Protein AF-A0A6B2L0I6-F1 (afdb_monomer)

Structure (mmCIF, N/CA/C/O backbone):
data_AF-A0A6B2L0I6-F1
#
_entry.id   AF-A0A6B2L0I6-F1
#
loop_
_atom_site.group_PDB
_atom_site.id
_atom_site.type_symbol
_atom_site.label_atom_id
_atom_site.label_alt_id
_atom_site.label_comp_id
_atom_site.label_asym_id
_atom_site.label_entity_id
_atom_site.label_seq_id
_atom_site.pdbx_PDB_ins_code
_atom_site.Cartn_x
_atom_site.Cartn_y
_atom_site.Cartn_z
_atom_site.occupancy
_atom_site.B_iso_or_equiv
_atom_site.auth_seq_id
_atom_site.auth_comp_id
_atom_site.auth_asym_id
_atom_site.auth_atom_id
_atom_site.pdbx_PDB_model_num
ATOM 1 N N . MET A 1 1 ? 8.890 -26.602 -49.959 1.00 29.38 1 MET A N 1
ATOM 2 C CA . MET A 1 1 ? 7.681 -26.612 -49.107 1.00 29.38 1 MET A CA 1
ATOM 3 C C . MET A 1 1 ? 8.115 -26.815 -47.659 1.00 29.38 1 MET A C 1
ATOM 5 O O . MET A 1 1 ? 8.330 -27.949 -47.253 1.00 29.38 1 MET A O 1
ATOM 9 N N . ARG A 1 2 ? 8.356 -25.733 -46.907 1.00 24.41 2 ARG A N 1
ATOM 10 C CA . ARG A 1 2 ? 8.577 -25.799 -45.451 1.00 24.41 2 ARG A CA 1
ATOM 11 C C . ARG A 1 2 ? 7.228 -25.514 -44.794 1.00 24.41 2 ARG A C 1
ATOM 13 O O . ARG A 1 2 ? 6.625 -24.495 -45.105 1.00 24.41 2 ARG A O 1
ATOM 20 N N . LYS A 1 3 ? 6.727 -26.462 -44.002 1.00 24.91 3 LYS A N 1
ATOM 21 C CA . LYS A 1 3 ? 5.454 -26.345 -43.281 1.00 24.91 3 LYS A CA 1
ATOM 22 C C . LYS A 1 3 ? 5.637 -25.376 -42.111 1.00 24.91 3 LYS A C 1
ATOM 24 O O . LYS A 1 3 ? 6.560 -25.557 -41.323 1.00 24.91 3 LYS A O 1
ATOM 29 N N . GLU A 1 4 ? 4.770 -24.375 -42.017 1.00 22.12 4 GLU A N 1
ATOM 30 C CA . GLU A 1 4 ? 4.599 -23.566 -40.809 1.00 22.12 4 GLU A CA 1
ATOM 31 C C . GLU A 1 4 ? 4.026 -24.438 -39.672 1.00 22.12 4 GLU A C 1
ATOM 33 O O . GLU A 1 4 ? 3.184 -25.302 -39.952 1.00 22.12 4 GLU A O 1
ATOM 38 N N . PRO A 1 5 ? 4.445 -24.259 -38.405 1.00 28.92 5 PRO A N 1
ATOM 39 C CA . PRO A 1 5 ? 3.833 -24.961 -37.287 1.00 28.92 5 PRO A CA 1
ATOM 40 C C . PRO A 1 5 ? 2.502 -24.297 -36.908 1.00 28.92 5 PRO A C 1
ATOM 42 O O . PRO A 1 5 ? 2.452 -23.106 -36.607 1.00 28.92 5 PRO A O 1
ATOM 45 N N . ARG A 1 6 ? 1.421 -25.087 -36.911 1.00 23.28 6 ARG A N 1
ATOM 46 C CA . ARG A 1 6 ? 0.133 -24.721 -36.304 1.00 23.28 6 ARG A CA 1
ATOM 47 C C . ARG A 1 6 ? 0.239 -24.827 -34.787 1.00 23.28 6 ARG A C 1
ATOM 49 O O . ARG A 1 6 ? 0.626 -25.876 -34.280 1.00 23.28 6 ARG A O 1
ATOM 56 N N . TRP A 1 7 ? -0.177 -23.775 -34.097 1.00 27.84 7 TRP A N 1
ATOM 57 C CA . TRP A 1 7 ? -0.385 -23.753 -32.652 1.00 27.84 7 TRP A CA 1
ATOM 58 C C . TRP A 1 7 ? -1.811 -24.225 -32.351 1.00 27.84 7 TRP A C 1
ATOM 60 O O . TRP A 1 7 ? -2.750 -23.794 -33.018 1.00 27.84 7 TRP A O 1
ATOM 70 N N . THR A 1 8 ? -1.980 -25.130 -31.389 1.00 24.94 8 THR A N 1
ATOM 71 C CA . THR A 1 8 ? -3.299 -25.529 -30.879 1.00 24.94 8 THR A CA 1
ATOM 72 C C . THR A 1 8 ? -3.610 -24.719 -29.627 1.00 24.94 8 THR A C 1
ATOM 74 O O . THR A 1 8 ? -2.907 -24.852 -28.628 1.00 24.94 8 THR A O 1
ATOM 77 N N . GLU A 1 9 ? -4.648 -23.886 -29.682 1.00 26.66 9 GLU A N 1
ATOM 78 C CA . GLU A 1 9 ? -5.232 -23.237 -28.507 1.00 26.66 9 GLU A CA 1
ATOM 79 C C . GLU A 1 9 ? -5.985 -24.282 -27.676 1.00 26.66 9 GLU A C 1
ATOM 81 O O . GLU A 1 9 ? -6.874 -24.968 -28.184 1.00 26.66 9 GLU A O 1
ATOM 86 N N . SER A 1 10 ? -5.639 -24.418 -26.397 1.00 27.00 10 SER A N 1
ATOM 87 C CA . SER A 1 10 ? -6.501 -25.081 -25.423 1.00 27.00 10 SER A CA 1
ATOM 88 C C . SER A 1 10 ? -7.427 -24.035 -24.810 1.00 27.00 10 SER A C 1
ATOM 90 O O . SER A 1 10 ? -6.990 -23.199 -24.022 1.00 27.00 10 SER A O 1
ATOM 92 N N . THR A 1 11 ? -8.706 -24.083 -25.171 1.00 23.44 11 THR A N 1
ATOM 93 C CA . THR A 1 11 ? -9.791 -23.377 -24.480 1.00 23.44 11 THR A CA 1
ATOM 94 C C . THR A 1 11 ? -9.846 -23.804 -23.014 1.00 23.44 11 THR A C 1
ATOM 96 O O . THR A 1 11 ? -10.174 -24.955 -22.726 1.00 23.44 11 THR A O 1
ATOM 99 N N . VAL A 1 12 ? -9.577 -22.873 -22.098 1.00 25.34 12 VAL A N 1
ATOM 100 C CA . VAL A 1 12 ? -9.950 -22.985 -20.683 1.00 25.34 12 VAL A CA 1
ATOM 101 C C . VAL A 1 12 ? -11.090 -22.003 -20.440 1.00 25.34 12 VAL A C 1
ATOM 103 O O . VAL A 1 12 ? -10.948 -20.797 -20.617 1.00 25.34 12 VAL A O 1
ATOM 106 N N . VAL A 1 13 ? -12.253 -22.557 -20.107 1.00 21.75 13 VAL A N 1
ATOM 107 C CA . VAL A 1 13 ? -13.468 -21.829 -19.749 1.00 21.75 13 VAL A CA 1
ATOM 108 C C . VAL A 1 13 ? -13.532 -21.756 -18.225 1.00 21.75 13 VAL A C 1
ATOM 110 O O . VAL A 1 13 ? -13.620 -22.794 -17.579 1.00 21.75 13 VAL A O 1
ATOM 113 N N . GLY A 1 14 ? -13.568 -20.537 -17.681 1.00 22.00 14 GLY A N 1
ATOM 114 C CA . GLY A 1 14 ? -14.132 -20.243 -16.362 1.00 22.00 14 GLY A CA 1
ATOM 115 C C . GLY A 1 14 ? -13.154 -20.114 -15.185 1.00 22.00 14 GLY A C 1
ATOM 116 O O . GLY A 1 14 ? -12.482 -21.066 -14.809 1.00 22.00 14 GLY A O 1
ATOM 117 N N . SER A 1 15 ? -13.265 -18.958 -14.518 1.00 23.22 15 SER A N 1
ATOM 118 C CA . SER A 1 15 ? -12.902 -18.620 -13.127 1.00 23.22 15 SER A CA 1
ATOM 119 C C . SER A 1 15 ? -11.532 -17.973 -12.834 1.00 23.22 15 SER A C 1
ATOM 121 O O . SER A 1 15 ? -10.472 -18.507 -13.130 1.00 23.22 15 SER A O 1
ATOM 123 N N . SER A 1 16 ? -11.630 -16.828 -12.142 1.00 24.77 16 SER A N 1
ATOM 124 C CA . SER A 1 16 ? -10.604 -15.952 -11.548 1.00 24.77 16 SER A CA 1
ATOM 125 C C . SER A 1 16 ? -9.827 -15.009 -12.486 1.00 24.77 16 SER A C 1
ATOM 127 O O . SER A 1 16 ? -9.169 -15.404 -13.436 1.00 24.77 16 SER A O 1
ATOM 129 N N . VAL A 1 17 ? -9.904 -13.716 -12.160 1.00 27.27 17 VAL A N 1
ATOM 130 C CA . VAL A 1 17 ? -9.261 -12.564 -12.826 1.00 27.27 17 VAL A CA 1
ATOM 131 C C . VAL A 1 17 ? -7.764 -12.450 -12.456 1.00 27.27 17 VAL A C 1
ATOM 133 O O . VAL A 1 17 ? -7.126 -11.446 -12.735 1.00 27.27 17 VAL A O 1
ATOM 136 N N . PHE A 1 18 ? -7.168 -13.484 -11.849 1.00 31.95 18 PHE A N 1
ATOM 137 C CA . PHE A 1 18 ? -5.825 -13.409 -11.252 1.00 31.95 18 PHE A CA 1
ATOM 138 C C . PHE A 1 18 ? -4.850 -14.508 -11.688 1.00 31.95 18 PHE A C 1
ATOM 140 O O . PHE A 1 18 ? -3.745 -14.565 -11.156 1.00 31.95 18 PHE A O 1
ATOM 147 N N . ASP A 1 19 ? -5.200 -15.351 -12.663 1.00 30.95 19 ASP A N 1
ATOM 148 C CA . ASP A 1 19 ? -4.349 -16.481 -13.054 1.00 30.95 19 ASP A CA 1
ATOM 149 C C . ASP A 1 19 ? -3.888 -16.382 -14.515 1.00 30.95 19 ASP A C 1
ATOM 151 O O . ASP A 1 19 ? -4.334 -17.110 -15.400 1.00 30.95 19 ASP A O 1
ATOM 155 N N . VAL A 1 20 ? -2.990 -15.427 -14.782 1.00 31.56 20 VAL A N 1
ATOM 156 C CA . VAL A 1 20 ? -2.183 -15.402 -16.015 1.00 31.56 20 VAL A CA 1
ATOM 157 C C . VAL A 1 20 ? -0.742 -15.021 -15.671 1.00 31.56 20 VAL A C 1
ATOM 159 O O . VAL A 1 20 ? -0.231 -13.972 -16.048 1.00 31.56 20 VAL A O 1
ATOM 162 N N . GLY A 1 21 ? -0.074 -15.878 -14.905 1.00 36.22 21 GLY A N 1
ATOM 163 C CA . GLY A 1 21 ? 1.364 -15.800 -14.675 1.00 36.22 21 GLY A CA 1
ATOM 164 C C . GLY A 1 21 ? 1.988 -17.135 -15.033 1.00 36.22 21 GLY A C 1
ATOM 165 O O . GLY A 1 21 ? 1.494 -18.183 -14.632 1.00 36.22 21 GLY A O 1
ATOM 166 N N . CYS A 1 22 ? 3.061 -17.132 -15.813 1.00 41.19 22 CYS A N 1
ATOM 167 C CA . CYS A 1 22 ? 3.750 -18.376 -16.120 1.00 41.19 22 CYS A CA 1
ATOM 168 C C . CYS A 1 22 ? 4.257 -18.987 -14.826 1.00 41.19 22 CYS A C 1
ATOM 170 O O . CYS A 1 22 ? 4.851 -18.283 -14.014 1.00 41.19 22 CYS A O 1
ATOM 172 N N . ASP A 1 23 ? 4.115 -20.304 -14.683 1.00 40.28 23 ASP A N 1
ATOM 173 C CA . ASP A 1 23 ? 4.770 -21.115 -13.645 1.00 40.28 23 ASP A CA 1
ATOM 174 C C . ASP A 1 23 ? 6.323 -21.097 -13.777 1.00 40.28 23 ASP A C 1
ATOM 176 O O . ASP A 1 23 ? 7.002 -22.020 -13.351 1.00 40.28 23 ASP A O 1
ATOM 180 N N . HIS A 1 24 ? 6.901 -20.048 -14.379 1.00 36.28 24 HIS A N 1
ATOM 181 C CA . HIS A 1 24 ? 8.336 -19.752 -14.454 1.00 36.28 24 HIS A CA 1
ATOM 182 C C . HIS A 1 24 ? 8.902 -19.046 -13.254 1.00 36.28 24 HIS A C 1
ATOM 184 O O . HIS A 1 24 ? 10.097 -19.136 -13.004 1.00 36.28 24 HIS A O 1
ATOM 190 N N . ASP A 1 25 ? 8.037 -18.481 -12.422 1.00 41.69 25 ASP A N 1
ATOM 191 C CA . ASP A 1 25 ? 8.415 -18.095 -11.072 1.00 41.69 25 ASP A CA 1
ATOM 192 C C . ASP A 1 25 ? 8.593 -19.350 -10.183 1.00 41.69 25 ASP A C 1
ATOM 194 O O . ASP A 1 25 ? 8.143 -19.397 -9.043 1.00 41.69 25 ASP A O 1
ATOM 198 N N . HIS A 1 26 ? 9.276 -20.402 -10.656 1.00 35.66 26 HIS A N 1
ATOM 199 C CA . HIS A 1 26 ? 9.647 -21.559 -9.836 1.00 35.66 26 HIS A CA 1
ATOM 200 C C . HIS A 1 26 ? 10.487 -21.139 -8.615 1.00 35.66 26 HIS A C 1
ATOM 202 O O . HIS A 1 26 ? 10.456 -21.829 -7.597 1.00 35.66 26 HIS A O 1
ATOM 208 N N . PHE A 1 27 ? 11.174 -19.991 -8.659 1.00 32.53 27 PHE A N 1
ATOM 209 C CA . PHE A 1 27 ? 11.899 -19.450 -7.506 1.00 32.53 27 PHE A CA 1
ATOM 210 C C . PHE A 1 27 ? 10.969 -18.843 -6.445 1.00 32.53 27 PHE A C 1
ATOM 212 O O . PHE A 1 27 ? 11.045 -19.249 -5.283 1.00 32.53 27 PHE A O 1
ATOM 219 N N . ALA A 1 28 ? 10.063 -17.936 -6.827 1.00 34.06 28 ALA A N 1
ATOM 220 C CA . ALA A 1 28 ? 9.141 -17.292 -5.891 1.00 34.06 28 ALA A CA 1
ATOM 221 C C . ALA A 1 28 ? 7.944 -18.194 -5.571 1.00 34.06 28 ALA A C 1
ATOM 223 O O . ALA A 1 28 ? 7.668 -18.466 -4.411 1.00 34.06 28 ALA A O 1
ATOM 224 N N . GLN A 1 29 ? 7.272 -18.763 -6.570 1.00 35.72 29 GLN A N 1
ATOM 225 C CA . GLN A 1 29 ? 6.158 -19.681 -6.363 1.00 35.72 29 GLN A CA 1
ATOM 226 C C . GLN A 1 29 ? 6.596 -21.072 -5.911 1.00 35.72 29 GLN A C 1
ATOM 228 O O . GLN A 1 29 ? 5.817 -21.712 -5.235 1.00 35.72 29 GLN A O 1
ATOM 233 N N . GLY A 1 30 ? 7.796 -21.580 -6.198 1.00 30.28 30 GLY A N 1
ATOM 234 C CA . GLY A 1 30 ? 8.209 -22.899 -5.687 1.00 30.28 30 GLY A CA 1
ATOM 235 C C . GLY A 1 30 ? 8.411 -22.903 -4.171 1.00 30.28 30 GLY A C 1
ATOM 236 O O . GLY A 1 30 ? 7.955 -23.826 -3.499 1.00 30.28 30 GLY A O 1
ATOM 237 N N . ARG A 1 31 ? 9.009 -21.833 -3.619 1.00 33.34 31 ARG A N 1
ATOM 238 C CA . ARG A 1 31 ? 9.172 -21.644 -2.168 1.00 33.34 31 ARG A CA 1
ATOM 239 C C . ARG A 1 31 ? 7.983 -20.956 -1.503 1.00 33.34 31 ARG A C 1
ATOM 241 O O . ARG A 1 31 ? 7.667 -21.342 -0.395 1.00 33.34 31 ARG A O 1
ATOM 248 N N . LEU A 1 32 ? 7.258 -20.041 -2.153 1.00 33.28 32 LEU A N 1
ATOM 249 C CA . LEU A 1 32 ? 5.999 -19.497 -1.614 1.00 33.28 32 LEU A CA 1
ATOM 250 C C . LEU A 1 32 ? 4.841 -20.500 -1.746 1.00 33.28 32 LEU A C 1
ATOM 252 O O . LEU A 1 32 ? 4.018 -20.556 -0.846 1.00 33.28 32 LEU A O 1
ATOM 256 N N . LYS A 1 33 ? 4.771 -21.345 -2.792 1.00 31.94 33 LYS A N 1
ATOM 257 C CA . LYS A 1 33 ? 3.884 -22.530 -2.810 1.00 31.94 33 LYS A CA 1
ATOM 258 C C . LYS A 1 33 ? 4.389 -23.591 -1.841 1.00 31.94 33 LYS A C 1
ATOM 260 O O . LYS A 1 33 ? 3.549 -24.323 -1.347 1.00 31.94 33 LYS A O 1
ATOM 265 N N . ALA A 1 34 ? 5.687 -23.672 -1.525 1.00 30.69 34 ALA A N 1
ATOM 266 C CA . ALA A 1 34 ? 6.146 -24.443 -0.368 1.00 30.69 34 ALA A CA 1
ATOM 267 C C . ALA A 1 34 ? 5.698 -23.781 0.943 1.00 30.69 34 ALA A C 1
ATOM 269 O O . ALA A 1 34 ? 5.158 -24.477 1.756 1.00 30.69 34 ALA A O 1
ATOM 270 N N . ILE A 1 35 ? 5.711 -22.466 1.141 1.00 36.03 35 ILE A N 1
ATOM 271 C CA . ILE A 1 35 ? 5.078 -21.827 2.317 1.00 36.03 35 ILE A CA 1
ATOM 272 C C . ILE A 1 35 ? 3.549 -22.066 2.328 1.00 36.03 35 ILE A C 1
ATOM 274 O O . ILE A 1 35 ? 2.971 -22.279 3.388 1.00 36.03 35 ILE A O 1
ATOM 278 N N . LYS A 1 36 ? 2.886 -22.102 1.156 1.00 34.66 36 LYS A N 1
ATOM 279 C CA . LYS A 1 36 ? 1.443 -22.400 1.003 1.00 34.66 36 LYS A CA 1
ATOM 280 C C . LYS A 1 36 ? 1.087 -23.902 1.110 1.00 34.66 36 LYS A C 1
ATOM 282 O O . LYS A 1 36 ? -0.051 -24.208 1.450 1.00 34.66 36 LYS A O 1
ATOM 287 N N . ARG A 1 37 ? 1.993 -24.843 0.786 1.00 32.34 37 ARG A N 1
ATOM 288 C CA . ARG A 1 37 ? 1.792 -26.322 0.821 1.00 32.34 37 ARG A CA 1
ATOM 289 C C . ARG A 1 37 ? 2.476 -26.999 2.001 1.00 32.34 37 ARG A C 1
ATOM 291 O O . ARG A 1 37 ? 1.998 -28.020 2.478 1.00 32.34 37 ARG A O 1
ATOM 298 N N . ASP A 1 38 ? 3.595 -26.457 2.436 1.00 36.03 38 ASP A N 1
ATOM 299 C CA . ASP A 1 38 ? 4.331 -26.826 3.632 1.00 36.03 38 ASP A CA 1
ATOM 300 C C . ASP A 1 38 ? 3.688 -26.106 4.811 1.00 36.03 38 ASP A C 1
ATOM 302 O O . ASP A 1 38 ? 4.268 -25.260 5.494 1.00 36.03 38 ASP A O 1
ATOM 306 N N . SER A 1 39 ? 2.440 -26.501 5.071 1.00 36.75 39 SER A N 1
ATOM 307 C CA . SER A 1 39 ? 1.818 -26.237 6.351 1.00 36.75 39 SER A CA 1
ATOM 308 C C . SER A 1 39 ? 2.666 -26.791 7.491 1.00 36.75 39 SER A C 1
ATOM 310 O O . SER A 1 39 ? 2.384 -26.401 8.599 1.00 36.75 39 SER A O 1
ATOM 312 N N . SER A 1 40 ? 3.705 -27.619 7.275 1.00 34.28 40 SER A N 1
ATOM 313 C CA . SER A 1 40 ? 4.592 -28.127 8.333 1.00 34.28 40 SER A CA 1
ATOM 314 C C . SER A 1 40 ? 5.581 -27.098 8.899 1.00 34.28 40 SER A C 1
ATOM 316 O O . SER A 1 40 ? 6.003 -27.250 10.042 1.00 34.28 40 SER A O 1
ATOM 318 N N . TYR A 1 41 ? 5.864 -25.992 8.195 1.00 35.47 41 TYR A N 1
ATOM 319 C CA . TYR A 1 41 ? 6.606 -24.855 8.773 1.00 35.47 41 TYR A CA 1
ATOM 320 C C . TYR A 1 41 ? 5.725 -23.989 9.699 1.00 35.47 41 TYR A C 1
ATOM 322 O O . TYR A 1 41 ? 6.229 -23.367 10.631 1.00 35.47 41 TYR A O 1
ATOM 330 N N . PHE A 1 42 ? 4.402 -24.001 9.475 1.00 38.34 42 PHE A N 1
ATOM 331 C CA . PHE A 1 42 ? 3.363 -23.402 10.335 1.00 38.34 42 PHE A CA 1
ATOM 332 C C . PHE A 1 42 ? 2.614 -24.441 11.200 1.00 38.34 42 PHE A C 1
ATOM 334 O O . PHE A 1 42 ? 1.730 -24.093 11.975 1.00 38.34 42 PHE A O 1
ATOM 341 N N . GLN A 1 43 ? 2.981 -25.717 11.069 1.00 32.50 43 GLN A N 1
ATOM 342 C CA . GLN A 1 43 ? 2.566 -26.887 11.843 1.00 32.50 43 GLN A CA 1
ATOM 343 C C . GLN A 1 43 ? 3.851 -27.549 12.344 1.00 32.50 43 GLN A C 1
ATOM 345 O O . GLN A 1 43 ? 4.100 -28.737 12.129 1.00 32.50 43 GLN A O 1
ATOM 350 N N . GLY A 1 44 ? 4.668 -26.785 13.073 1.00 28.52 44 GLY A N 1
ATOM 351 C CA . GLY A 1 44 ? 5.345 -27.420 14.194 1.00 28.52 44 GLY A CA 1
ATOM 352 C C . GLY A 1 44 ? 4.254 -28.111 15.009 1.00 28.52 44 GLY A C 1
ATOM 353 O O . GLY A 1 44 ? 3.198 -27.515 15.217 1.00 28.52 44 GLY A O 1
ATOM 354 N N . THR A 1 45 ? 4.452 -29.380 15.371 1.00 33.22 45 THR A N 1
ATOM 355 C CA . THR A 1 45 ? 3.541 -30.119 16.253 1.00 33.22 45 THR A CA 1
ATOM 356 C C . THR A 1 45 ? 3.105 -29.194 17.374 1.00 33.22 45 THR A C 1
ATOM 358 O O . THR A 1 45 ? 3.947 -28.827 18.194 1.00 33.22 45 THR A O 1
ATOM 361 N N . ASP A 1 46 ? 1.838 -28.783 17.350 1.00 35.81 46 ASP A N 1
ATOM 362 C CA . ASP A 1 46 ? 1.264 -27.926 18.372 1.00 35.81 46 ASP A CA 1
ATOM 363 C C . ASP A 1 46 ? 1.509 -28.629 19.717 1.00 35.81 46 ASP A C 1
ATOM 365 O O . ASP A 1 46 ? 0.979 -29.726 19.934 1.00 35.81 46 ASP A O 1
ATOM 369 N N . PRO A 1 47 ? 2.379 -28.103 20.604 1.00 32.50 47 PRO A N 1
ATOM 370 C CA . PRO A 1 47 ? 2.591 -28.704 21.916 1.00 32.50 47 PRO A CA 1
ATOM 371 C C . PRO A 1 47 ? 1.341 -28.559 22.792 1.00 32.50 47 PRO A C 1
ATOM 373 O O . PRO A 1 47 ? 1.306 -29.075 23.912 1.00 32.50 47 PRO A O 1
ATOM 376 N N . PHE A 1 48 ? 0.327 -27.849 22.295 1.00 37.34 48 PHE A N 1
ATOM 377 C CA . PHE A 1 48 ? -0.899 -27.525 22.981 1.00 37.34 48 PHE A CA 1
ATOM 378 C C . PHE A 1 48 ? -2.073 -28.076 22.156 1.00 37.34 48 PHE A C 1
ATOM 380 O O . PHE A 1 48 ? -2.124 -27.924 20.947 1.00 37.34 48 PHE A O 1
ATOM 387 N N . PRO A 1 49 ? -3.019 -28.813 22.747 1.00 29.06 49 PRO A N 1
ATOM 388 C CA . PRO A 1 49 ? -4.152 -29.320 21.987 1.00 29.06 49 PRO A CA 1
ATOM 389 C C . PRO A 1 49 ? -4.974 -28.146 21.441 1.00 29.06 49 PRO A C 1
ATOM 391 O O . PRO A 1 49 ? -5.459 -27.323 22.219 1.00 29.06 49 PRO A O 1
ATOM 394 N N . ALA A 1 50 ? -5.160 -28.102 20.119 1.00 36.88 50 ALA A N 1
ATOM 395 C CA . ALA A 1 50 ? -6.129 -27.231 19.471 1.00 36.88 50 ALA A CA 1
ATOM 396 C C . ALA A 1 50 ? -7.493 -27.413 20.152 1.00 36.88 50 ALA A C 1
ATOM 398 O O . ALA A 1 50 ? -8.137 -28.456 20.026 1.00 36.88 50 ALA A O 1
ATOM 399 N N . SER A 1 51 ? -7.941 -26.405 20.899 1.00 39.59 51 SER A N 1
ATOM 400 C CA . SER A 1 51 ? -9.358 -26.296 21.232 1.00 39.59 51 SER A CA 1
ATOM 401 C C . SER A 1 51 ? -10.135 -26.185 19.917 1.00 39.59 51 SER A C 1
ATOM 403 O O . SER A 1 51 ? -9.705 -25.446 19.032 1.00 39.59 51 SER A O 1
ATOM 405 N N . GLU A 1 52 ? -11.239 -26.922 19.789 1.00 44.22 52 GLU A N 1
ATOM 406 C CA . GLU A 1 52 ? -12.118 -27.024 18.610 1.00 44.22 52 GLU A CA 1
ATOM 407 C C . GLU A 1 52 ? -12.828 -25.697 18.241 1.00 44.22 52 GLU A C 1
ATOM 409 O O . GLU A 1 52 ? -14.048 -25.643 18.104 1.00 44.22 52 GLU A O 1
ATOM 414 N N . GLU A 1 53 ? -12.105 -24.589 18.096 1.00 57.81 53 GLU A N 1
ATOM 415 C CA . GLU A 1 53 ? -12.667 -23.311 17.658 1.00 57.81 53 GLU A CA 1
ATOM 416 C C . GLU A 1 53 ? -12.390 -23.101 16.167 1.00 57.81 53 GLU A C 1
ATOM 418 O O . GLU A 1 53 ? -11.264 -22.844 15.741 1.00 57.81 53 GLU A O 1
ATOM 423 N N . THR A 1 54 ? -13.439 -23.225 15.355 1.00 79.81 54 THR A N 1
ATOM 424 C CA . THR A 1 54 ? -13.370 -23.074 13.899 1.00 79.81 54 THR A CA 1
ATOM 425 C C . THR A 1 54 ? -13.293 -21.598 13.504 1.00 79.81 54 THR A C 1
ATOM 427 O O . THR A 1 54 ? -14.197 -20.824 13.817 1.00 79.81 54 THR A O 1
ATOM 430 N N . TYR A 1 55 ? -12.239 -21.210 12.784 1.00 89.94 55 TYR A N 1
ATOM 431 C CA . TYR A 1 55 ? -12.174 -19.921 12.090 1.00 89.94 55 TYR A CA 1
ATOM 432 C C . TYR A 1 55 ? -13.086 -19.937 10.861 1.00 89.94 55 TYR A C 1
ATOM 434 O O . TYR A 1 55 ? -13.135 -20.925 10.128 1.00 89.94 55 TYR A O 1
ATOM 442 N N . GLU A 1 56 ? -13.774 -18.829 10.607 1.00 93.31 56 GLU A N 1
ATOM 443 C CA . GLU A 1 56 ? -14.682 -18.674 9.468 1.00 93.31 56 GLU A CA 1
ATOM 444 C C . GLU A 1 56 ? -14.440 -17.338 8.763 1.00 93.31 56 GLU A C 1
ATOM 446 O O . GLU A 1 56 ? -13.881 -16.421 9.359 1.00 93.31 56 GLU A O 1
ATOM 451 N N . SER A 1 57 ? -14.894 -17.211 7.511 1.00 95.31 57 SER A N 1
ATOM 452 C CA . SER A 1 57 ? -14.893 -15.941 6.767 1.00 95.31 57 SER A CA 1
ATOM 453 C C . SER A 1 57 ? -15.439 -14.806 7.630 1.00 95.31 57 SER A C 1
ATOM 455 O O . SER A 1 57 ? -16.538 -14.937 8.193 1.00 95.31 57 SER A O 1
ATOM 457 N N . ILE A 1 58 ? -14.684 -13.704 7.705 1.00 96.50 58 ILE A N 1
ATOM 458 C CA . ILE A 1 58 ? -15.137 -12.473 8.354 1.00 96.50 58 ILE A CA 1
ATOM 459 C C . ILE A 1 58 ? -16.408 -11.978 7.667 1.00 96.50 58 ILE A C 1
ATOM 461 O O . ILE A 1 58 ? -16.523 -12.047 6.445 1.00 96.50 58 ILE A O 1
ATOM 465 N N . ARG A 1 59 ? -17.376 -11.513 8.459 1.00 97.38 59 ARG A N 1
ATOM 466 C CA . ARG A 1 59 ? -18.598 -10.868 7.968 1.00 97.38 59 ARG A CA 1
ATOM 467 C C . ARG A 1 59 ? -18.499 -9.377 8.238 1.00 97.38 59 ARG A C 1
ATOM 469 O O . ARG A 1 59 ? -18.471 -8.961 9.401 1.00 97.38 59 ARG A O 1
ATOM 476 N N . ILE A 1 60 ? -18.409 -8.590 7.174 1.00 97.81 60 ILE A N 1
ATOM 477 C CA . ILE A 1 60 ? -18.236 -7.139 7.257 1.00 97.81 60 ILE A CA 1
ATOM 478 C C . ILE A 1 60 ? -19.582 -6.473 6.989 1.00 97.81 60 ILE A C 1
ATOM 480 O O . ILE A 1 60 ? -20.132 -6.571 5.893 1.00 97.81 60 ILE A O 1
ATOM 484 N N . ARG A 1 61 ? -20.105 -5.765 7.991 1.00 96.50 61 ARG A N 1
ATOM 485 C CA . ARG A 1 61 ? -21.274 -4.904 7.828 1.00 96.50 61 ARG A CA 1
ATOM 486 C C . ARG A 1 61 ? -20.825 -3.520 7.382 1.00 96.50 61 ARG A C 1
ATOM 488 O O . ARG A 1 61 ? -20.162 -2.809 8.131 1.00 96.50 61 ARG A O 1
ATOM 495 N N . VAL A 1 62 ? -21.237 -3.138 6.181 1.00 96.31 62 VAL A N 1
ATOM 496 C CA . VAL A 1 62 ? -21.050 -1.790 5.640 1.00 96.31 62 VAL A CA 1
ATOM 497 C C . VAL A 1 62 ? -22.201 -0.893 6.092 1.00 96.31 62 VAL A C 1
ATOM 499 O O . VAL A 1 62 ? -23.367 -1.281 5.994 1.00 96.31 62 VAL A O 1
ATOM 502 N N . LEU A 1 63 ? -21.859 0.292 6.591 1.00 93.81 63 LEU A N 1
ATOM 503 C CA . LEU A 1 63 ? -22.774 1.394 6.879 1.00 93.81 63 LEU A CA 1
ATOM 504 C C . LEU A 1 63 ? -22.370 2.583 6.006 1.00 93.81 63 LEU A C 1
ATOM 506 O O . LEU A 1 63 ? -21.474 3.350 6.357 1.00 93.81 63 LEU A O 1
ATOM 510 N N . ASP A 1 64 ? -22.972 2.665 4.822 1.00 91.94 64 ASP A N 1
ATOM 511 C CA . ASP A 1 64 ? -22.682 3.650 3.775 1.00 91.94 64 ASP A CA 1
ATOM 512 C C . ASP A 1 64 ? -23.761 4.742 3.674 1.00 91.94 64 ASP A C 1
ATOM 514 O O . ASP A 1 64 ? -23.846 5.464 2.676 1.00 91.94 64 ASP A O 1
ATOM 518 N N . GLU A 1 65 ? -24.592 4.897 4.710 1.00 88.00 65 GLU A N 1
ATOM 519 C CA . GLU A 1 65 ? -25.624 5.937 4.768 1.00 88.00 65 GLU A CA 1
ATOM 520 C C . GLU A 1 65 ? -25.018 7.357 4.758 1.00 88.00 65 GLU A C 1
ATOM 522 O O . GLU A 1 65 ? -25.686 8.326 4.387 1.00 88.00 65 GLU A O 1
ATOM 527 N N . TYR A 1 66 ? -23.729 7.465 5.099 1.00 85.62 66 TYR A N 1
ATOM 528 C CA . TYR A 1 66 ? -22.928 8.691 5.039 1.00 85.62 66 TYR A CA 1
ATOM 529 C C . TYR A 1 66 ? -22.383 8.986 3.628 1.00 85.62 66 TYR A C 1
ATOM 531 O O . TYR A 1 66 ? -21.742 10.010 3.418 1.00 85.62 66 TYR A O 1
ATOM 539 N N . ILE A 1 67 ? -22.663 8.128 2.641 1.00 90.81 67 ILE A N 1
ATOM 540 C CA . ILE A 1 67 ? -22.586 8.461 1.215 1.00 90.81 67 ILE A CA 1
ATOM 541 C C . ILE A 1 67 ? -24.013 8.759 0.753 1.00 90.81 67 ILE A C 1
ATOM 543 O O . ILE A 1 67 ? -24.747 7.874 0.292 1.00 90.81 67 ILE A O 1
ATOM 547 N N . SER A 1 68 ? -24.430 10.009 0.945 1.00 85.88 68 SER A N 1
ATOM 548 C CA . SER A 1 68 ? -25.758 10.476 0.554 1.00 85.88 68 SER A CA 1
ATOM 549 C C . SER A 1 68 ? -25.796 11.980 0.303 1.00 85.88 68 SER A C 1
ATOM 551 O O . SER A 1 68 ? -24.982 12.732 0.839 1.00 85.88 68 SER A O 1
ATOM 553 N N . ASP A 1 69 ? -26.822 12.423 -0.427 1.00 84.75 69 ASP A N 1
ATOM 554 C CA . ASP A 1 69 ? -27.119 13.841 -0.696 1.00 84.75 69 ASP A CA 1
ATOM 555 C C . ASP A 1 69 ? -27.384 14.682 0.572 1.00 84.75 69 ASP A C 1
ATOM 557 O O . ASP A 1 69 ? -27.484 15.905 0.502 1.00 84.75 69 ASP A O 1
ATOM 561 N N . ASN A 1 70 ? -27.536 14.041 1.736 1.00 83.62 70 ASN A N 1
ATOM 562 C CA . ASN A 1 70 ? -27.870 14.699 2.999 1.00 83.62 70 ASN A CA 1
ATOM 563 C C . ASN A 1 70 ? -26.712 14.720 4.007 1.00 83.62 70 ASN A C 1
ATOM 565 O O . ASN A 1 70 ? -26.903 15.264 5.095 1.00 83.62 70 ASN A O 1
ATOM 569 N N . ASP A 1 71 ? -25.543 14.142 3.695 1.00 86.69 71 ASP A N 1
ATOM 570 C CA . ASP A 1 71 ? -24.388 14.217 4.601 1.00 86.69 71 ASP A CA 1
ATOM 571 C C . ASP A 1 71 ? -23.908 15.680 4.699 1.00 86.69 71 ASP A C 1
ATOM 573 O O . ASP A 1 71 ? -23.491 16.248 3.681 1.00 86.69 71 ASP A O 1
ATOM 577 N N . PRO A 1 72 ? -23.957 16.323 5.886 1.00 84.31 72 PRO A N 1
ATOM 578 C CA . PRO A 1 72 ? -23.577 17.730 6.041 1.00 84.31 72 PRO A CA 1
ATOM 579 C C . PRO A 1 72 ? -22.074 17.987 5.852 1.00 84.31 72 PRO A C 1
ATOM 581 O O . PRO A 1 72 ? -21.656 19.144 5.771 1.00 84.31 72 PRO A O 1
ATOM 584 N N . HIS A 1 73 ? -21.270 16.926 5.780 1.00 85.81 73 HIS A N 1
ATOM 585 C CA . HIS A 1 73 ? -19.822 16.983 5.590 1.00 85.81 73 HIS A CA 1
ATOM 586 C C . HIS A 1 73 ? -19.384 16.681 4.146 1.00 85.81 73 HIS A C 1
ATOM 588 O O . HIS A 1 73 ? -18.199 16.803 3.832 1.00 85.81 73 HIS A O 1
ATOM 594 N N . SER A 1 74 ? -20.321 16.330 3.258 1.00 90.06 74 SER A N 1
ATOM 595 C CA . SER A 1 74 ? -20.065 16.120 1.830 1.00 90.06 74 SER A CA 1
ATOM 596 C C . SER A 1 74 ? -20.404 17.361 1.005 1.00 90.06 74 SER A C 1
ATOM 598 O O . SER A 1 74 ? -21.295 18.150 1.329 1.00 90.06 74 SER A O 1
ATOM 600 N N . CYS A 1 75 ? -19.675 17.532 -0.096 1.00 91.94 75 CYS A N 1
ATOM 601 C CA . CYS A 1 75 ? -19.890 18.614 -1.045 1.00 91.94 75 CYS A CA 1
ATOM 602 C C . CYS A 1 75 ? -20.972 18.244 -2.064 1.00 91.94 75 CYS A C 1
ATOM 604 O O . CYS A 1 75 ? -20.792 17.310 -2.838 1.00 91.94 75 CYS A O 1
ATOM 606 N N . HIS A 1 76 ? -22.046 19.026 -2.130 1.00 91.81 76 HIS A N 1
ATOM 607 C CA . HIS A 1 76 ? -23.186 18.814 -3.036 1.00 91.81 76 HIS A CA 1
ATOM 608 C C . HIS A 1 76 ? -23.296 19.901 -4.107 1.00 91.81 76 HIS A C 1
ATOM 610 O O . HIS A 1 76 ? -23.856 19.679 -5.178 1.00 91.81 76 HIS A O 1
ATOM 616 N N . TYR A 1 77 ? -22.740 21.086 -3.849 1.00 91.12 77 TYR A N 1
ATOM 617 C CA . TYR A 1 77 ? -22.691 22.182 -4.817 1.00 91.12 77 TYR A CA 1
ATOM 618 C C . TYR A 1 77 ? -21.422 23.029 -4.675 1.00 91.12 77 TYR A C 1
ATOM 620 O O . TYR A 1 77 ? -20.774 23.077 -3.629 1.00 91.12 77 TYR A O 1
ATOM 628 N N . LEU A 1 78 ? -21.055 23.714 -5.762 1.00 92.31 78 LEU A N 1
ATOM 629 C CA . LEU A 1 78 ? -19.852 24.545 -5.822 1.00 92.31 78 LEU A CA 1
ATOM 630 C C . LEU A 1 78 ? -19.874 25.650 -4.764 1.00 9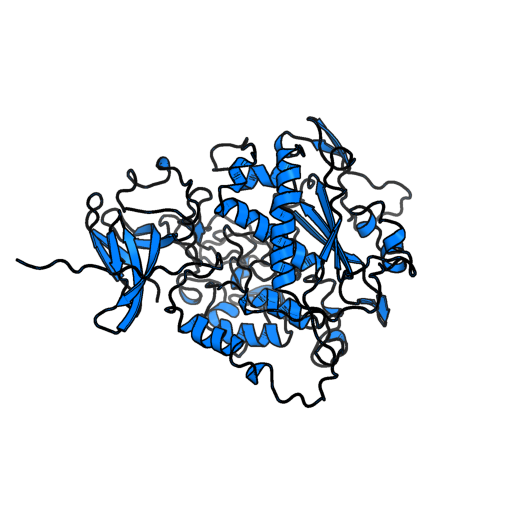2.31 78 LEU A C 1
ATOM 632 O O . LEU A 1 78 ? -20.888 26.322 -4.568 1.00 92.31 78 LEU A O 1
ATOM 636 N N . ASN A 1 79 ? -18.717 25.884 -4.146 1.00 91.31 79 ASN A N 1
ATOM 637 C CA . ASN A 1 79 ? -18.493 26.870 -3.088 1.00 91.31 79 ASN A CA 1
ATOM 638 C C . ASN A 1 79 ? -19.294 26.638 -1.795 1.00 91.31 79 ASN A C 1
ATOM 640 O O . ASN A 1 79 ? -19.292 27.511 -0.920 1.00 91.31 79 ASN A O 1
ATOM 644 N N . GLN A 1 80 ? -19.961 25.486 -1.645 1.00 91.44 80 GLN A N 1
ATOM 645 C CA . GLN A 1 80 ? -20.508 25.064 -0.358 1.00 91.44 80 GLN A CA 1
ATOM 646 C C . GLN A 1 80 ? -19.391 25.056 0.692 1.00 91.44 80 GLN A C 1
ATOM 648 O O . GLN A 1 80 ? -18.265 24.655 0.399 1.00 91.44 80 GLN A O 1
ATOM 653 N N . GLN A 1 81 ? -19.704 25.522 1.900 1.00 88.88 81 GLN A N 1
ATOM 654 C CA . GLN A 1 81 ? -18.826 25.358 3.054 1.00 88.88 81 GLN A CA 1
ATOM 655 C C . GLN A 1 81 ? -19.222 24.078 3.779 1.00 88.88 81 GLN A C 1
ATOM 657 O O . GLN A 1 81 ? -20.383 23.940 4.174 1.00 88.88 81 GLN A O 1
ATOM 662 N N . VAL A 1 82 ? -18.274 23.163 3.946 1.00 86.94 82 VAL A N 1
ATOM 663 C CA . VAL A 1 82 ? -18.454 21.937 4.734 1.00 86.94 82 VAL A CA 1
ATOM 664 C C . VAL A 1 82 ? -17.410 21.882 5.839 1.00 86.94 82 VAL A C 1
ATOM 666 O O . VAL A 1 82 ? -16.264 22.283 5.642 1.00 86.94 82 VAL A O 1
ATOM 669 N N . GLY A 1 83 ? -17.800 21.410 7.020 1.00 78.75 83 GLY A N 1
ATOM 670 C CA . GLY A 1 83 ? -16.866 21.252 8.129 1.00 78.75 83 GLY A CA 1
ATOM 671 C C . GLY A 1 83 ? -15.982 20.027 7.917 1.00 78.75 83 GLY A C 1
ATOM 672 O O . GLY A 1 83 ? -16.498 18.910 7.870 1.00 78.75 83 GLY A O 1
ATOM 673 N N . LEU A 1 84 ? -14.666 20.230 7.835 1.00 73.06 84 LEU A N 1
ATOM 674 C CA . LEU A 1 84 ? -13.686 19.148 7.834 1.00 73.06 84 LEU A CA 1
ATOM 675 C C . LEU A 1 84 ? -13.469 18.639 9.252 1.00 73.06 84 LEU A C 1
ATOM 677 O O . LEU A 1 84 ? -13.136 19.400 10.168 1.00 73.06 84 LEU A O 1
ATOM 681 N N . GLU A 1 85 ? -13.587 17.335 9.428 1.00 59.53 85 GLU A N 1
ATOM 682 C CA . GLU A 1 85 ? -13.348 16.691 10.709 1.00 59.53 85 GLU A CA 1
ATOM 683 C C . GLU A 1 85 ? -11.867 16.326 10.855 1.00 59.53 85 GLU A C 1
ATOM 685 O O . GLU A 1 85 ? -11.471 15.185 10.652 1.00 59.53 85 GLU A O 1
ATOM 690 N N . TYR A 1 86 ? -11.013 17.284 11.234 1.00 53.62 86 TYR A N 1
ATOM 691 C CA . TYR A 1 86 ? -9.671 16.951 11.732 1.00 53.62 86 TYR A CA 1
ATOM 692 C C . TYR A 1 86 ? -9.669 16.883 13.259 1.00 53.62 86 TYR A C 1
ATOM 694 O O . TYR A 1 86 ? -9.592 17.890 13.964 1.00 53.62 86 TYR A O 1
ATOM 702 N N . GLY A 1 87 ? -9.720 15.660 13.780 1.00 43.69 87 GLY A N 1
ATOM 703 C CA . GLY A 1 87 ? -9.416 15.355 15.171 1.00 43.69 87 GLY A CA 1
ATOM 704 C C . GLY A 1 87 ? -7.913 15.205 15.404 1.00 43.69 87 GLY A C 1
ATOM 705 O O . GLY A 1 87 ? -7.452 14.083 15.558 1.00 43.69 87 GLY A O 1
ATOM 706 N N . TRP A 1 88 ? -7.155 16.308 15.465 1.00 30.45 88 TRP A N 1
ATOM 707 C CA . TRP A 1 88 ? -5.909 16.378 16.252 1.00 30.45 88 TRP A CA 1
ATOM 708 C C . TRP A 1 88 ? -5.460 17.835 16.468 1.00 30.45 88 TRP A C 1
ATOM 710 O O . TRP A 1 88 ? -4.927 18.480 15.569 1.00 30.45 88 TRP A O 1
ATOM 720 N N . THR A 1 89 ? -5.631 18.361 17.681 1.00 26.98 89 THR A N 1
ATOM 721 C CA . THR A 1 89 ? -4.769 19.430 18.204 1.00 26.98 89 THR A CA 1
ATOM 722 C C . THR A 1 89 ? -3.981 18.845 19.378 1.00 26.98 89 THR A C 1
ATOM 724 O O . THR A 1 89 ? -4.597 18.356 20.328 1.00 26.98 89 THR A O 1
ATOM 727 N N . PRO A 1 90 ? -2.633 18.857 19.363 1.00 26.05 90 PRO A N 1
ATOM 728 C CA . PRO A 1 90 ? -1.873 18.545 20.561 1.00 26.05 90 PRO A CA 1
ATOM 729 C C . PRO A 1 90 ? -2.178 19.637 21.587 1.00 26.05 90 PRO A C 1
ATOM 731 O O . PRO A 1 90 ? -1.999 20.832 21.347 1.00 26.05 90 PRO A O 1
ATOM 734 N N . SER A 1 91 ? -2.725 19.217 22.721 1.00 29.62 91 SER A N 1
ATOM 735 C CA . SER A 1 91 ? -3.179 20.090 23.791 1.00 29.62 91 SER A CA 1
ATOM 736 C C . SER A 1 91 ? -2.007 20.834 24.433 1.00 29.62 91 SER A C 1
ATOM 738 O O . SER A 1 91 ? -1.362 20.322 25.345 1.00 29.62 91 SER A O 1
ATOM 740 N N . THR A 1 92 ? -1.780 22.078 24.026 1.00 27.38 92 THR A N 1
ATOM 741 C CA . THR A 1 92 ? -1.095 23.071 24.865 1.00 27.38 92 THR A CA 1
ATOM 742 C C . THR A 1 92 ? -1.817 24.413 24.812 1.00 27.38 92 THR A C 1
ATOM 744 O O . THR A 1 92 ? -1.226 25.433 24.477 1.00 27.38 92 THR A O 1
ATOM 747 N N . SER A 1 93 ? -3.103 24.442 25.154 1.00 27.52 93 SER A N 1
ATOM 748 C CA . SER A 1 93 ? -3.686 25.630 25.781 1.00 27.52 93 SER A CA 1
ATOM 749 C C . SER A 1 93 ? -4.997 25.282 26.476 1.00 27.52 93 SER A C 1
ATOM 751 O O . SER A 1 93 ? -5.938 24.736 25.907 1.00 27.52 93 SER A O 1
ATOM 753 N N . THR A 1 94 ? -5.049 25.605 27.761 1.00 31.53 94 THR A N 1
ATOM 754 C CA . THR A 1 94 ? -6.276 25.694 28.541 1.00 31.53 94 THR A CA 1
ATOM 755 C C . THR A 1 94 ? -7.152 26.808 27.963 1.00 31.53 94 THR A C 1
ATOM 757 O O . THR A 1 94 ? -6.983 27.974 28.316 1.00 31.53 94 THR A O 1
ATOM 760 N N . SER A 1 95 ? -8.089 26.469 27.082 1.00 26.20 95 SER A N 1
ATOM 761 C CA . SER A 1 95 ? -9.235 27.327 26.779 1.00 26.20 95 SER A CA 1
ATOM 762 C C . SER A 1 95 ? -10.447 26.474 26.433 1.00 26.20 95 SER A C 1
ATOM 764 O O . SER A 1 95 ? -10.429 25.672 25.503 1.00 26.20 95 SER A O 1
ATOM 766 N N . THR A 1 96 ? -11.503 26.661 27.210 1.00 29.45 96 THR A N 1
ATOM 767 C CA . THR A 1 96 ? -12.847 26.147 26.967 1.00 29.45 96 THR A CA 1
ATOM 768 C C . THR A 1 96 ? -13.382 26.598 25.601 1.00 29.45 96 THR A C 1
ATOM 770 O O . THR A 1 96 ? -13.194 27.750 25.219 1.00 29.45 96 THR A O 1
ATOM 773 N N . SER A 1 97 ? -14.095 25.688 24.927 1.00 35.41 97 SER A N 1
ATOM 774 C CA . SER A 1 97 ? -14.991 25.895 23.773 1.00 35.41 97 SER A CA 1
ATOM 775 C C . SER A 1 97 ? -14.394 26.485 22.483 1.00 35.41 97 SER A C 1
ATOM 777 O O . SER A 1 97 ? -14.397 27.694 22.271 1.00 35.41 97 SER A O 1
ATOM 779 N N . SER A 1 98 ? -13.977 25.612 21.567 1.00 31.72 98 SER A N 1
ATOM 780 C CA . SER A 1 98 ? -14.438 25.562 20.164 1.00 31.72 98 SER A CA 1
ATOM 781 C C . SER A 1 98 ? -13.589 24.533 19.416 1.00 31.72 98 SER A C 1
ATOM 783 O O . SER A 1 98 ? -12.386 24.703 19.240 1.00 31.72 98 SER A O 1
ATOM 785 N N . THR A 1 99 ? -14.207 23.440 18.977 1.00 38.16 99 THR A N 1
ATOM 786 C CA . THR A 1 99 ? -13.697 22.677 17.838 1.00 38.16 99 THR A CA 1
ATOM 787 C C . THR A 1 99 ? -13.659 23.652 16.666 1.00 38.16 99 THR A C 1
ATOM 789 O O . THR A 1 99 ? -14.709 24.030 16.152 1.00 38.16 99 THR A O 1
ATOM 792 N N . LYS A 1 100 ? -12.480 24.153 16.284 1.00 39.81 100 LYS A N 1
ATOM 793 C CA . LYS A 1 100 ? -12.349 24.849 15.001 1.00 39.81 100 LYS A CA 1
ATOM 794 C C . LYS A 1 100 ? -12.573 23.796 13.920 1.00 39.81 100 LYS A C 1
ATOM 796 O O . LYS A 1 100 ? -11.642 23.067 13.590 1.00 39.81 100 LYS A O 1
ATOM 801 N N . SER A 1 101 ? -13.804 23.689 13.418 1.00 52.12 101 SER A N 1
ATOM 802 C CA . SER A 1 101 ? -14.023 23.117 12.095 1.00 52.12 101 SER A CA 1
ATOM 803 C C . SER A 1 101 ? -13.191 23.952 11.130 1.00 52.12 101 SER A C 1
ATOM 805 O O . SER A 1 101 ? -13.230 25.185 11.163 1.00 52.12 101 SER A O 1
ATOM 807 N N . PHE A 1 102 ? -12.362 23.299 10.326 1.00 60.22 102 PHE A N 1
ATOM 808 C CA . PHE A 1 102 ? -11.879 23.964 9.130 1.00 60.22 102 PHE A CA 1
ATOM 809 C C . PHE A 1 102 ? -13.042 23.942 8.150 1.00 60.22 102 PHE A C 1
ATOM 811 O O . PHE A 1 102 ? -13.495 22.866 7.767 1.00 60.22 102 PHE A O 1
ATOM 818 N N . ASP A 1 103 ? -13.549 25.115 7.794 1.00 74.38 103 ASP A N 1
ATOM 819 C CA . ASP A 1 103 ? -14.556 25.216 6.748 1.00 74.38 103 ASP A CA 1
ATOM 820 C C . ASP A 1 103 ? -13.840 25.018 5.403 1.00 74.38 103 ASP A C 1
ATOM 822 O O . ASP A 1 103 ? -12.922 25.764 5.046 1.00 74.38 103 ASP A O 1
ATOM 826 N N . TRP A 1 104 ? -14.197 23.950 4.691 1.00 85.62 104 TRP A N 1
ATOM 827 C CA . TRP A 1 104 ? -13.706 23.654 3.351 1.00 85.62 104 TRP A CA 1
ATOM 828 C C . TRP A 1 104 ? -14.653 24.224 2.314 1.00 85.62 104 TRP A C 1
ATOM 830 O O . TRP A 1 104 ? -15.862 24.011 2.378 1.00 85.62 104 TRP A O 1
ATOM 840 N N . THR A 1 105 ? -14.083 24.922 1.335 1.00 90.25 105 THR A N 1
ATOM 841 C CA . THR A 1 105 ? -14.835 25.444 0.196 1.00 90.25 105 THR A CA 1
ATOM 842 C C . THR A 1 105 ? -14.828 24.413 -0.922 1.00 90.25 105 THR A C 1
ATOM 844 O O . THR A 1 105 ? -13.797 24.197 -1.552 1.00 90.25 105 THR A O 1
ATOM 847 N N . CYS A 1 106 ? -15.983 23.811 -1.186 1.00 90.56 106 CYS A N 1
ATOM 848 C CA . CYS A 1 106 ? -16.144 22.766 -2.191 1.00 90.56 106 CYS A CA 1
ATOM 849 C C . CYS A 1 106 ? -15.793 23.247 -3.606 1.00 90.56 106 CYS A C 1
ATOM 851 O O . CYS A 1 106 ? -16.452 24.139 -4.157 1.00 90.56 106 CYS A O 1
ATOM 853 N N . GLY A 1 107 ? -14.785 22.620 -4.210 1.00 88.94 107 GLY A N 1
ATOM 854 C CA . GLY A 1 107 ? -14.452 22.748 -5.623 1.00 88.94 107 GLY A CA 1
ATOM 855 C C . GLY A 1 107 ? -15.205 21.740 -6.507 1.00 88.94 107 GLY A C 1
ATOM 856 O O . GLY A 1 107 ? -15.917 20.870 -6.006 1.00 88.94 107 GLY A O 1
ATOM 857 N N . PRO A 1 108 ? -15.036 21.812 -7.841 1.00 87.94 108 PRO A N 1
ATOM 858 C CA . PRO A 1 108 ? -15.712 20.911 -8.781 1.00 87.94 108 PRO A CA 1
ATOM 859 C C . PRO A 1 108 ? -15.400 19.427 -8.562 1.00 87.94 108 PRO A C 1
ATOM 861 O O . PRO A 1 108 ? -16.287 18.583 -8.655 1.00 87.94 108 PRO A O 1
ATOM 864 N N . ASN A 1 109 ? -14.149 19.101 -8.228 1.00 86.88 109 ASN A N 1
ATOM 865 C CA . ASN A 1 109 ? -13.736 17.714 -8.012 1.00 86.88 109 ASN A CA 1
ATOM 866 C C . ASN A 1 109 ? -14.240 17.155 -6.672 1.00 86.88 109 ASN A C 1
ATOM 868 O O . ASN A 1 109 ? -14.354 15.939 -6.536 1.00 86.88 109 ASN A O 1
ATOM 872 N N . ASP A 1 110 ? -14.602 18.016 -5.720 1.00 88.75 110 ASP A N 1
ATOM 873 C CA . ASP A 1 110 ? -15.088 17.603 -4.400 1.00 88.75 110 ASP A CA 1
ATOM 874 C C . ASP A 1 110 ? -16.557 17.164 -4.425 1.00 88.75 110 ASP A C 1
ATOM 876 O O . ASP A 1 110 ? -16.997 16.469 -3.514 1.00 88.75 110 ASP A O 1
ATOM 880 N N . LEU A 1 111 ? -17.318 17.566 -5.451 1.00 91.50 111 LEU A N 1
ATOM 881 C CA . LEU A 1 111 ? -18.755 17.303 -5.531 1.00 91.50 111 LEU A CA 1
ATOM 882 C C . LEU A 1 111 ? -19.040 15.799 -5.527 1.00 91.50 111 LEU A C 1
ATOM 884 O O . LEU A 1 111 ? -18.500 15.080 -6.365 1.00 91.50 111 LEU A O 1
ATOM 888 N N . LEU A 1 112 ? -19.898 15.341 -4.619 1.00 92.69 112 LEU A N 1
ATOM 889 C CA . LEU A 1 112 ? -20.371 13.965 -4.507 1.00 92.69 112 LEU A CA 1
ATOM 890 C C . LEU A 1 112 ? -21.638 13.777 -5.356 1.00 92.69 112 LEU A C 1
ATOM 892 O O . LEU A 1 112 ? -22.749 13.646 -4.849 1.00 92.69 112 LEU A O 1
ATOM 896 N N . ASP A 1 113 ? -21.470 13.802 -6.675 1.00 90.38 113 ASP A N 1
ATOM 897 C CA . ASP A 1 113 ? -22.564 13.558 -7.617 1.00 90.38 113 ASP A CA 1
ATOM 898 C C . ASP A 1 113 ? -23.036 12.087 -7.626 1.00 90.38 113 ASP A C 1
ATOM 900 O O . ASP A 1 113 ? -22.434 11.200 -7.014 1.00 90.38 113 ASP A O 1
ATOM 904 N N . ALA A 1 114 ? -24.133 11.823 -8.341 1.00 90.62 114 ALA A N 1
ATOM 905 C CA . ALA A 1 114 ? -24.735 10.494 -8.430 1.00 90.62 114 ALA A CA 1
ATOM 906 C C . ALA A 1 114 ? -23.785 9.432 -9.014 1.00 90.62 114 ALA A C 1
ATOM 908 O O . ALA A 1 114 ? -23.843 8.273 -8.597 1.00 90.62 114 ALA A O 1
ATOM 909 N N . ASP A 1 115 ? -22.896 9.812 -9.935 1.00 88.06 115 ASP A N 1
ATOM 910 C CA . ASP A 1 115 ? -21.923 8.903 -10.543 1.00 88.06 115 ASP A CA 1
ATOM 911 C C . ASP A 1 115 ? -20.887 8.464 -9.503 1.00 88.06 115 ASP A C 1
ATOM 913 O O . ASP A 1 115 ? -20.601 7.273 -9.374 1.00 88.06 115 ASP A O 1
ATOM 917 N N . LYS A 1 116 ? -20.369 9.399 -8.700 1.00 90.12 116 LYS A N 1
ATOM 918 C CA . LYS A 1 116 ? -19.434 9.086 -7.609 1.00 90.12 116 LYS A CA 1
ATOM 919 C C . LYS A 1 116 ? -20.096 8.290 -6.489 1.00 90.12 116 LYS A C 1
ATOM 921 O O . LYS A 1 116 ? -19.489 7.352 -5.977 1.00 90.12 116 LYS A O 1
ATOM 926 N N . GLN A 1 117 ? -21.337 8.615 -6.121 1.00 92.50 117 GLN A N 1
ATOM 927 C CA . GLN A 1 117 ? -22.083 7.829 -5.130 1.00 92.50 117 GLN A CA 1
ATOM 928 C C . GLN A 1 117 ? -22.272 6.386 -5.603 1.00 92.50 117 GLN A C 1
ATOM 930 O O . GLN A 1 117 ? -21.954 5.453 -4.867 1.00 92.50 117 GLN A O 1
ATOM 935 N N . THR A 1 118 ? -22.708 6.209 -6.852 1.00 91.50 118 THR A N 1
ATOM 936 C CA . THR A 1 118 ? -22.854 4.891 -7.486 1.00 91.50 118 THR A CA 1
ATOM 937 C C . THR A 1 118 ? -21.514 4.159 -7.518 1.00 91.50 118 THR A C 1
ATOM 939 O O . THR A 1 118 ? -21.428 2.998 -7.128 1.00 91.50 118 THR A O 1
ATOM 942 N N . PHE A 1 119 ? -20.436 4.840 -7.916 1.00 89.50 119 PHE A N 1
ATOM 943 C CA . PHE A 1 119 ? -19.092 4.269 -7.924 1.00 89.50 119 PHE A CA 1
ATOM 944 C C . PHE A 1 119 ? -18.685 3.708 -6.558 1.00 89.50 119 PHE A C 1
ATOM 946 O O . PHE A 1 119 ? -18.249 2.558 -6.467 1.00 89.50 119 PHE A O 1
ATOM 953 N N . PHE A 1 120 ? -18.834 4.495 -5.491 1.00 92.25 120 PHE A N 1
ATOM 954 C CA . PHE A 1 120 ? -18.436 4.054 -4.160 1.00 92.25 120 PHE A CA 1
ATOM 955 C C . PHE A 1 120 ? -19.305 2.900 -3.656 1.00 92.25 120 PHE A C 1
ATOM 957 O O . PHE A 1 120 ? -18.762 1.872 -3.246 1.00 92.25 120 PHE A O 1
ATOM 964 N N . LYS A 1 121 ? -20.632 3.052 -3.716 1.00 93.62 121 LYS A N 1
ATOM 965 C CA . LYS A 1 121 ? -21.592 2.133 -3.084 1.00 93.62 121 LYS A CA 1
ATOM 966 C C . LYS A 1 121 ? -21.768 0.829 -3.849 1.00 93.62 121 LYS A C 1
ATOM 968 O O . LYS A 1 121 ? -21.808 -0.233 -3.234 1.00 93.62 121 LYS A O 1
ATOM 973 N N . ASP A 1 122 ? -21.811 0.899 -5.176 1.00 90.75 122 ASP A N 1
ATOM 974 C CA . ASP A 1 122 ? -22.198 -0.246 -6.003 1.00 90.75 122 ASP A CA 1
ATOM 975 C C . ASP A 1 122 ? -20.987 -0.978 -6.600 1.00 90.75 122 ASP A C 1
ATOM 977 O O . ASP A 1 122 ? -21.107 -2.143 -6.980 1.00 90.75 122 ASP A O 1
ATOM 981 N N . PHE A 1 123 ? -19.812 -0.333 -6.661 1.00 88.44 123 PHE A N 1
ATOM 982 C CA . PHE A 1 123 ? -18.610 -0.917 -7.269 1.00 88.44 123 PHE A CA 1
ATOM 983 C C . PHE A 1 123 ? -17.434 -1.031 -6.299 1.00 88.44 123 PHE A C 1
ATOM 985 O O . PHE A 1 123 ? -16.955 -2.142 -6.051 1.00 88.44 123 PHE A O 1
ATOM 992 N N . LEU A 1 124 ? -16.947 0.087 -5.751 1.00 89.44 124 LEU A N 1
ATOM 993 C CA . LEU A 1 124 ? -15.705 0.094 -4.978 1.00 89.44 124 LEU A CA 1
ATOM 994 C C . LEU A 1 124 ? -15.836 -0.679 -3.662 1.00 89.44 124 LEU A C 1
ATOM 996 O O . LEU A 1 124 ? -15.081 -1.625 -3.432 1.00 89.44 124 LEU A O 1
ATOM 1000 N N . ILE A 1 125 ? -16.779 -0.282 -2.804 1.00 95.06 125 ILE A N 1
ATOM 1001 C CA . ILE A 1 125 ? -16.932 -0.858 -1.462 1.00 95.06 125 ILE A CA 1
ATOM 1002 C C . ILE A 1 125 ? -17.256 -2.359 -1.539 1.00 95.06 125 ILE A C 1
ATOM 1004 O O . ILE A 1 125 ? -16.561 -3.123 -0.863 1.00 95.06 125 ILE A O 1
ATOM 1008 N N . PRO A 1 126 ? -18.208 -2.827 -2.377 1.00 94.50 126 PRO A N 1
ATOM 1009 C CA . PRO A 1 126 ? -18.470 -4.257 -2.519 1.00 94.50 126 PRO A CA 1
ATOM 1010 C C . PRO A 1 126 ? -17.237 -5.042 -2.970 1.00 94.50 126 PRO A C 1
ATOM 1012 O O . PRO A 1 126 ? -16.938 -6.079 -2.389 1.00 94.50 126 PRO A O 1
ATOM 1015 N N . SER A 1 127 ? -16.459 -4.517 -3.925 1.00 92.31 127 SER A N 1
ATOM 1016 C CA . SER A 1 127 ? -15.248 -5.195 -4.416 1.00 92.31 127 SER A CA 1
ATOM 1017 C C . SER A 1 127 ? -14.184 -5.350 -3.328 1.00 92.31 127 SER A C 1
ATOM 1019 O O . SER A 1 127 ? -13.580 -6.413 -3.194 1.00 92.31 127 SER A O 1
ATOM 1021 N N . VAL A 1 128 ? -13.961 -4.303 -2.525 1.00 94.56 128 VAL A N 1
ATOM 1022 C CA . VAL A 1 128 ? -13.027 -4.352 -1.390 1.00 94.56 128 VAL A CA 1
ATOM 1023 C C . VAL A 1 128 ? -13.516 -5.357 -0.345 1.00 94.56 128 VAL A C 1
ATOM 1025 O O . VAL A 1 128 ? -12.745 -6.210 0.095 1.00 94.56 128 VAL A O 1
ATOM 1028 N N . VAL A 1 129 ? -14.800 -5.309 0.018 1.00 95.94 129 VAL A N 1
ATOM 1029 C CA . VAL A 1 129 ? -15.397 -6.222 1.004 1.00 95.94 129 VAL A CA 1
ATOM 1030 C C . VAL A 1 129 ? -15.332 -7.675 0.535 1.00 95.94 129 VAL A C 1
ATOM 1032 O O . VAL A 1 129 ? -14.943 -8.536 1.320 1.00 95.94 129 VAL A O 1
ATOM 1035 N N . ASP A 1 130 ? -15.630 -7.965 -0.729 1.00 94.00 130 ASP A N 1
ATOM 1036 C CA . ASP A 1 130 ? -15.573 -9.324 -1.278 1.00 94.00 130 ASP A CA 1
ATOM 1037 C C . ASP A 1 130 ? -14.159 -9.915 -1.207 1.00 94.00 130 ASP A C 1
ATOM 1039 O O . ASP A 1 130 ? -13.984 -11.073 -0.801 1.00 94.00 130 ASP A O 1
ATOM 1043 N N . ILE A 1 131 ? -13.137 -9.112 -1.528 1.00 91.31 131 ILE A N 1
ATOM 1044 C CA . ILE A 1 131 ? -11.730 -9.511 -1.383 1.00 91.31 131 ILE A CA 1
ATOM 1045 C C . ILE A 1 131 ? -11.417 -9.804 0.088 1.00 91.31 131 ILE A C 1
ATOM 1047 O O . ILE A 1 131 ? -10.863 -10.861 0.398 1.00 91.31 131 ILE A O 1
ATOM 1051 N N . LEU A 1 132 ? -11.795 -8.913 1.009 1.00 95.56 132 LEU A N 1
ATOM 1052 C CA . LEU A 1 132 ? -11.499 -9.067 2.436 1.00 95.56 132 LEU A CA 1
ATOM 1053 C C . LEU A 1 132 ? -12.207 -10.270 3.058 1.00 95.56 132 LEU A C 1
ATOM 1055 O O . LEU A 1 132 ? -11.565 -11.032 3.775 1.00 95.56 132 LEU A O 1
ATOM 1059 N N . GLN A 1 133 ? -13.488 -10.490 2.760 1.00 95.00 133 GLN A N 1
ATOM 1060 C CA . GLN A 1 133 ? -14.231 -11.647 3.272 1.00 95.00 133 GLN A CA 1
ATOM 1061 C C . GLN A 1 133 ? -13.668 -12.965 2.717 1.00 95.00 133 GLN A C 1
ATOM 1063 O O . GLN A 1 133 ? -13.582 -13.952 3.440 1.00 95.00 133 GLN A O 1
ATOM 1068 N N . SER A 1 134 ? -13.182 -12.974 1.473 1.00 89.75 134 SER A N 1
ATOM 1069 C CA . SER A 1 134 ? -12.522 -14.154 0.889 1.00 89.75 134 SER A CA 1
ATOM 1070 C C . SER A 1 134 ? -11.121 -14.415 1.461 1.00 89.75 134 SER A C 1
ATOM 1072 O O . SER A 1 134 ? -10.624 -15.546 1.419 1.00 89.75 134 SER A O 1
ATOM 1074 N N . THR A 1 135 ? -10.472 -13.368 1.975 1.00 89.19 135 THR A N 1
ATOM 1075 C CA . THR A 1 135 ? -9.070 -13.400 2.413 1.00 89.19 135 THR A CA 1
ATOM 1076 C C . THR A 1 135 ? -8.923 -13.574 3.920 1.00 89.19 135 THR A C 1
ATOM 1078 O O . THR A 1 135 ? -7.980 -14.225 4.362 1.00 89.19 135 THR A O 1
ATOM 1081 N N . ILE A 1 136 ? -9.832 -13.017 4.717 1.00 95.81 136 ILE A N 1
ATOM 1082 C CA . ILE A 1 136 ? -9.689 -12.895 6.168 1.00 95.81 136 ILE A CA 1
ATOM 1083 C C . ILE A 1 136 ? -10.691 -13.799 6.877 1.00 95.81 136 ILE A C 1
ATOM 1085 O O . ILE A 1 136 ? -11.895 -13.786 6.621 1.00 95.81 136 ILE A O 1
ATOM 1089 N N . LEU A 1 137 ? -10.176 -14.560 7.832 1.00 96.00 137 LEU A N 1
ATOM 1090 C CA . LEU A 1 137 ? -10.935 -15.443 8.696 1.00 96.00 137 LEU A CA 1
ATOM 1091 C C . LEU A 1 137 ? -10.856 -14.943 10.140 1.00 96.00 137 LEU A C 1
ATOM 1093 O O . LEU A 1 137 ? -9.824 -14.446 10.590 1.00 96.00 137 LEU A O 1
ATOM 1097 N N . VAL A 1 138 ? -11.932 -15.120 10.896 1.00 94.75 138 VAL A N 1
ATOM 1098 C CA . VAL A 1 138 ? -12.050 -14.700 12.297 1.00 94.75 138 VAL A CA 1
ATOM 1099 C C . VAL A 1 138 ? -12.633 -15.811 13.152 1.00 94.75 138 VAL A C 1
ATOM 1101 O O . VAL A 1 138 ? -13.419 -16.640 12.688 1.00 94.75 138 VAL A O 1
ATOM 1104 N N . LYS A 1 139 ? -12.306 -15.771 14.444 1.00 90.81 139 LYS A N 1
ATOM 1105 C CA . LYS A 1 139 ? -13.129 -16.424 15.461 1.00 90.81 139 LYS A CA 1
ATOM 1106 C C . LYS A 1 139 ? -14.384 -15.584 15.667 1.00 90.81 139 LYS A C 1
ATOM 1108 O O . LYS A 1 139 ? -14.301 -14.434 16.109 1.00 90.81 139 LYS A O 1
ATOM 1113 N N . ARG A 1 140 ? -15.544 -16.138 15.317 1.00 88.56 140 ARG A N 1
ATOM 1114 C CA . ARG A 1 140 ? -16.817 -15.421 15.439 1.00 88.56 140 ARG A CA 1
ATOM 1115 C C . ARG A 1 140 ? -17.175 -15.189 16.898 1.00 88.56 140 ARG A C 1
ATOM 1117 O O . ARG A 1 140 ? -17.043 -16.077 17.739 1.00 88.56 140 ARG A O 1
ATOM 1124 N N . MET A 1 141 ? -17.684 -13.997 17.184 1.00 81.25 141 MET A N 1
ATOM 1125 C CA . MET A 1 141 ? -18.244 -13.711 18.500 1.00 81.25 141 MET A CA 1
ATOM 1126 C C . MET A 1 141 ? -19.630 -14.344 18.635 1.00 81.25 141 MET A C 1
ATOM 1128 O O . MET A 1 141 ? -20.380 -14.470 17.665 1.00 81.25 141 MET A O 1
ATOM 1132 N N . LYS A 1 142 ? -19.980 -14.753 19.856 1.00 83.50 142 LYS A N 1
ATOM 1133 C CA . LYS A 1 142 ? -21.295 -15.325 20.145 1.00 83.50 142 LYS A CA 1
ATOM 1134 C C . LYS A 1 142 ? -22.350 -14.220 20.212 1.00 83.50 142 LYS A C 1
ATOM 1136 O O . LYS A 1 142 ? -22.257 -13.335 21.055 1.00 83.50 142 LYS A O 1
ATOM 1141 N N . GLY A 1 143 ? -23.404 -14.360 19.411 1.00 87.69 143 GLY A N 1
ATOM 1142 C CA . GLY A 1 143 ? -24.527 -13.422 19.381 1.00 87.69 143 GLY A CA 1
ATOM 1143 C C . GLY A 1 143 ? -24.310 -12.276 18.398 1.00 87.69 143 GLY A C 1
ATOM 1144 O O . GLY A 1 143 ? -23.520 -12.390 17.463 1.00 87.69 143 GLY A O 1
ATOM 1145 N N . ASN A 1 144 ? -25.058 -11.194 18.595 1.00 91.50 144 ASN A N 1
ATOM 1146 C CA . ASN A 1 144 ? -24.967 -10.011 17.749 1.00 91.50 144 ASN A CA 1
ATOM 1147 C C . ASN A 1 144 ? -23.737 -9.180 18.136 1.00 91.50 144 ASN A C 1
ATOM 1149 O O . ASN A 1 144 ? -23.357 -9.115 19.307 1.00 91.50 144 ASN A O 1
ATOM 1153 N N . LEU A 1 145 ? -23.118 -8.541 17.150 1.00 92.69 145 LEU A N 1
ATOM 1154 C CA . LEU A 1 145 ? -21.982 -7.650 17.333 1.00 92.69 145 LEU A CA 1
ATOM 1155 C C . LEU A 1 145 ? -22.437 -6.365 18.027 1.00 92.69 145 LEU A C 1
ATOM 1157 O O . LEU A 1 145 ? -23.293 -5.644 17.519 1.00 92.69 145 LEU A O 1
ATOM 1161 N N . VAL A 1 146 ? -21.853 -6.066 19.186 1.00 91.69 146 VAL A N 1
ATOM 1162 C CA . VAL A 1 146 ? -22.166 -4.862 19.965 1.00 91.69 146 VAL A CA 1
ATOM 1163 C C . VAL A 1 146 ? -20.904 -4.027 20.121 1.00 91.69 146 VAL A C 1
ATOM 1165 O O . VAL A 1 146 ? -19.887 -4.507 20.623 1.00 91.69 146 VAL A O 1
ATOM 1168 N N . LEU A 1 147 ? -20.975 -2.761 19.724 1.00 90.50 147 LEU A N 1
ATOM 1169 C CA . LEU A 1 147 ? -19.872 -1.818 19.833 1.00 90.50 147 LEU A CA 1
ATOM 1170 C C . LEU A 1 147 ? -19.678 -1.338 21.277 1.00 90.50 147 LEU A C 1
ATOM 1172 O O . LEU A 1 147 ? -20.609 -1.262 22.086 1.00 90.50 147 LEU A O 1
ATOM 1176 N N . SER A 1 148 ? -18.436 -0.998 21.617 1.00 86.31 148 SER A N 1
ATOM 1177 C CA . SER A 1 148 ? -18.065 -0.606 22.976 1.00 86.31 148 SER A CA 1
ATOM 1178 C C . SER A 1 148 ? -18.487 0.832 23.273 1.00 86.31 148 SER A C 1
ATOM 1180 O O . SER A 1 148 ? -17.802 1.788 22.905 1.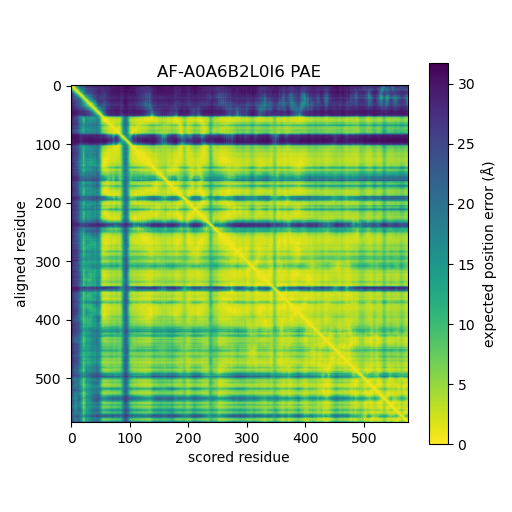00 86.31 148 SER A O 1
ATOM 1182 N N . LYS A 1 149 ? -19.596 1.007 24.003 1.00 83.00 149 LYS A N 1
ATOM 1183 C CA . LYS A 1 149 ? -20.048 2.337 24.450 1.00 83.00 149 LYS A CA 1
ATOM 1184 C C . LYS A 1 149 ? -18.958 3.087 25.225 1.00 83.00 149 LYS A C 1
ATOM 1186 O O . LYS A 1 149 ? -18.765 4.273 24.990 1.00 83.00 149 LYS A O 1
ATOM 1191 N N . GLN A 1 150 ? -18.215 2.395 26.093 1.00 81.69 150 GLN A N 1
ATOM 1192 C CA . GLN A 1 150 ? -17.095 2.980 26.840 1.00 81.69 150 GLN A CA 1
ATOM 1193 C C . GLN A 1 150 ? -16.014 3.538 25.905 1.00 81.69 150 GLN A C 1
ATOM 1195 O O . GLN A 1 150 ? -15.527 4.648 26.125 1.00 81.69 150 GLN A O 1
ATOM 1200 N N . TYR A 1 151 ? -15.650 2.788 24.861 1.00 81.50 151 TYR A N 1
ATOM 1201 C CA . TYR A 1 151 ? -14.669 3.241 23.879 1.00 81.50 151 TYR A CA 1
ATOM 1202 C C . TYR A 1 151 ? -15.171 4.504 23.174 1.00 81.50 151 TYR A C 1
ATOM 1204 O O . TYR A 1 151 ? -14.502 5.532 23.210 1.00 81.50 151 TYR A O 1
ATOM 1212 N N . HIS A 1 152 ? -16.404 4.489 22.661 1.00 76.88 152 HIS A N 1
ATOM 1213 C CA . HIS A 1 152 ? -16.984 5.651 21.982 1.00 76.88 152 HIS A CA 1
ATOM 1214 C C . HIS A 1 152 ? -17.207 6.860 22.902 1.00 76.88 152 HIS A C 1
ATOM 1216 O O . HIS A 1 152 ? -17.184 7.992 22.428 1.00 76.88 152 HIS A O 1
ATOM 1222 N N . ASP A 1 153 ? -17.474 6.665 24.196 1.00 76.00 153 ASP A N 1
ATOM 1223 C CA . ASP A 1 153 ? -17.585 7.751 25.187 1.00 76.00 153 ASP A CA 1
ATOM 1224 C C . ASP A 1 153 ? -16.219 8.408 25.483 1.00 76.00 153 ASP A C 1
ATOM 1226 O O . ASP A 1 153 ? -16.173 9.582 25.843 1.00 76.00 153 ASP A O 1
ATOM 1230 N N . THR A 1 154 ? -15.109 7.678 25.315 1.00 73.69 154 THR A N 1
ATOM 1231 C CA . THR A 1 154 ? -13.746 8.147 25.642 1.00 73.69 154 THR A CA 1
ATOM 1232 C C . THR A 1 154 ? -12.915 8.552 24.419 1.00 73.69 154 THR A C 1
ATOM 1234 O O . THR A 1 154 ? -11.975 9.331 24.554 1.00 73.69 154 THR A O 1
ATOM 1237 N N . HIS A 1 155 ? -13.278 8.078 23.226 1.00 74.50 155 HIS A N 1
ATOM 1238 C CA . HIS A 1 155 ? -12.561 8.286 21.966 1.00 74.50 155 HIS A CA 1
ATOM 1239 C C . HIS A 1 155 ? -13.459 9.028 20.965 1.00 74.50 155 HIS A C 1
ATOM 1241 O O . HIS A 1 155 ? -13.968 8.461 19.999 1.00 74.50 155 HIS A O 1
ATOM 1247 N N . LEU A 1 156 ? -13.671 10.326 21.221 1.00 67.19 156 LEU A N 1
ATOM 1248 C CA . LEU A 1 156 ? -14.615 11.176 20.476 1.00 67.19 156 LEU A CA 1
ATOM 1249 C C . LEU A 1 156 ? -14.323 11.269 18.971 1.00 67.19 156 LEU A C 1
ATOM 1251 O O . LEU A 1 156 ? -15.245 11.466 18.191 1.00 67.19 156 LEU A O 1
ATOM 1255 N N . TRP A 1 157 ? -13.071 11.074 18.550 1.00 66.00 157 TRP A N 1
ATOM 1256 C CA . TRP A 1 157 ? -12.684 11.090 17.136 1.00 66.00 157 TRP A CA 1
ATOM 1257 C C . TRP A 1 157 ? -13.387 10.008 16.310 1.00 66.00 157 TRP A C 1
ATOM 1259 O O . TRP A 1 157 ? -13.641 10.219 15.131 1.00 66.00 157 TRP A O 1
ATOM 1269 N N . CYS A 1 158 ? -13.752 8.878 16.920 1.00 65.81 158 CYS A N 1
ATOM 1270 C CA . CYS A 1 158 ? -14.554 7.863 16.249 1.00 65.81 158 CYS A CA 1
ATOM 1271 C C . CYS A 1 158 ? -15.968 8.374 15.946 1.00 65.81 158 CYS A C 1
ATOM 1273 O O . CYS A 1 158 ? -16.529 8.015 14.912 1.00 65.81 158 CYS A O 1
ATOM 1275 N N . ARG A 1 159 ? -16.551 9.181 16.844 1.00 64.44 159 ARG A N 1
ATOM 1276 C CA . ARG A 1 159 ? -17.918 9.680 16.670 1.00 64.44 159 ARG A CA 1
ATOM 1277 C C . ARG A 1 159 ? -18.009 10.600 15.478 1.00 64.44 159 ARG A C 1
ATOM 1279 O O . ARG A 1 159 ? -18.912 10.399 14.700 1.00 64.44 159 ARG A O 1
ATOM 1286 N N . ASN A 1 160 ? -17.061 11.513 15.309 1.00 65.81 160 ASN A N 1
ATOM 1287 C CA . ASN A 1 160 ? -17.061 12.492 14.220 1.00 65.81 160 ASN A CA 1
ATOM 1288 C C . ASN A 1 160 ? -17.363 11.831 12.850 1.00 65.81 160 ASN A C 1
ATOM 1290 O O . ASN A 1 160 ? -18.368 12.121 12.208 1.00 65.81 160 ASN A O 1
ATOM 1294 N N . PHE A 1 161 ? -16.624 10.776 12.497 1.00 65.38 161 PHE A N 1
ATOM 1295 C CA . PHE A 1 161 ? -16.810 10.079 11.216 1.00 65.38 161 PHE A CA 1
ATOM 1296 C C . PHE A 1 161 ? -18.037 9.157 11.132 1.00 65.38 161 PHE A C 1
ATOM 1298 O O . PHE A 1 161 ? -18.347 8.647 10.059 1.00 65.38 161 PHE A O 1
ATOM 1305 N N . SER A 1 162 ? -18.720 8.909 12.249 1.00 59.12 162 SER A N 1
ATOM 1306 C CA . SER A 1 162 ? -19.853 7.980 12.345 1.00 59.12 162 SER A CA 1
ATOM 1307 C C . SER A 1 162 ? -21.090 8.600 13.007 1.00 59.12 162 SER A C 1
ATOM 1309 O O . SER A 1 162 ? -21.989 7.860 13.395 1.00 59.12 162 SER A O 1
ATOM 1311 N N . ASP A 1 163 ? -21.162 9.929 13.168 1.00 66.56 163 ASP A N 1
ATOM 1312 C CA . ASP A 1 163 ? -22.196 10.582 13.982 1.00 66.56 163 ASP A CA 1
ATOM 1313 C C . ASP A 1 163 ? -23.522 10.716 13.206 1.00 66.56 163 ASP A C 1
ATOM 1315 O O . ASP A 1 163 ? -23.535 11.299 12.119 1.00 66.56 163 ASP A O 1
ATOM 1319 N N . PRO A 1 164 ? -24.657 10.230 13.749 1.00 68.50 164 PRO A N 1
ATOM 1320 C CA . PRO A 1 164 ? -24.784 9.421 14.960 1.00 68.50 164 PRO A CA 1
ATOM 1321 C C . PRO A 1 164 ? -24.523 7.935 14.723 1.00 68.50 164 PRO A C 1
ATOM 1323 O O . PRO A 1 164 ? -25.067 7.336 13.796 1.00 68.50 164 PRO A O 1
ATOM 1326 N N . ILE A 1 165 ? -23.772 7.315 15.644 1.00 80.62 165 ILE A N 1
ATOM 1327 C CA . ILE A 1 165 ? -23.635 5.855 15.686 1.00 80.62 165 ILE A CA 1
ATOM 1328 C C . ILE A 1 165 ? -25.037 5.287 15.921 1.00 80.62 165 ILE A C 1
ATOM 1330 O O . ILE A 1 165 ? -25.668 5.650 16.925 1.00 80.62 165 ILE A O 1
ATOM 1334 N N . PRO A 1 166 ? -25.535 4.385 15.056 1.00 87.56 166 PRO A N 1
ATOM 1335 C CA . PRO A 1 166 ? -26.867 3.831 15.218 1.00 87.56 166 PRO A CA 1
ATOM 1336 C C . PRO A 1 166 ? -27.075 3.243 16.628 1.00 87.56 166 PRO A C 1
ATOM 1338 O O . PRO A 1 166 ? -26.320 2.358 17.039 1.00 87.56 166 PRO A O 1
ATOM 1341 N N . PRO A 1 167 ? -28.098 3.682 17.395 1.00 88.25 167 PRO A N 1
ATOM 1342 C CA . PRO A 1 167 ? -28.235 3.317 18.810 1.00 88.25 167 PRO A CA 1
ATOM 1343 C C . PRO A 1 167 ? -28.316 1.811 19.080 1.00 88.25 167 PRO A C 1
ATOM 1345 O O . PRO A 1 167 ? -27.940 1.352 20.160 1.00 88.25 167 PRO A O 1
ATOM 1348 N N . TYR A 1 168 ? -28.795 1.030 18.108 1.00 91.19 168 TYR A N 1
ATOM 1349 C CA . TYR A 1 168 ? -28.884 -0.423 18.228 1.00 91.19 168 TYR A CA 1
ATOM 1350 C C . TYR A 1 168 ? -27.501 -1.094 18.307 1.00 91.19 168 TYR A C 1
ATOM 1352 O O . TYR A 1 168 ? -27.375 -2.109 18.990 1.00 91.19 168 TYR A O 1
ATOM 1360 N N . LEU A 1 169 ? -26.457 -0.492 17.721 1.00 90.62 169 LEU A N 1
ATOM 1361 C CA . LEU A 1 169 ? -25.078 -0.995 17.767 1.00 90.62 169 LEU A CA 1
ATOM 1362 C C . LEU A 1 169 ? -24.442 -0.883 19.150 1.00 90.62 169 LEU A C 1
ATOM 1364 O O . LEU A 1 169 ? -23.525 -1.632 19.467 1.00 90.62 169 LEU A O 1
ATOM 1368 N N . LEU A 1 170 ? -24.932 0.033 19.986 1.00 88.19 170 LEU A N 1
ATOM 1369 C CA . LEU A 1 170 ? -24.471 0.219 21.365 1.00 88.19 170 LEU A CA 1
ATOM 1370 C C . LEU A 1 170 ? -25.352 -0.532 22.377 1.00 88.19 170 LEU A C 1
ATOM 1372 O O . LEU A 1 170 ? -25.066 -0.531 23.578 1.00 88.19 170 LEU A O 1
ATOM 1376 N N . ASN A 1 171 ? -26.437 -1.160 21.916 1.00 86.75 171 ASN A N 1
ATOM 1377 C CA . ASN A 1 171 ? -27.385 -1.868 22.762 1.00 86.75 171 ASN A CA 1
ATOM 1378 C C . ASN A 1 171 ? -27.007 -3.352 22.878 1.00 86.75 171 ASN A C 1
ATOM 1380 O O . ASN A 1 171 ? -27.076 -4.098 21.908 1.00 86.75 171 ASN A O 1
ATOM 1384 N N . GLN A 1 172 ? -26.717 -3.790 24.106 1.00 82.38 172 GLN A N 1
ATOM 1385 C CA . GLN A 1 172 ? -26.302 -5.158 24.457 1.00 82.38 172 GLN A CA 1
ATOM 1386 C C . GLN A 1 172 ? -27.319 -6.258 24.100 1.00 82.38 172 GLN A C 1
ATOM 1388 O O . GLN A 1 172 ? -26.966 -7.431 24.056 1.00 82.38 172 GLN A O 1
ATOM 1393 N N . THR A 1 173 ? -28.585 -5.900 23.878 1.00 82.88 173 THR A N 1
ATOM 1394 C CA . THR A 1 173 ? -29.665 -6.843 23.528 1.00 82.88 173 THR A CA 1
ATOM 1395 C C . THR A 1 173 ? -30.063 -6.799 22.056 1.00 82.88 173 THR A C 1
ATOM 1397 O O . THR A 1 173 ? -30.729 -7.721 21.592 1.00 82.88 173 THR A O 1
ATOM 1400 N N . ALA A 1 174 ? -29.664 -5.746 21.333 1.00 88.00 174 ALA A N 1
ATOM 1401 C CA . ALA A 1 174 ? -29.909 -5.606 19.904 1.00 88.00 174 ALA A CA 1
ATOM 1402 C C . ALA A 1 174 ? -28.643 -5.976 19.130 1.00 88.00 174 ALA A C 1
ATOM 1404 O O . ALA A 1 174 ? -28.564 -7.100 18.655 1.00 88.00 174 ALA A O 1
ATOM 1405 N N . GLY A 1 175 ? -27.645 -5.089 19.057 1.00 89.38 175 GLY A N 1
ATOM 1406 C CA . GLY A 1 175 ? -26.430 -5.301 18.266 1.00 89.38 175 GLY A CA 1
ATOM 1407 C C . GLY A 1 175 ? -26.705 -5.533 16.776 1.00 89.38 175 GLY A C 1
ATOM 1408 O O . GLY A 1 175 ? -27.852 -5.552 16.330 1.00 89.38 175 GLY A O 1
ATOM 1409 N N . GLU A 1 176 ? -25.642 -5.735 16.007 1.00 93.75 176 GLU A N 1
ATOM 1410 C CA . GLU A 1 176 ? -25.730 -6.120 14.600 1.00 93.75 176 GLU A CA 1
ATOM 1411 C C . GLU A 1 176 ? -25.669 -7.651 14.461 1.00 93.75 176 GLU A C 1
ATOM 1413 O O . GLU A 1 176 ? -24.674 -8.271 14.857 1.00 93.75 176 GLU A O 1
ATOM 1418 N N . PRO A 1 177 ? -26.706 -8.310 13.920 1.00 93.06 177 PRO A N 1
ATOM 1419 C CA . PRO A 1 177 ? -26.660 -9.743 13.682 1.00 93.06 177 PRO A CA 1
ATOM 1420 C C . PRO A 1 177 ? -25.670 -10.093 12.568 1.00 93.06 177 PRO A C 1
ATOM 1422 O O . PRO A 1 177 ? -25.371 -9.297 11.684 1.00 93.06 177 PRO A O 1
ATOM 1425 N N . ASN A 1 178 ? -25.197 -11.338 12.581 1.00 91.94 178 ASN A N 1
ATOM 1426 C CA . ASN A 1 178 ? -24.386 -11.917 11.508 1.00 91.94 178 ASN A CA 1
ATOM 1427 C C . ASN A 1 178 ? -23.162 -11.093 11.073 1.00 91.94 178 ASN A C 1
ATOM 1429 O O . ASN A 1 178 ? -22.772 -11.158 9.912 1.00 91.94 178 ASN A O 1
ATOM 1433 N N . SER A 1 179 ? -22.549 -10.355 11.994 1.00 94.75 179 SER A N 1
ATOM 1434 C CA . SER A 1 179 ? -21.437 -9.458 11.685 1.00 94.75 179 SER A CA 1
ATOM 1435 C C . SER A 1 179 ? -20.278 -9.682 12.639 1.00 94.75 179 SER A C 1
ATOM 1437 O O . SER A 1 179 ? -20.475 -9.984 13.814 1.00 94.75 179 SER A O 1
ATOM 1439 N N . ASP A 1 180 ? -19.064 -9.543 12.121 1.00 95.75 180 ASP A N 1
ATOM 1440 C CA . ASP A 1 180 ? -17.823 -9.677 12.883 1.00 95.75 180 ASP A CA 1
ATOM 1441 C C . ASP A 1 180 ? -17.020 -8.371 12.890 1.00 95.75 180 ASP A C 1
ATOM 1443 O O . ASP A 1 180 ? -16.127 -8.208 13.722 1.00 95.75 180 ASP A O 1
ATOM 1447 N N . PHE A 1 181 ? -17.326 -7.452 11.976 1.00 96.81 181 PHE A N 1
ATOM 1448 C CA . PHE A 1 181 ? -16.735 -6.125 11.888 1.00 96.81 181 PHE A CA 1
ATOM 1449 C C . PHE A 1 181 ? -17.724 -5.155 11.230 1.00 96.81 181 PHE A C 1
ATOM 1451 O O . PHE A 1 181 ? -18.431 -5.543 10.300 1.00 96.81 181 PHE A O 1
ATOM 1458 N N . ILE A 1 182 ? -17.775 -3.909 11.701 1.00 95.38 182 ILE A N 1
ATOM 1459 C CA . ILE A 1 182 ? -18.587 -2.835 11.109 1.00 95.38 182 ILE A CA 1
ATOM 1460 C C . ILE A 1 182 ? -17.665 -1.790 10.495 1.00 95.38 182 ILE A C 1
ATOM 1462 O O . ILE A 1 182 ? -16.725 -1.336 11.139 1.00 95.38 182 ILE A O 1
ATOM 1466 N N . ILE A 1 183 ? -17.951 -1.362 9.274 1.00 95.12 183 ILE A N 1
ATOM 1467 C CA . ILE A 1 183 ? -17.246 -0.247 8.649 1.00 95.12 183 ILE A CA 1
ATOM 1468 C C . ILE A 1 183 ? -18.227 0.892 8.367 1.00 95.12 183 ILE A C 1
ATOM 1470 O O . ILE A 1 183 ? -19.201 0.718 7.635 1.00 95.12 183 ILE A O 1
ATOM 1474 N N . PHE A 1 184 ? -17.970 2.052 8.970 1.00 92.62 184 PHE A N 1
ATOM 1475 C CA . PHE A 1 184 ? -18.659 3.303 8.652 1.00 92.62 184 PHE A CA 1
ATOM 1476 C C . PHE A 1 184 ? -17.986 3.926 7.434 1.00 92.62 184 PHE A C 1
ATOM 1478 O O . PHE A 1 184 ? -16.780 4.178 7.472 1.00 92.62 184 PHE A O 1
ATOM 1485 N N . VAL A 1 185 ? -18.737 4.148 6.359 1.00 93.19 185 VAL A N 1
ATOM 1486 C CA . VAL A 1 185 ? -18.181 4.617 5.090 1.00 93.19 185 VAL A CA 1
ATOM 1487 C C . VAL A 1 185 ? -18.743 5.978 4.727 1.00 93.19 185 VAL A C 1
ATOM 1489 O O . VAL A 1 185 ? -19.957 6.151 4.648 1.00 93.19 185 VAL A O 1
ATOM 1492 N N . SER A 1 186 ? -17.847 6.926 4.466 1.00 91.50 186 SER A N 1
ATOM 1493 C CA . SER A 1 186 ? -18.173 8.289 4.044 1.00 91.50 186 SER A CA 1
ATOM 1494 C C . SER A 1 186 ? -17.413 8.677 2.775 1.00 91.50 186 SER A C 1
ATOM 1496 O O . SER A 1 186 ? -16.411 8.051 2.412 1.00 91.50 186 SER A O 1
ATOM 1498 N N . ALA A 1 187 ? -17.916 9.701 2.085 1.00 92.06 187 ALA A N 1
ATOM 1499 C CA . ALA A 1 187 ? -17.260 10.295 0.926 1.00 92.06 187 ALA A CA 1
ATOM 1500 C C . ALA A 1 187 ? -17.203 11.822 1.078 1.00 92.06 187 ALA A C 1
ATOM 1502 O O . ALA A 1 187 ? -18.086 12.558 0.624 1.00 92.06 187 ALA A O 1
ATOM 1503 N N . ARG A 1 188 ? -16.177 12.294 1.786 1.00 89.38 188 ARG A N 1
ATOM 1504 C CA . ARG A 1 188 ? -16.010 13.685 2.228 1.00 89.38 188 ARG A CA 1
ATOM 1505 C C . ARG A 1 188 ? -14.668 14.243 1.746 1.00 89.38 188 ARG A C 1
ATOM 1507 O O . ARG A 1 188 ? -13.706 13.478 1.617 1.00 89.38 188 ARG A O 1
ATOM 1514 N N . PRO A 1 189 ? -14.556 15.561 1.504 1.00 87.25 189 PRO A N 1
ATOM 1515 C CA . PRO A 1 189 ? -13.275 16.177 1.183 1.00 87.25 189 PRO A CA 1
ATOM 1516 C C . PRO A 1 189 ? -12.264 15.953 2.309 1.00 87.25 189 PRO A C 1
ATOM 1518 O O . PRO A 1 189 ? -12.595 16.080 3.489 1.00 87.25 189 PRO A O 1
ATOM 1521 N N . ASN A 1 190 ? -11.015 15.677 1.944 1.00 76.31 190 ASN A N 1
ATOM 1522 C CA . ASN A 1 190 ? -9.906 15.732 2.887 1.00 76.31 190 ASN A CA 1
ATOM 1523 C C . ASN A 1 190 ? -9.330 17.150 2.848 1.00 76.31 190 ASN A C 1
ATOM 1525 O O . ASN A 1 190 ? -9.047 17.680 1.774 1.00 76.31 190 ASN A O 1
ATOM 1529 N N . GLY A 1 191 ? -9.188 17.781 4.014 1.00 65.12 191 GLY A N 1
ATOM 1530 C CA . GLY A 1 191 ? -8.576 19.104 4.126 1.00 65.12 191 GLY A CA 1
ATOM 1531 C C . GLY A 1 191 ? -7.141 19.163 3.599 1.00 65.12 191 GLY A C 1
ATOM 1532 O O . GLY A 1 191 ? -6.554 18.138 3.249 1.00 65.12 191 GLY A O 1
ATOM 1533 N N . PRO A 1 192 ? -6.528 20.358 3.574 1.00 61.19 192 PRO A N 1
ATOM 1534 C CA . PRO A 1 192 ? -5.142 20.470 3.153 1.00 61.19 192 PRO A CA 1
ATOM 1535 C C . PRO A 1 192 ? -4.255 19.707 4.146 1.00 61.19 192 PRO A C 1
ATOM 1537 O O . PRO A 1 192 ? -4.285 19.974 5.349 1.00 61.19 192 PRO A O 1
ATOM 1540 N N . THR A 1 193 ? -3.459 18.757 3.654 1.00 60.56 193 THR A N 1
ATOM 1541 C CA . THR A 1 193 ? -2.477 18.063 4.492 1.00 60.56 193 THR A CA 1
ATOM 1542 C C . THR A 1 193 ? -1.273 18.985 4.737 1.00 60.56 193 THR A C 1
ATOM 1544 O O . THR A 1 193 ? -0.885 19.738 3.837 1.00 60.56 193 THR A O 1
ATOM 1547 N N . PRO A 1 194 ? -0.634 18.945 5.924 1.00 52.59 194 PRO A N 1
ATOM 1548 C CA . PRO A 1 194 ? 0.555 19.757 6.211 1.00 52.59 194 PRO A CA 1
ATOM 1549 C C . PRO A 1 194 ? 1.708 19.541 5.221 1.00 52.59 194 PRO A C 1
ATOM 1551 O O . PRO A 1 194 ? 2.554 20.415 5.052 1.00 52.59 194 PRO A O 1
ATOM 1554 N N . SER A 1 195 ? 1.739 18.373 4.580 1.00 55.28 195 SER A N 1
ATOM 1555 C CA . SER A 1 195 ? 2.768 17.936 3.644 1.00 55.28 195 SER A CA 1
ATOM 1556 C C . SER A 1 195 ? 2.453 18.296 2.181 1.00 55.28 195 SER A C 1
ATOM 1558 O O . SER A 1 195 ? 3.308 18.119 1.316 1.00 55.28 195 SER A O 1
ATOM 1560 N N . GLY A 1 196 ? 1.256 18.823 1.885 1.00 57.66 196 GLY A N 1
ATOM 1561 C CA . GLY A 1 196 ? 0.818 19.137 0.519 1.00 57.66 196 GLY A CA 1
ATOM 1562 C C . GLY A 1 196 ? 0.478 17.904 -0.329 1.00 57.66 196 GLY A C 1
ATOM 1563 O O . GLY A 1 196 ? 0.247 18.039 -1.530 1.00 57.66 196 GLY A O 1
ATOM 1564 N N . PHE A 1 197 ? 0.437 16.713 0.278 1.00 64.88 197 PHE A N 1
ATOM 1565 C CA . PHE A 1 197 ? 0.052 15.471 -0.388 1.00 64.88 197 PHE A CA 1
ATOM 1566 C C . PHE A 1 197 ? -1.460 15.362 -0.499 1.00 64.88 197 PHE A C 1
ATOM 1568 O O . PHE A 1 197 ? -2.210 15.700 0.421 1.00 64.88 197 PHE A O 1
ATOM 1575 N N . PHE A 1 198 ? -1.900 14.847 -1.639 1.00 73.94 198 PHE A N 1
ATOM 1576 C CA . PHE A 1 198 ? -3.303 14.602 -1.892 1.00 73.94 198 PHE A CA 1
ATOM 1577 C C . PHE A 1 198 ? -3.718 13.261 -1.272 1.00 73.94 198 PHE A C 1
ATOM 1579 O O . PHE A 1 198 ? -3.302 12.201 -1.737 1.00 73.94 198 PHE A O 1
ATOM 1586 N N . GLN A 1 199 ? -4.532 13.302 -0.216 1.00 80.00 199 GLN A N 1
ATOM 1587 C CA . GLN A 1 199 ? -5.023 12.099 0.455 1.00 80.00 199 GLN A CA 1
ATOM 1588 C C . GLN A 1 199 ? -6.207 11.496 -0.316 1.00 80.00 199 GLN A C 1
ATOM 1590 O O . GLN A 1 199 ? -7.268 12.123 -0.413 1.00 80.00 199 GLN A O 1
ATOM 1595 N N . LEU A 1 200 ? -6.016 10.282 -0.847 1.00 86.44 200 LEU A N 1
ATOM 1596 C CA . LEU A 1 200 ? -7.010 9.558 -1.652 1.00 86.44 200 LEU A CA 1
ATOM 1597 C C . LEU A 1 200 ? -8.160 9.013 -0.795 1.00 86.44 200 LEU A C 1
ATOM 1599 O O . LEU A 1 200 ? -9.328 9.120 -1.168 1.00 86.44 200 LEU A O 1
ATOM 1603 N N . ALA A 1 201 ? -7.820 8.457 0.361 1.00 89.19 201 ALA A N 1
ATOM 1604 C CA . ALA A 1 201 ? -8.744 7.958 1.362 1.00 89.19 201 ALA A CA 1
ATOM 1605 C C . ALA A 1 201 ? -8.060 7.982 2.738 1.00 89.19 201 ALA A C 1
ATOM 1607 O O . ALA A 1 201 ? -6.877 8.311 2.845 1.00 89.19 201 ALA A O 1
ATOM 1608 N N . SER A 1 202 ? -8.822 7.708 3.787 1.00 88.12 202 SER A N 1
ATOM 1609 C CA . SER A 1 202 ? -8.303 7.534 5.140 1.00 88.12 202 SER A CA 1
ATOM 1610 C C . SER A 1 202 ? -9.191 6.588 5.927 1.00 88.12 202 SER A C 1
ATOM 1612 O O . SER A 1 202 ? -10.409 6.581 5.742 1.00 88.12 202 SER A O 1
ATOM 1614 N N . ALA A 1 203 ? -8.600 5.806 6.821 1.00 90.31 203 ALA A N 1
ATOM 1615 C CA . ALA A 1 203 ? -9.341 4.948 7.727 1.00 90.31 203 ALA A CA 1
ATOM 1616 C C . ALA A 1 203 ? -8.633 4.737 9.059 1.00 90.31 203 ALA A C 1
ATOM 1618 O O . ALA A 1 203 ? -7.429 4.943 9.215 1.00 90.31 203 ALA A O 1
ATOM 1619 N N . SER A 1 204 ? -9.407 4.282 10.038 1.00 89.88 204 SER A N 1
ATOM 1620 C CA . SER A 1 204 ? -8.876 3.832 11.318 1.00 89.88 204 SER A CA 1
ATOM 1621 C C . SER A 1 204 ? -9.856 2.903 12.029 1.00 89.88 204 SER A C 1
ATOM 1623 O O . SER A 1 204 ? -11.074 2.980 11.837 1.00 89.88 204 SER A O 1
ATOM 1625 N N . ALA A 1 205 ? -9.322 2.023 12.874 1.00 91.38 205 ALA A N 1
ATOM 1626 C CA . ALA A 1 205 ? -10.112 1.192 13.773 1.00 91.38 205 ALA A CA 1
ATOM 1627 C C . ALA A 1 205 ? -10.770 2.083 14.828 1.00 91.38 205 ALA A C 1
ATOM 1629 O O . ALA A 1 205 ? -10.095 2.861 15.480 1.00 91.38 205 ALA A O 1
ATOM 1630 N N . CYS A 1 206 ? -12.080 2.000 15.010 1.00 85.94 206 CYS A N 1
ATOM 1631 C CA . CYS A 1 206 ? -12.842 3.007 15.744 1.00 85.94 206 CYS A CA 1
ATOM 1632 C C . CYS A 1 206 ? -13.674 2.435 16.906 1.00 85.94 206 CYS A C 1
ATOM 1634 O O . CYS A 1 206 ? -14.302 3.181 17.656 1.00 85.94 206 CYS A O 1
ATOM 1636 N N . SER A 1 207 ? -13.660 1.115 17.113 1.00 88.94 207 SER A N 1
ATOM 1637 C CA . SER A 1 207 ? -14.299 0.489 18.273 1.00 88.94 207 SER A CA 1
ATOM 1638 C C . SER A 1 207 ? -13.585 -0.786 18.696 1.00 88.94 207 SER A C 1
ATOM 1640 O O . SER A 1 207 ? -13.368 -1.684 17.883 1.00 88.94 207 SER A O 1
ATOM 1642 N N . HIS A 1 208 ? -13.271 -0.877 19.988 1.00 89.31 208 HIS A N 1
ATOM 1643 C CA . HIS A 1 208 ? -12.648 -2.040 20.618 1.00 89.31 208 HIS A CA 1
ATOM 1644 C C . HIS A 1 208 ? -13.221 -2.252 22.019 1.00 89.31 208 HIS A C 1
ATOM 1646 O O . HIS A 1 208 ? -13.632 -1.296 22.688 1.00 89.31 208 HIS A O 1
ATOM 1652 N N . TYR A 1 209 ? -13.169 -3.482 22.525 1.00 88.38 209 TYR A N 1
ATOM 1653 C CA . TYR A 1 209 ? -13.254 -3.683 23.967 1.00 88.38 209 TYR A CA 1
ATOM 1654 C C . TYR A 1 209 ? -11.912 -3.340 24.608 1.00 88.38 209 TYR A C 1
ATOM 1656 O O . TYR A 1 209 ? -10.864 -3.827 24.183 1.00 88.38 209 TYR A O 1
ATOM 1664 N N . THR A 1 210 ? -11.947 -2.499 25.640 1.00 86.19 210 THR A N 1
ATOM 1665 C CA . THR A 1 210 ? -10.775 -2.216 26.471 1.00 86.19 210 THR A CA 1
ATOM 1666 C C . THR A 1 210 ? -10.537 -3.401 27.398 1.00 86.19 210 THR A C 1
ATOM 1668 O O . THR A 1 210 ? -11.394 -3.756 28.209 1.00 86.19 210 THR A O 1
ATOM 1671 N N . LEU A 1 211 ? -9.372 -4.016 27.258 1.00 87.69 211 LEU A N 1
ATOM 1672 C 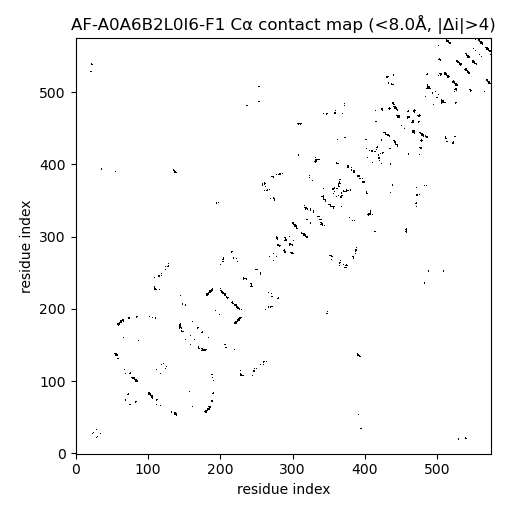CA . LEU A 1 211 ? -8.894 -5.111 28.087 1.00 87.69 211 LEU A CA 1
ATOM 1673 C C . LEU A 1 211 ? -8.035 -4.554 29.233 1.00 87.69 211 LEU A C 1
ATOM 1675 O O . LEU A 1 211 ? -7.829 -3.344 29.370 1.00 87.69 211 LEU A O 1
ATOM 1679 N N . GLN A 1 212 ? -7.544 -5.439 30.099 1.00 79.88 212 GLN A N 1
ATOM 1680 C CA . GLN A 1 212 ? -6.657 -5.037 31.190 1.00 79.88 212 GLN A CA 1
ATOM 1681 C C . GLN A 1 212 ? -5.379 -4.369 30.650 1.00 79.88 212 GLN A C 1
ATOM 1683 O O . GLN A 1 212 ? -4.937 -4.643 29.535 1.00 79.88 212 GLN A O 1
ATOM 1688 N N . ASN A 1 213 ? -4.785 -3.486 31.457 1.00 80.56 213 ASN A N 1
ATOM 1689 C CA . ASN A 1 213 ? -3.522 -2.795 31.160 1.00 80.56 213 ASN A CA 1
ATOM 1690 C C . ASN A 1 213 ? -3.532 -1.923 29.889 1.00 80.56 213 ASN A C 1
ATOM 1692 O O . ASN A 1 213 ? -2.488 -1.704 29.285 1.00 80.56 213 ASN A O 1
ATOM 1696 N N . GLY A 1 214 ? -4.699 -1.407 29.487 1.00 82.38 214 GLY A N 1
ATOM 1697 C CA . GLY A 1 214 ? -4.813 -0.483 28.352 1.00 82.38 214 GLY A CA 1
ATOM 1698 C C . GLY A 1 214 ? -4.692 -1.147 26.978 1.00 82.38 214 GLY A C 1
ATOM 1699 O O . GLY A 1 214 ? -4.503 -0.449 25.987 1.00 82.38 214 GLY A O 1
ATOM 1700 N N . LYS A 1 215 ? -4.802 -2.478 26.917 1.00 89.75 215 LYS A N 1
ATOM 1701 C CA . LYS A 1 215 ? -4.819 -3.248 25.667 1.00 89.75 215 LYS A CA 1
ATOM 1702 C C . LYS A 1 215 ? -6.229 -3.324 25.099 1.00 89.75 215 LYS A C 1
ATOM 1704 O O . LYS A 1 215 ? -7.211 -3.083 25.804 1.00 89.75 215 LYS A O 1
ATOM 1709 N N . TYR A 1 216 ? -6.336 -3.703 23.836 1.00 91.44 216 TYR A N 1
ATOM 1710 C CA . TYR A 1 216 ? -7.601 -3.775 23.119 1.00 91.44 216 TYR A CA 1
ATOM 1711 C C . TYR A 1 216 ? -7.894 -5.184 22.614 1.00 91.44 216 TYR A C 1
ATOM 1713 O O . TYR A 1 216 ? -6.992 -5.966 22.319 1.00 91.44 216 TYR A O 1
ATOM 1721 N N . SER A 1 217 ? -9.180 -5.504 22.491 1.00 92.25 217 SER A N 1
ATOM 1722 C CA . SER A 1 217 ? -9.612 -6.620 21.656 1.00 92.25 217 SER A CA 1
ATOM 1723 C C . SER A 1 217 ? -9.314 -6.338 20.181 1.00 92.25 217 SER A C 1
ATOM 1725 O O . SER A 1 217 ? -9.038 -5.197 19.791 1.00 92.25 217 SER A O 1
ATOM 1727 N N . ARG A 1 218 ? -9.522 -7.363 19.345 1.00 93.38 218 ARG A N 1
ATOM 1728 C CA . ARG A 1 218 ? -9.710 -7.190 17.900 1.00 93.38 218 ARG A CA 1
ATOM 1729 C C . ARG A 1 218 ? -10.641 -5.999 17.613 1.00 93.38 218 ARG A C 1
ATOM 1731 O O . ARG A 1 218 ? -11.651 -5.872 18.322 1.00 93.38 218 ARG A O 1
ATOM 1738 N N . PRO A 1 219 ? -10.335 -5.159 16.605 1.00 95.00 219 PRO A N 1
ATOM 1739 C CA . PRO A 1 219 ? -11.255 -4.143 16.115 1.00 95.00 219 PRO A CA 1
ATOM 1740 C C . PRO A 1 219 ? -12.647 -4.716 15.838 1.00 95.00 219 PRO A C 1
ATOM 1742 O O . PRO A 1 219 ? -12.798 -5.755 15.192 1.00 95.00 219 PRO A O 1
ATOM 1745 N N . LEU A 1 220 ? -13.666 -4.029 16.344 1.00 94.12 220 LEU A N 1
ATOM 1746 C CA . LEU A 1 220 ? -15.081 -4.357 16.149 1.00 94.12 220 LEU A CA 1
ATOM 1747 C C . LEU A 1 220 ? -15.730 -3.445 15.115 1.00 94.12 220 LEU A C 1
ATOM 1749 O O . LEU A 1 220 ? -16.669 -3.850 14.433 1.00 94.12 220 LEU A O 1
ATOM 1753 N N . ALA A 1 221 ? -15.225 -2.219 15.012 1.00 93.81 221 ALA A N 1
ATOM 1754 C CA . ALA A 1 221 ? -15.584 -1.306 13.952 1.00 93.81 221 ALA A CA 1
ATOM 1755 C C . ALA A 1 221 ? -14.391 -0.462 13.520 1.00 93.81 221 ALA A C 1
ATOM 1757 O O . ALA A 1 221 ? -13.446 -0.280 14.290 1.00 93.81 221 ALA A O 1
ATOM 1758 N N . GLY A 1 222 ? -14.480 0.083 12.315 1.00 92.81 222 GLY A N 1
ATOM 1759 C CA . GLY A 1 222 ? -13.623 1.141 11.799 1.00 92.81 222 GLY A CA 1
ATOM 1760 C C . GLY A 1 222 ? -14.443 2.164 11.023 1.00 92.81 222 GLY A C 1
ATOM 1761 O O . GLY A 1 222 ? -15.615 1.936 10.721 1.00 92.81 222 GLY A O 1
ATOM 1762 N N . TRP A 1 223 ? -13.826 3.287 10.690 1.00 91.25 223 TRP A N 1
ATOM 1763 C CA . TRP A 1 223 ? -14.359 4.213 9.694 1.00 91.25 223 TRP A CA 1
ATOM 1764 C C . TRP A 1 223 ? -13.411 4.273 8.503 1.00 91.25 223 TRP A C 1
ATOM 1766 O O . TRP A 1 223 ? -12.210 4.048 8.656 1.00 91.25 223 TRP A O 1
ATOM 1776 N N . ILE A 1 224 ? -13.963 4.583 7.336 1.00 92.00 224 ILE A N 1
ATOM 1777 C CA . ILE A 1 224 ? -13.224 4.882 6.115 1.00 92.00 224 ILE A CA 1
ATOM 1778 C C . ILE A 1 224 ? -13.882 6.066 5.405 1.00 92.00 224 ILE A C 1
ATOM 1780 O O . ILE A 1 224 ? -15.106 6.129 5.259 1.00 92.00 224 ILE A O 1
ATOM 1784 N N . ASN A 1 225 ? -13.064 7.022 4.984 1.00 91.38 225 ASN A N 1
ATOM 1785 C CA . ASN A 1 225 ? -13.469 8.156 4.170 1.00 91.38 225 ASN A CA 1
ATOM 1786 C C . ASN A 1 225 ? -12.767 8.091 2.813 1.00 91.38 225 ASN A C 1
ATOM 1788 O O . ASN A 1 225 ? -11.538 8.065 2.754 1.00 91.38 225 ASN A O 1
ATOM 1792 N N . PHE A 1 226 ? -13.534 8.117 1.725 1.00 91.94 226 PHE A N 1
ATOM 1793 C CA . PHE A 1 226 ? -12.997 8.261 0.373 1.00 91.94 226 PHE A CA 1
ATOM 1794 C C . PHE A 1 226 ? -13.107 9.715 -0.083 1.00 91.94 226 PHE A C 1
ATOM 1796 O O . PHE A 1 226 ? -14.192 10.287 -0.073 1.00 91.94 226 PHE A O 1
ATOM 1803 N N . ASN A 1 227 ? -12.007 10.318 -0.532 1.00 90.50 227 ASN A N 1
ATOM 1804 C CA . ASN A 1 227 ? -12.039 11.694 -1.021 1.00 90.50 227 ASN A CA 1
ATOM 1805 C C . ASN A 1 227 ? -12.655 11.745 -2.432 1.00 90.50 227 ASN A C 1
ATOM 1807 O O . ASN A 1 227 ? -12.038 11.214 -3.361 1.00 90.50 227 ASN A O 1
ATOM 1811 N N . PRO A 1 228 ? -13.805 12.413 -2.664 1.00 90.50 228 PRO A N 1
ATOM 1812 C CA . PRO A 1 228 ? -14.411 12.474 -3.997 1.00 90.50 228 PRO A CA 1
ATOM 1813 C C . PRO A 1 228 ? -13.486 13.074 -5.066 1.00 90.50 228 PRO A C 1
ATOM 1815 O O . PRO A 1 228 ? -13.552 12.674 -6.230 1.00 90.50 228 PRO A O 1
ATOM 1818 N N . ALA A 1 229 ? -12.577 13.979 -4.684 1.00 87.00 229 ALA A N 1
ATOM 1819 C CA . ALA A 1 229 ? -11.613 14.573 -5.608 1.00 87.00 229 ALA A CA 1
ATOM 1820 C C . ALA A 1 229 ? -10.499 13.603 -6.042 1.00 87.00 229 ALA A C 1
ATOM 1822 O O . ALA A 1 229 ? -9.852 13.833 -7.067 1.00 87.00 229 ALA A O 1
ATOM 1823 N N . ALA A 1 230 ? -10.299 12.487 -5.328 1.00 82.94 230 ALA A N 1
ATOM 1824 C CA . ALA A 1 230 ? -9.359 11.433 -5.719 1.00 82.94 230 ALA A CA 1
ATOM 1825 C C . ALA A 1 230 ? -9.732 10.783 -7.053 1.00 82.94 230 ALA A C 1
ATOM 1827 O O . ALA A 1 230 ? -8.855 10.334 -7.797 1.00 82.94 230 ALA A O 1
ATOM 1828 N N . LEU A 1 231 ? -11.030 10.773 -7.376 1.00 81.88 231 LEU A N 1
ATOM 1829 C CA . LEU A 1 231 ? -11.532 10.214 -8.625 1.00 81.88 231 LEU A CA 1
ATOM 1830 C C . LEU A 1 231 ? -10.998 10.965 -9.856 1.00 81.88 231 LEU A C 1
ATOM 1832 O O . LEU A 1 231 ? -10.697 10.375 -10.888 1.00 81.88 231 LEU A O 1
ATOM 1836 N N . SER A 1 232 ? -10.796 12.271 -9.706 1.00 74.12 232 SER A N 1
ATOM 1837 C CA . SER A 1 232 ? -10.213 13.135 -10.730 1.00 74.12 232 SER A CA 1
ATOM 1838 C C . SER A 1 232 ? -8.685 13.050 -10.781 1.00 74.12 232 SER A C 1
ATOM 1840 O O . SER A 1 232 ? -8.100 13.081 -11.861 1.00 74.12 232 SER A O 1
ATOM 1842 N N . GLN A 1 233 ? -8.020 12.926 -9.629 1.00 69.69 233 GLN A N 1
ATOM 1843 C CA . GLN A 1 233 ? -6.552 12.942 -9.546 1.00 69.69 233 GLN A CA 1
ATOM 1844 C C . GLN A 1 233 ? -5.907 11.722 -10.208 1.00 69.69 233 GLN A C 1
ATOM 1846 O O . GLN A 1 233 ? -4.967 11.874 -10.987 1.00 69.69 233 GLN A O 1
ATOM 1851 N N . LEU A 1 234 ? -6.444 10.524 -9.964 1.00 66.62 234 LEU A N 1
ATOM 1852 C CA . LEU A 1 234 ? -5.907 9.287 -10.545 1.00 66.62 234 LEU A CA 1
ATOM 1853 C C . LEU A 1 234 ? -6.161 9.165 -12.061 1.00 66.62 234 LEU A C 1
ATOM 1855 O O . LEU A 1 234 ? -5.508 8.358 -12.711 1.00 66.62 234 LEU A O 1
ATOM 1859 N N . LYS A 1 235 ? -7.053 9.990 -12.634 1.00 62.31 235 LYS A N 1
ATOM 1860 C CA . LYS A 1 235 ? -7.238 10.137 -14.091 1.00 62.31 235 LYS A CA 1
ATOM 1861 C C . LYS A 1 235 ? -6.324 11.179 -14.729 1.00 62.31 235 LYS A C 1
ATOM 1863 O O . LYS A 1 235 ? -6.276 11.253 -15.955 1.00 62.31 235 LYS A O 1
ATOM 1868 N N . SER A 1 236 ? -5.689 12.049 -13.943 1.00 51.75 236 SER A N 1
ATOM 1869 C CA . SER A 1 236 ? -4.943 13.172 -14.506 1.00 51.75 236 SER A CA 1
ATOM 1870 C C . SER A 1 236 ? -3.644 12.694 -15.164 1.00 51.75 236 SER A C 1
ATOM 1872 O O . SER A 1 236 ? -2.581 12.598 -14.550 1.00 51.75 236 SER A O 1
ATOM 1874 N N . ASP A 1 237 ? -3.722 12.443 -16.471 1.00 47.25 237 ASP A N 1
ATOM 1875 C CA . ASP A 1 237 ? -2.586 12.662 -17.354 1.00 47.25 237 ASP A CA 1
ATOM 1876 C C . ASP A 1 237 ? -2.114 14.100 -17.117 1.00 47.25 237 ASP A C 1
ATOM 1878 O O . ASP A 1 237 ? -2.929 15.024 -17.015 1.00 47.25 237 ASP A O 1
ATOM 1882 N N . SER A 1 238 ? -0.800 14.303 -17.022 1.00 40.97 238 SER A N 1
ATOM 1883 C CA . SER A 1 238 ? -0.124 15.562 -16.656 1.00 40.97 238 SER A CA 1
ATOM 1884 C C . SER A 1 238 ? -0.485 16.800 -17.502 1.00 40.97 238 SER A C 1
ATOM 1886 O O . SER A 1 238 ? 0.088 17.872 -17.309 1.00 40.97 238 SER A O 1
ATOM 1888 N N . THR A 1 239 ? -1.430 16.678 -18.434 1.00 39.47 239 THR A N 1
ATOM 1889 C CA . THR A 1 239 ? -1.906 17.712 -19.347 1.00 39.47 239 THR A CA 1
ATOM 1890 C C . THR A 1 239 ? -3.243 18.353 -18.961 1.00 39.47 239 THR A C 1
ATOM 1892 O O . THR A 1 239 ? -3.506 19.439 -19.467 1.00 39.47 239 THR A O 1
ATOM 1895 N N . ASN A 1 240 ? -4.074 17.760 -18.087 1.00 42.44 240 ASN A N 1
ATOM 1896 C CA . ASN A 1 240 ? -5.392 18.322 -17.738 1.00 42.44 240 ASN A CA 1
ATOM 1897 C C . ASN A 1 240 ? -5.626 18.374 -16.221 1.00 42.44 240 ASN A C 1
ATOM 1899 O O . ASN A 1 240 ? -6.016 17.390 -15.598 1.00 42.44 240 ASN A O 1
ATOM 1903 N N . SER A 1 241 ? -5.495 19.565 -15.635 1.00 43.56 241 SER A N 1
ATOM 1904 C CA . SER A 1 241 ? -5.839 19.857 -14.233 1.00 43.56 241 SER A CA 1
ATOM 1905 C C . SER A 1 241 ? -7.353 19.835 -13.927 1.00 43.56 241 SER A C 1
ATOM 1907 O O . SER A 1 241 ? -7.761 20.224 -12.837 1.00 43.56 241 SER A O 1
ATOM 1909 N N . GLU A 1 242 ? -8.186 19.388 -14.874 1.00 51.19 242 GLU A N 1
ATOM 1910 C CA . GLU A 1 242 ? -9.659 19.370 -14.816 1.00 51.19 242 GLU A CA 1
ATOM 1911 C C . GLU A 1 242 ? -10.233 18.006 -15.253 1.00 51.19 242 GLU A C 1
ATOM 1913 O O . GLU A 1 242 ? -11.215 17.926 -15.988 1.00 51.19 242 GLU A O 1
ATOM 1918 N N . ALA A 1 243 ? -9.604 16.893 -14.867 1.00 60.28 243 ALA A N 1
ATOM 1919 C CA . ALA A 1 243 ? -10.145 15.574 -15.187 1.00 60.28 243 ALA A CA 1
ATOM 1920 C C . ALA A 1 243 ? -11.480 15.338 -14.449 1.00 60.28 243 ALA A C 1
ATOM 1922 O O . ALA A 1 243 ? -11.514 15.142 -13.236 1.00 60.28 243 ALA A O 1
ATOM 1923 N N . THR A 1 244 ? -12.600 15.351 -15.173 1.00 66.50 244 THR A N 1
ATOM 1924 C CA . THR A 1 244 ? -13.910 14.949 -14.639 1.00 66.50 244 THR A CA 1
ATOM 1925 C C . THR A 1 244 ? -14.017 13.419 -14.604 1.00 66.50 244 THR A C 1
ATOM 1927 O O . THR A 1 244 ? -13.629 12.735 -15.560 1.00 66.50 244 THR A O 1
ATOM 1930 N N . PHE A 1 245 ? -14.521 12.885 -13.491 1.00 75.56 245 PHE A N 1
ATOM 1931 C CA . PHE A 1 245 ? -14.857 11.469 -13.341 1.00 75.56 245 PHE A CA 1
ATOM 1932 C C . PHE A 1 245 ? -16.231 11.179 -13.954 1.00 75.56 245 PHE A C 1
ATOM 1934 O O . PHE A 1 245 ? -17.156 11.970 -13.784 1.00 75.56 245 PHE A O 1
ATOM 1941 N N . TYR A 1 246 ? -16.355 10.044 -14.633 1.00 71.81 246 TYR A N 1
ATOM 1942 C CA . TYR A 1 246 ? -17.599 9.522 -15.189 1.00 71.81 246 TYR A CA 1
ATOM 1943 C C . TYR A 1 246 ? -17.705 8.029 -14.876 1.00 71.81 246 TYR A C 1
ATOM 1945 O O . TYR A 1 246 ? -16.699 7.320 -14.880 1.00 71.81 246 TYR A O 1
ATOM 1953 N N . LEU A 1 247 ? -18.919 7.494 -14.717 1.00 73.69 247 LEU A N 1
ATOM 1954 C CA . LEU A 1 247 ? -19.097 6.047 -14.497 1.00 73.69 247 LEU A CA 1
ATOM 1955 C C . LEU A 1 247 ? -18.510 5.157 -15.610 1.00 73.69 247 LEU A C 1
ATOM 1957 O O . LEU A 1 247 ? -18.166 4.004 -15.356 1.00 73.69 247 LEU A O 1
ATOM 1961 N N . SER A 1 248 ? -18.333 5.668 -16.834 1.00 68.69 248 SER A N 1
ATOM 1962 C CA . SER A 1 248 ? -17.626 4.938 -17.898 1.00 68.69 248 SER A CA 1
ATOM 1963 C C . SER A 1 248 ? -16.174 4.608 -17.542 1.00 68.69 248 SER A C 1
ATOM 1965 O O . SER A 1 248 ? -15.626 3.647 -18.072 1.00 68.69 248 SER A O 1
ATOM 1967 N N . ASP A 1 249 ? -15.555 5.355 -16.627 1.00 67.44 249 ASP A N 1
ATOM 1968 C CA . ASP A 1 249 ? -14.181 5.112 -16.179 1.00 67.44 249 ASP A CA 1
ATOM 1969 C C . ASP A 1 249 ? -14.040 3.805 -15.400 1.00 67.44 249 ASP A C 1
ATOM 1971 O O . ASP A 1 249 ? -12.958 3.225 -15.375 1.00 67.44 249 ASP A O 1
ATOM 1975 N N . VAL A 1 250 ? -15.137 3.280 -14.843 1.00 64.69 250 VAL A N 1
ATOM 1976 C CA . VAL A 1 250 ? -15.180 1.939 -14.235 1.00 64.69 250 VAL A CA 1
ATOM 1977 C C . VAL A 1 250 ? -14.823 0.855 -15.257 1.00 64.69 250 VAL A C 1
ATOM 1979 O O . VAL A 1 250 ? -14.295 -0.194 -14.896 1.00 64.69 250 VAL A O 1
ATOM 1982 N N . GLN A 1 251 ? -15.056 1.107 -16.550 1.00 67.69 251 GLN A N 1
ATOM 1983 C CA . GLN A 1 251 ? -14.663 0.185 -17.617 1.00 67.69 251 GLN A CA 1
ATOM 1984 C C . GLN A 1 251 ? -13.140 0.135 -17.809 1.00 67.69 251 GLN A C 1
ATOM 1986 O O . GLN A 1 251 ? -12.631 -0.861 -18.328 1.00 67.69 251 GLN A O 1
ATOM 1991 N N . ASN A 1 252 ? -12.398 1.157 -17.361 1.00 73.50 252 ASN A N 1
ATOM 1992 C CA . ASN A 1 252 ? -10.947 1.072 -17.254 1.00 73.50 252 ASN A CA 1
ATOM 1993 C C . ASN A 1 252 ? -10.577 0.259 -16.002 1.00 73.50 252 ASN A C 1
ATOM 1995 O O . ASN A 1 252 ? -10.394 0.793 -14.907 1.00 73.50 252 ASN A O 1
ATOM 1999 N N . GLN A 1 253 ? -10.449 -1.056 -16.187 1.00 74.81 253 GLN A N 1
ATOM 2000 C CA . GLN A 1 253 ? -10.132 -2.011 -15.120 1.00 74.81 253 GLN A CA 1
ATOM 2001 C C . GLN A 1 253 ? -8.840 -1.674 -14.363 1.00 74.81 253 GLN A C 1
ATOM 2003 O O . GLN A 1 253 ? -8.748 -1.956 -13.168 1.00 74.81 253 GLN A O 1
ATOM 2008 N N . PHE A 1 254 ? -7.857 -1.057 -15.026 1.00 79.31 254 PHE A N 1
ATOM 2009 C CA . PHE A 1 254 ? -6.607 -0.658 -14.384 1.00 79.31 254 PHE A CA 1
ATOM 2010 C C . PHE A 1 254 ? -6.840 0.452 -13.354 1.00 79.31 254 PHE A C 1
ATOM 2012 O O . PHE A 1 254 ? -6.464 0.309 -12.190 1.00 79.31 254 PHE A O 1
ATOM 2019 N N . ILE A 1 255 ? -7.526 1.522 -13.763 1.00 76.81 255 ILE A N 1
ATOM 2020 C CA . ILE A 1 255 ? -7.879 2.644 -12.885 1.00 76.81 255 ILE A CA 1
ATOM 2021 C C . ILE A 1 255 ? -8.800 2.178 -11.756 1.00 76.81 255 ILE A C 1
ATOM 2023 O O . ILE A 1 255 ? -8.563 2.501 -10.593 1.00 76.81 255 ILE A O 1
ATOM 2027 N N . PHE A 1 256 ? -9.795 1.342 -12.065 1.00 81.94 256 PHE A N 1
ATOM 2028 C CA . PHE A 1 256 ? -10.651 0.737 -11.046 1.00 81.94 256 PHE A CA 1
ATOM 2029 C C . PHE A 1 256 ? -9.845 -0.054 -10.003 1.00 81.94 256 PHE A C 1
ATOM 2031 O O . PHE A 1 256 ? -10.057 0.115 -8.800 1.00 81.94 256 PHE A O 1
ATOM 2038 N N . SER A 1 257 ? -8.868 -0.858 -10.443 1.00 84.75 257 SER A N 1
ATOM 2039 C CA . SER A 1 257 ? -7.986 -1.613 -9.546 1.00 84.75 257 SER A CA 1
ATOM 2040 C C . SER A 1 257 ? -7.194 -0.707 -8.597 1.00 84.75 257 SER A C 1
ATOM 2042 O O . SER A 1 257 ? -7.009 -1.083 -7.439 1.00 84.75 257 SER A O 1
ATOM 2044 N N . GLN A 1 258 ? -6.788 0.497 -9.021 1.00 83.88 258 GLN A N 1
ATOM 2045 C CA . GLN A 1 258 ? -6.115 1.454 -8.131 1.00 83.88 258 GLN A CA 1
ATOM 2046 C C . GLN A 1 258 ? -6.997 1.850 -6.949 1.00 83.88 258 GLN A C 1
ATOM 2048 O O . GLN A 1 258 ? -6.550 1.791 -5.804 1.00 83.88 258 GLN A O 1
ATOM 2053 N N . TYR A 1 259 ? -8.263 2.195 -7.202 1.00 85.12 259 TYR A N 1
ATOM 2054 C CA . TYR A 1 259 ? -9.189 2.549 -6.124 1.00 85.12 259 TYR A CA 1
ATOM 2055 C C . TYR A 1 259 ? -9.434 1.375 -5.183 1.00 85.12 259 TYR A C 1
ATOM 2057 O O . TYR A 1 259 ? -9.434 1.567 -3.969 1.00 85.12 259 TYR A O 1
ATOM 2065 N N . VAL A 1 260 ? -9.593 0.161 -5.723 1.00 90.19 260 VAL A N 1
ATOM 2066 C CA . VAL A 1 260 ? -9.750 -1.051 -4.902 1.00 90.19 260 VAL A CA 1
ATOM 2067 C C . VAL A 1 260 ? -8.539 -1.241 -3.989 1.00 90.19 260 VAL A C 1
ATOM 2069 O O . VAL A 1 260 ? -8.713 -1.517 -2.805 1.00 90.19 260 VAL A O 1
ATOM 2072 N N . ARG A 1 261 ? -7.315 -1.033 -4.489 1.00 91.31 261 ARG A N 1
ATOM 2073 C CA . ARG A 1 261 ? -6.082 -1.140 -3.690 1.00 91.31 261 ARG A CA 1
ATOM 2074 C C . ARG A 1 261 ? -5.986 -0.060 -2.614 1.00 91.31 261 ARG A C 1
ATOM 2076 O O . ARG A 1 261 ? -5.603 -0.371 -1.493 1.00 91.31 261 ARG A O 1
ATOM 2083 N N . VAL A 1 262 ? -6.391 1.175 -2.908 1.00 91.00 262 VAL A N 1
ATOM 2084 C CA . VAL A 1 262 ? -6.504 2.231 -1.884 1.00 91.00 262 VAL A CA 1
ATOM 2085 C C . VAL A 1 262 ? -7.517 1.829 -0.811 1.00 91.00 262 VAL A C 1
ATOM 2087 O O . VAL A 1 262 ? -7.216 1.905 0.374 1.00 91.00 262 VAL A O 1
ATOM 2090 N N . GLY A 1 263 ? -8.689 1.325 -1.205 1.00 93.75 263 GLY A N 1
ATOM 2091 C CA . GLY A 1 263 ? -9.678 0.815 -0.257 1.00 93.75 263 GLY A CA 1
ATOM 2092 C C . GLY A 1 263 ? -9.115 -0.310 0.613 1.00 93.75 263 GLY A C 1
ATOM 2093 O O . GLY A 1 263 ? -9.237 -0.254 1.831 1.00 93.75 263 GLY A O 1
ATOM 2094 N N . LEU A 1 264 ? -8.440 -1.297 0.017 1.00 96.19 264 LEU A N 1
ATOM 2095 C CA . LEU A 1 264 ? -7.800 -2.385 0.759 1.00 96.19 264 LEU A CA 1
ATOM 2096 C C . LEU A 1 264 ? -6.767 -1.866 1.765 1.00 96.19 264 LEU A C 1
ATOM 2098 O O . LEU A 1 264 ? -6.805 -2.306 2.910 1.00 96.19 264 LEU A O 1
ATOM 2102 N N . HIS A 1 265 ? -5.903 -0.926 1.366 1.00 95.94 265 HIS A N 1
ATOM 2103 C CA . HIS A 1 265 ? -4.918 -0.288 2.246 1.00 95.94 265 HIS A CA 1
ATOM 2104 C C . HIS A 1 265 ? -5.580 0.314 3.489 1.00 95.94 265 HIS A C 1
ATOM 2106 O O . HIS A 1 265 ? -5.256 -0.044 4.621 1.00 95.94 265 HIS A O 1
ATOM 2112 N N . GLU A 1 266 ? -6.581 1.166 3.284 1.00 95.44 266 GLU A N 1
ATOM 2113 C CA . GLU A 1 266 ? -7.292 1.822 4.380 1.00 95.44 266 GLU A CA 1
ATOM 2114 C C . GLU A 1 266 ? -8.035 0.812 5.272 1.00 95.44 266 GLU A C 1
ATOM 2116 O O . GLU A 1 266 ? -8.019 0.897 6.504 1.00 95.44 266 GLU A O 1
ATOM 2121 N N . PHE A 1 267 ? -8.621 -0.232 4.682 1.00 97.00 267 PHE A N 1
ATOM 2122 C CA . PHE A 1 267 ? -9.215 -1.314 5.463 1.00 97.00 267 PHE A CA 1
ATOM 2123 C C . PHE A 1 267 ? -8.190 -2.053 6.332 1.00 97.00 267 PHE A C 1
ATOM 2125 O O . PHE A 1 267 ? -8.557 -2.488 7.423 1.00 97.00 267 PHE A O 1
ATOM 2132 N N . MET A 1 268 ? -6.920 -2.179 5.927 1.00 97.69 268 MET A N 1
ATOM 2133 C CA . MET A 1 268 ? -5.899 -2.788 6.791 1.00 97.69 268 MET A CA 1
ATOM 2134 C C . MET A 1 268 ? -5.696 -1.970 8.071 1.00 97.69 268 MET A C 1
ATOM 2136 O O . MET A 1 268 ? -5.591 -2.556 9.152 1.00 97.69 268 MET A O 1
ATOM 2140 N N . HIS A 1 269 ? -5.715 -0.635 7.990 1.00 96.06 269 HIS A N 1
ATOM 2141 C CA . HIS A 1 269 ? -5.690 0.221 9.182 1.00 96.06 269 HIS A CA 1
ATOM 2142 C C . HIS A 1 269 ? -6.926 0.008 10.058 1.00 96.06 269 HIS A C 1
ATOM 2144 O O . HIS A 1 269 ? -6.800 -0.168 11.272 1.00 96.06 269 HIS A O 1
ATOM 2150 N N . ALA A 1 270 ? -8.114 -0.052 9.449 1.00 95.94 270 ALA A N 1
ATOM 2151 C CA . ALA A 1 270 ? -9.372 -0.323 10.148 1.00 95.94 270 ALA A CA 1
ATOM 2152 C C . ALA A 1 270 ? -9.393 -1.704 10.838 1.00 95.94 270 ALA A C 1
ATOM 2154 O O . ALA A 1 270 ? -9.997 -1.868 11.900 1.00 95.94 270 ALA A O 1
ATOM 2155 N N . LEU A 1 271 ? -8.702 -2.686 10.256 1.00 97.19 271 LEU A N 1
ATOM 2156 C CA . LEU A 1 271 ? -8.548 -4.044 10.781 1.00 97.19 271 LEU A CA 1
ATOM 2157 C C . LEU A 1 271 ? -7.390 -4.186 11.774 1.00 97.19 271 LEU A C 1
ATOM 2159 O O . LEU A 1 271 ? -7.311 -5.204 12.467 1.00 97.19 271 LEU A O 1
ATOM 2163 N N . GLY A 1 272 ? -6.558 -3.156 11.908 1.00 95.31 272 GLY A N 1
ATOM 2164 C CA . GLY A 1 272 ? -5.628 -3.000 13.014 1.00 95.31 272 GLY A CA 1
ATOM 2165 C C . GLY A 1 272 ? -4.145 -3.034 12.663 1.00 95.31 272 GLY A C 1
ATOM 2166 O O . GLY A 1 272 ? -3.326 -3.182 13.573 1.00 95.31 272 GLY A O 1
ATOM 2167 N N . PHE A 1 273 ? -3.780 -2.860 11.390 1.00 96.69 273 PHE A N 1
ATOM 2168 C CA . PHE A 1 273 ? -2.422 -2.477 10.999 1.00 96.69 273 PHE A CA 1
ATOM 2169 C C . PHE A 1 273 ? -2.194 -1.016 11.412 1.00 96.69 273 PHE A C 1
ATOM 2171 O O . PHE A 1 273 ? -2.390 -0.082 10.640 1.00 96.69 273 PHE A O 1
ATOM 2178 N N . SER A 1 274 ? -1.829 -0.801 12.673 1.00 92.25 274 SER A N 1
ATOM 2179 C CA . SER A 1 274 ? -1.565 0.526 13.225 1.00 92.25 274 SER A CA 1
ATOM 2180 C C . SER A 1 274 ? -0.599 0.426 14.395 1.00 92.25 274 SER A C 1
ATOM 2182 O O . SER A 1 274 ? -0.778 -0.411 15.282 1.00 92.25 274 SER A O 1
ATOM 2184 N N . ALA A 1 275 ? 0.355 1.355 14.461 1.00 91.25 275 ALA A N 1
ATOM 2185 C CA . ALA A 1 275 ? 1.307 1.459 15.568 1.00 91.25 275 ALA A CA 1
ATOM 2186 C C . ALA A 1 275 ? 0.635 1.553 16.948 1.00 91.25 275 ALA A C 1
ATOM 2188 O O . ALA A 1 275 ? 1.196 1.125 17.954 1.00 91.25 275 ALA A O 1
ATOM 2189 N N . THR A 1 276 ? -0.594 2.071 17.005 1.00 88.44 276 THR A N 1
ATOM 2190 C CA . THR A 1 276 ? -1.363 2.200 18.253 1.00 88.44 276 THR A CA 1
ATOM 2191 C C . THR A 1 276 ? -1.936 0.875 18.769 1.00 88.44 276 THR A C 1
ATOM 2193 O O . THR A 1 276 ? -2.407 0.815 19.905 1.00 88.44 276 THR A O 1
ATOM 2196 N N . LEU A 1 277 ? -1.890 -0.186 17.957 1.00 93.38 277 LEU A N 1
ATOM 2197 C CA . LEU A 1 277 ? -2.554 -1.461 18.220 1.00 93.38 277 LEU A CA 1
ATOM 2198 C C . LEU A 1 277 ? -1.596 -2.647 18.386 1.00 93.38 277 LEU A C 1
ATOM 2200 O O . LEU A 1 277 ? -2.008 -3.665 18.941 1.00 93.38 277 LEU A O 1
ATOM 2204 N N . TYR A 1 278 ? -0.322 -2.525 18.002 1.00 95.19 278 TYR A N 1
ATOM 2205 C CA . TYR A 1 278 ? 0.652 -3.625 18.091 1.00 95.19 278 TYR A CA 1
ATOM 2206 C C . TYR A 1 278 ? 0.867 -4.155 19.512 1.00 95.19 278 TYR A C 1
ATOM 2208 O O . TYR A 1 278 ? 1.047 -5.355 19.709 1.00 95.19 278 TYR A O 1
ATOM 2216 N N . SER A 1 279 ? 0.763 -3.298 20.531 1.00 94.44 279 SER A N 1
ATOM 2217 C CA . SER A 1 279 ? 0.843 -3.719 21.938 1.00 94.44 279 SER A CA 1
ATOM 2218 C C . SER A 1 279 ? -0.299 -4.653 22.356 1.00 94.44 279 SER A C 1
ATOM 2220 O O . SER A 1 279 ? -0.178 -5.355 23.363 1.00 94.44 279 SER A O 1
ATOM 2222 N N . SER A 1 280 ? -1.391 -4.675 21.586 1.00 96.19 280 SER A N 1
ATOM 2223 C CA . SER A 1 280 ? -2.565 -5.527 21.786 1.00 96.19 280 SER A CA 1
ATOM 2224 C C . SER A 1 280 ? -2.532 -6.808 20.948 1.00 96.19 280 SER A C 1
ATOM 2226 O O . SER A 1 280 ? -3.471 -7.600 21.025 1.00 96.19 280 SER A O 1
ATOM 2228 N N . TYR A 1 281 ? -1.472 -7.031 20.166 1.00 96.94 281 TYR A N 1
ATOM 2229 C CA . TYR A 1 281 ? -1.306 -8.263 19.402 1.00 96.94 281 TYR A CA 1
ATOM 2230 C C . TYR A 1 281 ? -0.997 -9.431 20.336 1.00 96.94 281 TYR A C 1
ATOM 2232 O O . TYR A 1 281 ? -0.271 -9.286 21.328 1.00 96.94 281 TYR A O 1
ATOM 2240 N N . THR A 1 282 ? -1.532 -10.598 19.997 1.00 94.88 282 THR A N 1
ATOM 2241 C CA . THR A 1 282 ? -1.389 -11.827 20.781 1.00 94.88 282 THR A CA 1
ATOM 2242 C C . THR A 1 282 ? -0.781 -12.946 19.953 1.00 94.88 282 THR A C 1
ATOM 2244 O O . THR A 1 282 ? -1.066 -13.063 18.765 1.00 94.88 282 THR A O 1
ATOM 2247 N N . ASN A 1 283 ? -0.005 -13.815 20.594 1.00 91.19 283 ASN A N 1
ATOM 2248 C CA . ASN A 1 283 ? 0.438 -15.063 19.981 1.00 91.19 283 ASN A CA 1
ATOM 2249 C C . ASN A 1 283 ? -0.711 -16.089 19.883 1.00 91.19 283 ASN A C 1
ATOM 2251 O O . ASN A 1 283 ? -1.810 -15.862 20.391 1.00 91.19 283 ASN A O 1
ATOM 2255 N N . ASP A 1 284 ? -0.452 -17.251 19.274 1.00 86.38 284 ASP A N 1
ATOM 2256 C CA . ASP A 1 284 ? -1.468 -18.306 19.105 1.00 86.38 284 ASP A CA 1
ATOM 2257 C C . ASP A 1 284 ? -1.992 -18.877 20.448 1.00 86.38 284 ASP A C 1
ATOM 2259 O O . ASP A 1 284 ? -3.084 -19.439 20.495 1.00 86.38 284 ASP A O 1
ATOM 2263 N N . ALA A 1 285 ? -1.270 -18.675 21.561 1.00 87.56 285 ALA A N 1
ATOM 2264 C CA . ALA A 1 285 ? -1.719 -19.031 22.914 1.00 87.56 285 ALA A CA 1
ATOM 2265 C C . ALA A 1 285 ? -2.607 -17.952 23.574 1.00 87.56 285 ALA A C 1
ATOM 2267 O O . ALA A 1 285 ? -3.025 -18.113 24.722 1.00 87.56 285 ALA A O 1
ATOM 2268 N N . GLY A 1 286 ? -2.880 -16.841 22.881 1.00 88.19 286 GLY A N 1
ATOM 2269 C CA . GLY A 1 286 ? -3.657 -15.712 23.396 1.00 88.19 286 GLY A CA 1
ATOM 2270 C C . GLY A 1 286 ? -2.895 -14.817 24.379 1.00 88.19 286 GLY A C 1
ATOM 2271 O O . GLY A 1 286 ? -3.506 -13.963 25.020 1.00 88.19 286 GLY A O 1
ATOM 2272 N N . LEU A 1 287 ? -1.576 -14.992 24.513 1.00 92.00 287 LEU A N 1
ATOM 2273 C CA . LEU A 1 287 ? -0.731 -14.113 25.320 1.00 92.00 287 LEU A CA 1
ATOM 2274 C C . LEU A 1 287 ? -0.336 -12.895 24.495 1.00 92.00 287 LEU A C 1
ATOM 2276 O O . LEU A 1 287 ? 0.090 -13.031 23.348 1.00 92.00 287 LEU A O 1
ATOM 2280 N N . PHE A 1 288 ? -0.435 -11.706 25.083 1.00 94.94 288 PHE A N 1
ATOM 2281 C CA . PHE A 1 288 ? 0.031 -10.495 24.422 1.00 94.94 288 PHE A CA 1
ATOM 2282 C C . PHE A 1 288 ? 1.540 -10.538 24.240 1.00 94.94 288 PHE A C 1
ATOM 2284 O O . PHE A 1 288 ? 2.266 -10.777 25.205 1.00 94.94 288 PHE A O 1
ATOM 2291 N N . TYR A 1 289 ? 2.017 -10.211 23.039 1.00 95.00 289 TYR A N 1
ATOM 2292 C CA . TYR A 1 289 ? 3.454 -10.087 22.791 1.00 95.00 289 TYR A CA 1
ATOM 2293 C C . TYR A 1 289 ? 4.105 -9.107 23.766 1.00 95.00 289 TYR A C 1
ATOM 2295 O O . TYR A 1 289 ? 5.172 -9.384 24.291 1.00 95.00 289 TYR A O 1
ATOM 2303 N N . SER A 1 290 ? 3.415 -8.016 24.099 1.00 92.94 290 SER A N 1
ATOM 2304 C CA . SER A 1 290 ? 3.900 -6.996 25.035 1.00 92.94 290 SER A CA 1
ATOM 2305 C C . SER A 1 290 ? 4.097 -7.461 26.485 1.00 92.94 290 SER A C 1
ATOM 2307 O O . SER A 1 290 ? 4.705 -6.728 27.261 1.00 92.94 290 SER A O 1
ATOM 2309 N N . ASP A 1 291 ? 3.600 -8.646 26.861 1.00 92.62 291 ASP A N 1
ATOM 2310 C CA . ASP A 1 291 ? 3.822 -9.244 28.189 1.00 92.62 291 ASP A CA 1
ATOM 2311 C C . ASP A 1 291 ? 4.948 -10.293 28.195 1.00 92.62 291 ASP A C 1
ATOM 2313 O O . ASP A 1 291 ? 5.285 -10.831 29.252 1.00 92.62 291 ASP A O 1
ATOM 2317 N N . LEU A 1 292 ? 5.512 -10.623 27.030 1.00 91.19 292 LEU A N 1
ATOM 2318 C CA . LEU A 1 292 ? 6.529 -11.659 26.888 1.00 91.19 292 LEU A CA 1
ATOM 2319 C C . LEU A 1 292 ? 7.947 -11.067 27.021 1.00 91.19 292 LEU A C 1
ATOM 2321 O O . LEU A 1 292 ? 8.202 -9.991 26.478 1.00 91.19 292 LEU A O 1
ATOM 2325 N N . PRO A 1 293 ? 8.889 -11.753 27.703 1.00 88.94 293 PRO A N 1
ATOM 2326 C CA . PRO A 1 293 ? 10.245 -11.241 27.939 1.00 88.94 293 PRO A CA 1
ATOM 2327 C C . PRO A 1 293 ? 11.053 -10.921 26.676 1.00 88.94 293 PRO A C 1
ATOM 2329 O O . PRO A 1 293 ? 11.997 -10.135 26.736 1.00 88.94 293 PRO A O 1
ATOM 2332 N N . GLU A 1 294 ? 10.726 -11.559 25.554 1.00 87.50 294 GLU A N 1
ATOM 2333 C CA . GLU A 1 294 ? 11.406 -11.389 24.269 1.00 87.50 294 GLU A CA 1
ATOM 2334 C C . GLU A 1 294 ? 11.030 -10.082 23.553 1.00 87.50 294 GLU A C 1
ATOM 2336 O O . GLU A 1 294 ? 11.712 -9.686 22.607 1.00 87.50 294 GLU A O 1
ATOM 2341 N N . TYR A 1 295 ? 9.957 -9.415 23.986 1.00 89.69 295 TYR A N 1
ATOM 2342 C CA . TYR A 1 295 ? 9.350 -8.281 23.294 1.00 89.69 295 TYR A CA 1
ATOM 2343 C C . TYR A 1 295 ? 9.247 -7.039 24.188 1.00 89.69 295 TYR A C 1
ATOM 2345 O O . TYR A 1 295 ? 9.572 -7.050 25.376 1.00 89.69 295 TYR A O 1
ATOM 2353 N N . THR A 1 296 ? 8.822 -5.923 23.593 1.00 85.44 296 THR A N 1
ATOM 2354 C CA . THR A 1 296 ? 8.717 -4.631 24.281 1.00 85.44 296 THR A CA 1
ATOM 2355 C C . THR A 1 296 ? 7.274 -4.330 24.679 1.00 85.44 296 THR A C 1
ATOM 2357 O O . THR A 1 296 ? 6.327 -4.938 24.182 1.00 85.44 296 THR A O 1
ATOM 2360 N N . GLN A 1 297 ? 7.068 -3.312 25.520 1.00 83.44 297 GLN A N 1
ATOM 2361 C CA . GLN A 1 297 ? 5.720 -2.841 25.876 1.00 83.44 297 GLN A CA 1
ATOM 2362 C C . GLN A 1 297 ? 4.875 -2.403 24.660 1.00 83.44 297 GLN A C 1
ATOM 2364 O O . GLN A 1 297 ? 3.649 -2.338 24.749 1.00 83.44 297 GLN A O 1
ATOM 2369 N N . TYR A 1 298 ? 5.513 -2.122 23.520 1.00 82.31 298 TYR A N 1
ATOM 2370 C CA . TYR A 1 298 ? 4.856 -1.748 22.266 1.00 82.31 298 TYR A CA 1
ATOM 2371 C C . TYR A 1 298 ? 4.423 -2.960 21.425 1.00 82.31 298 TYR A C 1
ATOM 2373 O O . TYR A 1 298 ? 3.920 -2.789 20.318 1.00 82.31 298 TYR A O 1
ATOM 2381 N N . GLY A 1 299 ? 4.571 -4.179 21.951 1.00 90.50 299 GLY A N 1
ATOM 2382 C CA . GLY A 1 299 ? 4.259 -5.419 21.248 1.00 90.50 299 GLY A CA 1
ATOM 2383 C C . GLY A 1 299 ? 5.485 -5.979 20.525 1.00 90.50 299 GLY A C 1
ATOM 2384 O O . GLY A 1 299 ? 6.608 -5.807 21.009 1.00 90.50 299 GLY A O 1
ATOM 2385 N N . PRO A 1 300 ? 5.305 -6.656 19.378 1.00 93.94 300 PRO A N 1
ATOM 2386 C CA . PRO A 1 300 ? 6.398 -7.285 18.648 1.00 93.94 300 PRO A CA 1
ATOM 2387 C C . PRO A 1 300 ? 7.197 -6.269 17.814 1.00 93.94 300 PRO A C 1
ATOM 2389 O O . PRO A 1 300 ? 7.404 -6.457 16.618 1.00 93.94 300 PRO A O 1
ATOM 2392 N N . ILE A 1 301 ? 7.635 -5.179 18.451 1.00 93.88 301 ILE A N 1
ATOM 2393 C CA . ILE A 1 301 ? 8.410 -4.096 17.843 1.00 93.88 301 ILE A CA 1
ATOM 2394 C C . ILE A 1 301 ? 9.829 -4.096 18.396 1.00 93.88 301 ILE A C 1
ATOM 2396 O O . ILE A 1 301 ? 10.032 -4.066 19.613 1.00 93.88 301 ILE A O 1
ATOM 2400 N N . VAL A 1 302 ? 10.795 -4.093 17.480 1.00 91.44 302 VAL A N 1
ATOM 2401 C CA . VAL A 1 302 ? 12.223 -3.926 17.753 1.00 91.44 302 VAL A CA 1
ATOM 2402 C C . VAL A 1 302 ? 12.650 -2.536 17.298 1.00 91.44 302 VAL A C 1
ATOM 2404 O O . VAL A 1 302 ? 12.338 -2.116 16.186 1.00 91.44 302 VAL A O 1
ATOM 2407 N N . GLU A 1 303 ? 13.376 -1.832 18.160 1.00 88.88 303 GLU A N 1
ATOM 2408 C CA . GLU A 1 303 ? 14.028 -0.566 17.832 1.00 88.88 303 GLU A CA 1
ATOM 2409 C C . GLU A 1 303 ? 15.497 -0.827 17.499 1.00 88.88 303 GLU A C 1
ATOM 2411 O O . GLU A 1 303 ? 16.197 -1.521 18.241 1.00 88.88 303 GLU A O 1
ATOM 2416 N N . GLU A 1 304 ? 15.980 -0.260 16.397 1.00 88.69 304 GLU A N 1
ATOM 2417 C CA . GLU A 1 304 ? 17.375 -0.389 15.990 1.00 88.69 304 GLU A CA 1
ATOM 2418 C C . GLU A 1 304 ? 17.953 0.962 15.562 1.00 88.69 304 GLU A C 1
ATOM 2420 O O . GLU A 1 304 ? 17.340 1.724 14.812 1.00 88.69 304 GLU A O 1
ATOM 2425 N N . HIS A 1 305 ? 19.162 1.265 16.036 1.00 86.75 305 HIS A N 1
ATOM 2426 C CA . HIS A 1 305 ? 19.906 2.427 15.565 1.00 86.75 305 HIS A CA 1
ATOM 2427 C C . HIS A 1 305 ? 20.439 2.166 14.160 1.00 86.75 305 HIS A C 1
ATOM 2429 O O . HIS A 1 305 ? 21.215 1.232 13.949 1.00 86.75 305 HIS A O 1
ATOM 2435 N N . SER A 1 306 ? 20.069 3.027 13.216 1.00 86.12 306 SER A N 1
ATOM 2436 C CA . SER A 1 306 ? 20.596 2.950 11.861 1.00 86.12 306 SER A CA 1
ATOM 2437 C C . SER A 1 306 ? 21.920 3.700 11.727 1.00 86.12 306 SER A C 1
ATOM 2439 O O . SER A 1 306 ? 22.164 4.727 12.369 1.00 86.12 306 SER A O 1
ATOM 2441 N N . TYR A 1 307 ? 22.791 3.171 10.870 1.00 85.62 307 TYR A N 1
ATOM 2442 C CA . TYR A 1 307 ? 24.073 3.778 10.539 1.00 85.62 307 TYR A CA 1
ATOM 2443 C C . TYR A 1 307 ? 24.348 3.624 9.049 1.00 85.62 307 TYR A C 1
ATOM 2445 O O . TYR A 1 307 ? 24.179 2.544 8.490 1.00 85.62 307 TYR A O 1
ATOM 2453 N N . ASN A 1 308 ? 24.833 4.690 8.423 1.00 82.50 308 ASN A N 1
ATOM 2454 C CA . ASN A 1 308 ? 25.293 4.670 7.042 1.00 82.50 308 ASN A CA 1
ATOM 2455 C C . ASN A 1 308 ? 26.642 5.391 6.946 1.00 82.50 308 ASN A C 1
ATOM 2457 O O . ASN A 1 308 ? 26.760 6.536 7.372 1.00 82.50 308 ASN A O 1
ATOM 2461 N N . ASN A 1 309 ? 27.669 4.720 6.414 1.00 78.38 309 ASN A N 1
ATOM 2462 C CA . ASN A 1 309 ? 29.005 5.287 6.191 1.00 78.38 309 ASN A CA 1
ATOM 2463 C C . ASN A 1 309 ? 29.601 6.007 7.422 1.00 78.38 309 ASN A C 1
ATOM 2465 O O . ASN A 1 309 ? 30.267 7.030 7.301 1.00 78.38 309 ASN A O 1
ATOM 2469 N N . GLY A 1 310 ? 29.362 5.474 8.626 1.00 82.81 310 GLY A N 1
ATOM 2470 C CA . GLY A 1 310 ? 29.839 6.065 9.885 1.00 82.81 310 GLY A CA 1
ATOM 2471 C C . GLY A 1 310 ? 28.994 7.230 10.417 1.00 82.81 310 GLY A C 1
ATOM 2472 O O . GLY A 1 310 ? 29.361 7.833 11.424 1.00 82.81 310 GLY A O 1
ATOM 2473 N N . HIS A 1 311 ? 27.860 7.531 9.785 1.00 85.75 311 HIS A N 1
ATOM 2474 C CA . HIS A 1 311 ? 26.893 8.527 10.230 1.00 85.75 311 HIS A CA 1
ATOM 2475 C C . HIS A 1 311 ? 25.662 7.855 10.837 1.00 85.75 311 HIS A C 1
ATOM 2477 O O . HIS A 1 311 ? 25.095 6.937 10.247 1.00 85.75 311 HIS A O 1
ATOM 2483 N N . SER A 1 312 ? 25.249 8.321 12.015 1.00 88.62 312 SER A N 1
ATOM 2484 C CA . SER A 1 312 ? 24.004 7.886 12.652 1.00 88.62 312 SER A CA 1
ATOM 2485 C C . SER A 1 312 ? 22.797 8.356 11.843 1.00 88.62 312 SER A C 1
ATOM 2487 O O . SER A 1 312 ? 22.744 9.525 11.452 1.00 88.62 312 SER A O 1
ATOM 2489 N N . GLY A 1 313 ? 21.838 7.464 11.631 1.00 87.38 313 GLY A N 1
ATOM 2490 C CA . GLY A 1 313 ? 20.529 7.770 11.065 1.00 87.38 313 GLY A CA 1
ATOM 2491 C C . GLY A 1 313 ? 19.423 7.806 12.126 1.00 87.38 313 GLY A C 1
ATOM 2492 O O . GLY A 1 313 ? 19.716 7.796 13.331 1.00 87.38 313 GLY A O 1
ATOM 2493 N N . PRO A 1 314 ? 18.149 7.860 11.697 1.00 86.19 314 PRO A N 1
ATOM 2494 C CA . PRO A 1 314 ? 17.006 7.754 12.596 1.00 86.19 314 PRO A CA 1
ATOM 2495 C C . PRO A 1 314 ? 16.929 6.372 13.264 1.00 86.19 314 PRO A C 1
ATOM 2497 O O . PRO A 1 314 ? 17.557 5.399 12.836 1.00 86.19 314 PRO A O 1
ATOM 2500 N N . ILE A 1 315 ? 16.138 6.280 14.333 1.00 86.00 315 ILE A N 1
ATOM 2501 C CA . ILE A 1 315 ? 15.762 4.983 14.906 1.00 86.00 315 ILE A CA 1
ATOM 2502 C C . ILE A 1 315 ? 14.810 4.299 13.926 1.00 86.00 315 ILE A C 1
ATOM 2504 O O . ILE A 1 315 ? 13.822 4.902 13.510 1.00 86.00 315 ILE A O 1
ATOM 2508 N N . ARG A 1 316 ? 15.108 3.045 13.583 1.00 88.31 316 ARG A N 1
ATOM 2509 C CA . ARG A 1 316 ? 14.248 2.196 12.759 1.00 88.31 316 ARG A CA 1
ATOM 2510 C C . ARG A 1 316 ? 13.378 1.339 13.665 1.00 88.31 316 ARG A C 1
ATOM 2512 O O . ARG A 1 316 ? 13.883 0.709 14.597 1.00 88.31 316 ARG A O 1
ATOM 2519 N N . TYR A 1 317 ? 12.085 1.306 13.371 1.00 90.75 317 TYR A N 1
ATOM 2520 C CA . TYR A 1 317 ? 11.128 0.428 14.034 1.00 90.75 317 TYR A CA 1
ATOM 2521 C C . TYR A 1 317 ? 10.890 -0.788 13.151 1.00 90.75 317 TYR A C 1
ATOM 2523 O O . TYR A 1 317 ? 10.634 -0.643 11.959 1.00 90.75 317 TYR A O 1
ATOM 2531 N N . LYS A 1 318 ? 10.979 -1.989 13.721 1.00 93.94 318 LYS A N 1
ATOM 2532 C CA . LYS A 1 318 ? 10.838 -3.242 12.977 1.00 93.94 318 LYS A CA 1
ATOM 2533 C C . LYS A 1 318 ? 9.755 -4.124 13.573 1.00 93.94 318 LYS A C 1
ATOM 2535 O O . LYS A 1 318 ? 9.758 -4.373 14.777 1.00 93.94 318 LYS A O 1
ATOM 2540 N N . MET A 1 319 ? 8.876 -4.646 12.725 1.00 96.25 319 MET A N 1
ATOM 2541 C CA . MET A 1 319 ? 7.915 -5.685 13.080 1.00 96.25 319 MET A CA 1
ATOM 2542 C C . MET A 1 319 ? 8.637 -7.031 13.193 1.00 96.25 319 MET A C 1
ATOM 2544 O O . MET A 1 319 ? 9.085 -7.601 12.196 1.00 96.25 319 MET A O 1
ATOM 2548 N N . ALA A 1 320 ? 8.755 -7.529 14.418 1.00 96.12 320 ALA A N 1
ATOM 2549 C CA . ALA A 1 320 ? 9.448 -8.764 14.778 1.00 96.12 320 ALA A CA 1
ATOM 2550 C C . ALA A 1 320 ? 8.475 -9.887 15.175 1.00 96.12 320 ALA A C 1
ATOM 2552 O O . ALA A 1 320 ? 8.839 -10.828 15.888 1.00 96.12 320 ALA A O 1
ATOM 2553 N N . SER A 1 321 ? 7.214 -9.784 14.751 1.00 95.44 321 SER A N 1
ATOM 2554 C CA . SER A 1 321 ? 6.236 -10.836 14.989 1.00 95.44 321 SER A CA 1
ATOM 2555 C C . SER A 1 321 ? 6.625 -12.111 14.217 1.00 95.44 321 SER A C 1
ATOM 2557 O O . SER A 1 321 ? 7.271 -12.017 13.168 1.00 95.44 321 SER A O 1
ATOM 2559 N N . PRO A 1 322 ? 6.303 -13.315 14.724 1.00 94.62 322 PRO A N 1
ATOM 2560 C CA . PRO A 1 322 ? 6.926 -14.553 14.254 1.00 94.62 322 PRO A CA 1
ATOM 2561 C C . PRO A 1 322 ? 6.796 -14.838 12.751 1.00 94.62 322 PRO A C 1
ATOM 2563 O O . PRO A 1 322 ? 7.788 -15.210 12.121 1.00 94.62 322 PRO A O 1
ATOM 2566 N N . LYS A 1 323 ? 5.610 -14.663 12.153 1.00 94.38 323 LYS A N 1
ATOM 2567 C CA . LYS A 1 323 ? 5.389 -14.935 10.722 1.00 94.38 323 LYS A CA 1
ATOM 2568 C C . LYS A 1 323 ? 5.991 -13.841 9.856 1.00 94.38 323 LYS A C 1
ATOM 2570 O O . LYS A 1 323 ? 6.610 -14.166 8.846 1.00 94.38 323 LYS A O 1
ATOM 2575 N N . VAL A 1 324 ? 5.870 -12.574 10.258 1.00 96.38 324 VAL A N 1
ATOM 2576 C CA . VAL A 1 324 ? 6.520 -11.456 9.549 1.00 96.38 324 VAL A CA 1
ATOM 2577 C C . VAL A 1 324 ? 8.035 -11.649 9.526 1.00 96.38 324 VAL A C 1
ATOM 2579 O O . VAL A 1 324 ? 8.644 -11.545 8.461 1.00 96.38 324 VAL A O 1
ATOM 2582 N N . LEU A 1 325 ? 8.643 -11.990 10.665 1.00 95.06 325 LEU A N 1
ATOM 2583 C CA . LEU A 1 325 ? 10.079 -12.236 10.777 1.00 95.06 325 LEU A CA 1
ATOM 2584 C C . LEU A 1 325 ? 10.525 -13.410 9.897 1.00 95.06 325 LEU A C 1
ATOM 2586 O O . LEU A 1 325 ? 11.462 -13.265 9.110 1.00 95.06 325 LEU A O 1
ATOM 2590 N N . ALA A 1 326 ? 9.830 -14.548 9.989 1.00 92.62 326 ALA A N 1
ATOM 2591 C CA . ALA A 1 326 ? 10.149 -15.736 9.201 1.00 92.62 326 ALA A CA 1
ATOM 2592 C C . ALA A 1 326 ? 10.012 -15.481 7.690 1.00 92.62 326 ALA A C 1
ATOM 2594 O O . ALA A 1 326 ? 10.905 -15.834 6.916 1.00 92.62 326 ALA A O 1
ATOM 2595 N N . LEU A 1 327 ? 8.923 -14.825 7.270 1.00 93.00 327 LEU A N 1
ATOM 2596 C CA . LEU A 1 327 ? 8.699 -14.444 5.875 1.00 93.00 327 LEU A CA 1
ATOM 2597 C C . LEU A 1 327 ? 9.811 -13.523 5.378 1.00 93.00 327 LEU A C 1
ATOM 2599 O O . LEU A 1 327 ? 10.359 -13.750 4.307 1.00 93.00 327 LEU A O 1
ATOM 2603 N N . THR A 1 328 ? 10.164 -12.516 6.167 1.00 94.25 328 THR A N 1
ATOM 2604 C CA . THR A 1 328 ? 11.180 -11.514 5.838 1.00 94.25 328 THR A CA 1
ATOM 2605 C C . THR A 1 328 ? 12.563 -12.138 5.648 1.00 94.25 328 THR A C 1
ATOM 2607 O O . THR A 1 328 ? 13.196 -11.926 4.612 1.00 94.25 328 THR A O 1
ATOM 2610 N N . GLN A 1 329 ? 13.010 -12.973 6.592 1.00 93.19 329 GLN A N 1
ATOM 2611 C CA . GLN A 1 329 ? 14.303 -13.664 6.505 1.00 93.19 329 GLN A CA 1
ATOM 2612 C C . GLN A 1 329 ? 14.404 -14.540 5.251 1.00 93.19 329 GLN A C 1
ATOM 2614 O O . GLN A 1 329 ? 15.443 -14.565 4.591 1.00 93.19 329 GLN A O 1
ATOM 2619 N N . LEU A 1 330 ? 13.318 -15.238 4.912 1.00 92.69 330 LEU A N 1
ATOM 2620 C CA . LEU A 1 330 ? 13.257 -16.101 3.739 1.00 92.69 330 LEU A CA 1
ATOM 2621 C C . LEU A 1 330 ? 13.160 -15.309 2.431 1.00 92.69 330 LEU A C 1
ATOM 2623 O O . LEU A 1 330 ? 13.849 -15.635 1.469 1.00 92.69 330 LEU A O 1
ATOM 2627 N N . TYR A 1 331 ? 12.300 -14.292 2.385 1.00 92.50 331 TYR A N 1
ATOM 2628 C CA . TYR A 1 331 ? 11.998 -13.525 1.178 1.00 92.50 331 TYR A CA 1
ATOM 2629 C C . TYR A 1 331 ? 13.212 -12.732 0.691 1.00 92.50 331 TYR A C 1
ATOM 2631 O O . TYR A 1 331 ? 13.508 -12.728 -0.503 1.00 92.50 331 TYR A O 1
ATOM 2639 N N . PHE A 1 332 ? 13.943 -12.097 1.610 1.00 92.69 332 PHE A N 1
ATOM 2640 C CA . PHE A 1 332 ? 15.155 -11.353 1.270 1.00 92.69 332 PHE A CA 1
ATOM 2641 C C . PHE A 1 332 ? 16.405 -12.239 1.176 1.00 92.69 332 PHE A C 1
ATOM 2643 O O . PHE A 1 332 ? 17.434 -11.735 0.750 1.00 92.69 332 PHE A O 1
ATOM 2650 N N . ASP A 1 333 ? 16.349 -13.523 1.552 1.00 94.31 333 ASP A N 1
ATOM 2651 C CA . ASP A 1 333 ? 17.531 -14.385 1.757 1.00 94.31 333 ASP A CA 1
ATOM 2652 C C . ASP A 1 333 ? 18.523 -13.781 2.770 1.00 94.31 333 ASP A C 1
ATOM 2654 O O . ASP A 1 333 ? 19.727 -13.655 2.541 1.00 94.31 333 ASP A O 1
ATOM 2658 N N . CYS A 1 334 ? 17.988 -13.346 3.917 1.00 95.19 334 CYS A N 1
ATOM 2659 C CA . CYS A 1 334 ? 18.772 -12.760 4.998 1.00 95.19 334 CYS A CA 1
ATOM 2660 C C . CYS A 1 334 ? 18.380 -13.319 6.376 1.00 95.19 334 CYS A C 1
ATOM 2662 O O . CYS A 1 334 ? 17.564 -12.725 7.086 1.00 95.19 334 CYS A O 1
ATOM 2664 N N . PRO A 1 335 ? 19.003 -14.429 6.816 1.00 94.44 335 PRO A N 1
ATOM 2665 C CA . PRO A 1 335 ? 18.690 -15.063 8.101 1.00 94.44 335 PRO A CA 1
ATOM 2666 C C . PRO A 1 335 ? 18.993 -14.205 9.337 1.00 94.44 335 PRO A C 1
ATOM 2668 O O . PRO A 1 335 ? 18.481 -14.488 10.413 1.00 94.44 335 PRO A O 1
ATOM 2671 N N . SER A 1 336 ? 19.845 -13.179 9.218 1.00 94.12 336 SER A N 1
ATOM 2672 C CA . SER A 1 336 ? 20.227 -12.316 10.343 1.00 94.12 336 SER A CA 1
ATOM 2673 C C . SER A 1 336 ? 19.230 -11.192 10.630 1.00 94.12 336 SER A C 1
ATOM 2675 O O . SER A 1 336 ? 19.465 -10.416 11.553 1.00 94.12 336 SER A O 1
ATOM 2677 N N . MET A 1 337 ? 18.161 -11.048 9.838 1.00 93.50 337 MET A N 1
ATOM 2678 C CA . MET A 1 337 ? 17.143 -10.033 10.113 1.00 93.50 337 MET A CA 1
ATOM 2679 C C . MET A 1 337 ? 16.451 -10.299 11.447 1.00 93.50 337 MET A C 1
ATOM 2681 O O . MET A 1 337 ? 16.162 -11.444 11.786 1.00 93.50 337 MET A O 1
ATOM 2685 N N . ASN A 1 338 ? 16.161 -9.224 12.175 1.00 93.69 338 ASN A N 1
ATOM 2686 C CA . ASN A 1 338 ? 15.478 -9.223 13.471 1.00 93.69 338 ASN A CA 1
ATOM 2687 C C . ASN A 1 338 ? 14.054 -8.635 13.407 1.00 93.69 338 ASN A C 1
ATOM 2689 O O . ASN A 1 338 ? 13.388 -8.542 14.431 1.00 93.69 338 ASN A O 1
ATOM 2693 N N . GLY A 1 339 ? 13.586 -8.260 12.216 1.00 95.00 339 GLY A N 1
ATOM 2694 C CA . GLY A 1 339 ? 12.233 -7.779 11.946 1.00 95.00 339 GLY A CA 1
ATOM 2695 C C . GLY A 1 339 ? 12.167 -7.056 10.602 1.00 95.00 339 GLY A C 1
ATOM 2696 O O . GLY A 1 339 ? 13.206 -6.759 10.010 1.00 95.00 339 GLY A O 1
ATOM 2697 N N . LEU A 1 340 ? 10.956 -6.777 10.126 1.00 96.75 340 LEU A N 1
ATOM 2698 C CA . LEU A 1 340 ? 10.713 -5.994 8.913 1.00 96.75 340 LEU A CA 1
ATOM 2699 C C . LEU A 1 340 ? 10.530 -4.520 9.257 1.00 96.75 340 LEU A C 1
ATOM 2701 O O . LEU A 1 340 ? 9.716 -4.201 10.118 1.00 96.75 340 LEU A O 1
ATOM 2705 N N . GLU A 1 341 ? 11.274 -3.635 8.601 1.00 95.12 341 GLU A N 1
ATOM 2706 C CA . GLU A 1 341 ? 11.200 -2.196 8.863 1.00 95.12 341 GLU A CA 1
ATOM 2707 C C . GLU A 1 341 ? 9.814 -1.617 8.552 1.00 95.12 341 GLU A C 1
ATOM 2709 O O . GLU A 1 341 ? 9.155 -1.972 7.569 1.00 95.12 341 GLU A O 1
ATOM 2714 N N . LEU A 1 342 ? 9.387 -0.720 9.432 1.00 94.00 342 LEU A N 1
ATOM 2715 C CA . LEU A 1 342 ? 8.203 0.107 9.303 1.00 94.00 342 LEU A CA 1
ATOM 2716 C C . LEU A 1 342 ? 8.639 1.540 9.001 1.00 94.00 342 LEU A C 1
ATOM 2718 O O . LEU A 1 342 ? 9.646 1.996 9.541 1.00 94.00 342 LEU A O 1
ATOM 2722 N N . GLU A 1 343 ? 7.831 2.246 8.220 1.00 90.25 343 GLU A N 1
ATOM 2723 C CA . GLU A 1 343 ? 8.076 3.634 7.824 1.00 90.25 343 GLU A CA 1
ATOM 2724 C C . GLU A 1 343 ? 8.221 4.564 9.047 1.00 90.25 343 GLU A C 1
ATOM 2726 O O . GLU A 1 343 ? 7.392 4.544 9.974 1.00 90.25 343 GLU A O 1
ATOM 2731 N N . GLU A 1 344 ? 9.251 5.411 9.047 1.00 78.19 344 GLU A N 1
ATOM 2732 C CA . GLU A 1 344 ? 9.501 6.413 10.085 1.00 78.19 344 GLU A CA 1
ATOM 2733 C C . GLU A 1 344 ? 8.715 7.733 9.928 1.00 78.19 344 GLU A C 1
ATOM 2735 O O . GLU A 1 344 ? 7.921 7.961 9.022 1.00 78.19 344 GLU A O 1
ATOM 2740 N N . TRP A 1 345 ? 8.928 8.634 10.891 1.00 57.22 345 TRP A N 1
ATOM 2741 C CA . TRP A 1 345 ? 8.168 9.870 11.102 1.00 57.22 345 TRP A CA 1
ATOM 2742 C C . TRP A 1 345 ? 8.419 10.971 10.048 1.00 57.22 345 TRP A C 1
ATOM 2744 O O . TRP A 1 345 ? 7.811 12.040 10.122 1.00 57.22 345 TRP A O 1
ATOM 2754 N N . ASP A 1 346 ? 9.367 10.816 9.123 1.00 53.22 346 ASP A N 1
ATOM 2755 C CA . ASP A 1 346 ? 10.167 11.987 8.760 1.00 53.22 346 ASP A CA 1
ATOM 2756 C C . ASP A 1 346 ? 9.641 12.910 7.652 1.00 53.22 346 ASP A C 1
ATOM 2758 O O . ASP A 1 346 ? 10.155 14.028 7.582 1.00 53.22 346 ASP A O 1
ATOM 2762 N N . THR A 1 347 ? 8.605 12.583 6.860 1.00 48.69 347 THR A N 1
ATOM 2763 C CA . THR A 1 347 ? 8.299 13.490 5.727 1.00 48.69 347 THR A CA 1
ATOM 2764 C C . THR A 1 347 ? 6.862 13.675 5.223 1.00 48.69 347 THR A C 1
ATOM 2766 O O . THR A 1 347 ? 6.635 14.707 4.587 1.00 48.69 347 THR A O 1
ATOM 2769 N N . LEU A 1 348 ? 5.867 12.811 5.487 1.00 53.88 348 LEU A N 1
ATOM 2770 C CA . LEU A 1 348 ? 4.597 12.887 4.719 1.00 53.88 348 LEU A CA 1
ATOM 2771 C C . LEU A 1 348 ? 3.279 13.036 5.495 1.00 53.88 348 LEU A C 1
ATOM 2773 O O . LEU A 1 348 ? 2.229 13.180 4.869 1.00 53.88 348 LEU A O 1
ATOM 2777 N N . GLY A 1 349 ? 3.300 13.089 6.829 1.00 48.34 349 GLY A N 1
ATOM 2778 C CA . GLY A 1 349 ? 2.068 13.155 7.632 1.00 48.34 349 GLY A CA 1
ATOM 2779 C C . GLY A 1 349 ? 1.360 11.805 7.811 1.00 48.34 349 GLY A C 1
ATOM 2780 O O . GLY A 1 349 ? 0.282 11.760 8.399 1.00 48.34 349 GLY A O 1
ATOM 2781 N N . SER A 1 350 ? 1.974 10.713 7.350 1.00 55.94 350 SER A N 1
ATOM 2782 C CA . SER A 1 350 ? 1.591 9.341 7.686 1.00 55.94 350 SER A CA 1
ATOM 2783 C C . SER A 1 350 ? 1.890 9.054 9.160 1.00 55.94 350 SER A C 1
ATOM 2785 O O . SER A 1 350 ? 2.893 9.527 9.698 1.00 55.94 350 SER A O 1
ATOM 2787 N N . ALA A 1 351 ? 1.034 8.279 9.834 1.00 60.66 351 ALA A N 1
ATOM 2788 C CA . ALA A 1 351 ? 1.334 7.813 11.185 1.00 60.66 351 ALA A CA 1
ATOM 2789 C C . ALA A 1 351 ? 2.574 6.899 11.123 1.00 60.66 351 ALA A C 1
ATOM 2791 O O . ALA A 1 351 ? 2.532 5.900 10.391 1.00 60.66 351 ALA A O 1
ATOM 2792 N N . PRO A 1 352 ? 3.665 7.206 11.852 1.00 74.69 352 PRO A N 1
ATOM 2793 C CA . PRO A 1 352 ? 4.861 6.361 11.832 1.00 74.69 352 PRO A CA 1
ATOM 2794 C C . PRO A 1 352 ? 4.507 4.935 12.256 1.00 74.69 352 PRO A C 1
ATOM 2796 O O . PRO A 1 352 ? 3.527 4.698 12.980 1.00 74.69 352 PRO A O 1
ATOM 2799 N N . GLY A 1 353 ? 5.309 3.968 11.840 1.00 86.31 353 GLY A N 1
ATOM 2800 C CA . GLY A 1 353 ? 5.144 2.592 12.288 1.00 86.31 353 GLY A CA 1
ATOM 2801 C C . GLY A 1 353 ? 3.852 1.922 11.804 1.00 86.31 353 GLY A C 1
ATOM 2802 O O . GLY A 1 353 ? 3.628 0.762 12.121 1.00 86.31 353 GLY A O 1
ATOM 2803 N N . SER A 1 354 ? 2.975 2.615 11.072 1.00 92.06 354 SER A N 1
ATOM 2804 C CA . SER A 1 354 ? 1.696 2.068 10.590 1.00 92.06 354 SER A CA 1
ATOM 2805 C C . SER A 1 354 ? 1.759 1.635 9.127 1.00 92.06 354 SER A C 1
ATOM 2807 O O . SER A 1 354 ? 0.762 1.183 8.588 1.00 92.06 354 SER A O 1
ATOM 2809 N N . HIS A 1 355 ? 2.932 1.742 8.508 1.00 94.69 355 HIS A N 1
ATOM 2810 C CA . HIS A 1 355 ? 3.197 1.366 7.127 1.00 94.69 355 HIS A CA 1
ATOM 2811 C C . HIS A 1 355 ? 4.491 0.564 7.057 1.00 94.69 355 HIS A C 1
ATOM 2813 O O . HIS A 1 355 ? 5.362 0.719 7.916 1.00 94.69 355 HIS A O 1
ATOM 2819 N N . TRP A 1 356 ? 4.635 -0.257 6.025 1.00 96.38 356 TRP A N 1
ATOM 2820 C CA . TRP A 1 356 ? 5.913 -0.872 5.692 1.00 96.38 356 TRP A CA 1
ATOM 2821 C C . TRP A 1 356 ? 6.888 0.137 5.105 1.00 96.38 356 TRP A C 1
ATOM 2823 O O . TRP A 1 356 ? 6.484 1.030 4.362 1.00 96.38 356 TRP A O 1
ATOM 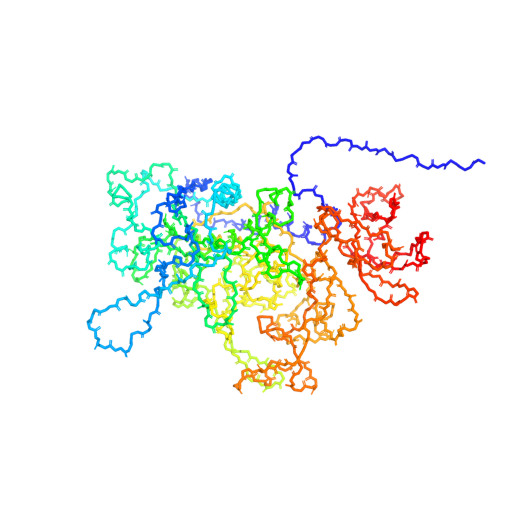2833 N N . GLU A 1 357 ? 8.172 -0.090 5.374 1.00 93.69 357 GLU A N 1
ATOM 2834 C CA . GLU A 1 357 ? 9.267 0.679 4.793 1.00 93.69 357 GLU A CA 1
ATOM 2835 C C . GLU A 1 357 ? 9.290 0.547 3.261 1.00 93.69 357 GLU A C 1
ATOM 2837 O O . GLU A 1 357 ? 9.564 -0.532 2.701 1.00 93.69 357 GLU A O 1
ATOM 2842 N N . LYS A 1 358 ? 9.006 1.655 2.563 1.00 91.69 358 LYS A N 1
ATOM 2843 C CA . LYS A 1 358 ? 8.916 1.669 1.098 1.00 91.69 358 LYS A CA 1
ATOM 2844 C C . LYS A 1 358 ? 10.246 1.340 0.436 1.00 91.69 358 LYS A C 1
ATOM 2846 O O . LYS A 1 358 ? 10.242 0.725 -0.634 1.00 91.69 358 LYS A O 1
ATOM 2851 N N . ARG A 1 359 ? 11.374 1.693 1.058 1.00 91.56 359 ARG A N 1
ATOM 2852 C CA . ARG A 1 359 ? 12.712 1.315 0.594 1.00 91.56 359 ARG A CA 1
ATOM 2853 C C . ARG A 1 359 ? 12.787 -0.198 0.365 1.00 91.56 359 ARG A C 1
ATOM 2855 O O . ARG A 1 359 ? 13.196 -0.628 -0.710 1.00 91.56 359 ARG A O 1
ATOM 2862 N N . LEU A 1 360 ? 12.346 -1.008 1.331 1.00 93.62 360 LEU A N 1
ATOM 2863 C CA . LEU A 1 360 ? 12.499 -2.467 1.279 1.00 93.62 360 LEU A CA 1
ATOM 2864 C C . LEU A 1 360 ? 11.434 -3.178 0.442 1.00 93.62 360 LEU A C 1
ATOM 2866 O O . LEU A 1 360 ? 11.754 -4.178 -0.206 1.00 93.62 360 LEU A O 1
ATOM 2870 N N . LEU A 1 361 ? 10.189 -2.697 0.475 1.00 93.88 361 LEU A N 1
ATOM 2871 C CA . LEU A 1 361 ? 9.049 -3.386 -0.141 1.00 93.88 361 LEU A CA 1
ATOM 2872 C C . LEU A 1 361 ? 8.496 -2.707 -1.399 1.00 93.88 361 LEU A C 1
ATOM 2874 O O . LEU A 1 361 ? 7.625 -3.269 -2.058 1.00 93.88 361 LEU A O 1
ATOM 2878 N N . GLY A 1 362 ? 9.001 -1.531 -1.775 1.00 91.88 362 GLY A N 1
ATOM 2879 C CA . GLY A 1 362 ? 8.624 -0.836 -3.003 1.00 91.88 362 GLY A CA 1
ATOM 2880 C C . GLY A 1 362 ? 7.116 -0.565 -3.087 1.00 91.88 362 GLY A C 1
ATOM 2881 O O . GLY A 1 362 ? 6.615 0.292 -2.363 1.00 91.88 362 GLY A O 1
ATOM 2882 N N . PRO A 1 363 ? 6.371 -1.216 -3.993 1.00 92.19 363 PRO A N 1
ATOM 2883 C CA . PRO A 1 363 ? 4.944 -0.971 -4.173 1.00 92.19 363 PRO A CA 1
ATOM 2884 C C . PRO A 1 363 ? 4.050 -1.961 -3.411 1.00 92.19 363 PRO A C 1
ATOM 2886 O O . PRO A 1 363 ? 2.975 -2.305 -3.888 1.00 92.19 363 PRO A O 1
ATOM 2889 N N . GLU A 1 364 ? 4.470 -2.465 -2.252 1.00 95.75 364 GLU A N 1
ATOM 2890 C CA . GLU A 1 364 ? 3.578 -3.246 -1.383 1.00 95.75 364 GLU A CA 1
ATOM 2891 C C . GLU A 1 364 ? 2.402 -2.384 -0.895 1.00 95.75 364 GLU A C 1
ATOM 2893 O O . GLU A 1 364 ? 2.546 -1.170 -0.695 1.00 95.75 364 GLU A O 1
ATOM 2898 N N . LEU A 1 365 ? 1.233 -3.017 -0.752 1.00 95.62 365 LEU A N 1
ATOM 2899 C CA . LEU A 1 365 ? -0.042 -2.400 -0.398 1.00 95.62 365 LEU A CA 1
ATOM 2900 C C . LEU A 1 365 ? 0.071 -1.392 0.741 1.00 95.62 365 LEU A C 1
ATOM 2902 O O . LEU A 1 365 ? -0.438 -0.291 0.588 1.00 95.62 365 LEU A O 1
ATOM 2906 N N . MET A 1 366 ? 0.742 -1.748 1.834 1.00 95.75 366 MET A N 1
ATOM 2907 C CA . MET A 1 366 ? 0.830 -0.979 3.076 1.00 95.75 366 MET A CA 1
ATOM 2908 C C . MET A 1 366 ? 2.073 -0.093 3.170 1.00 95.75 366 MET A C 1
ATOM 2910 O O . MET A 1 366 ? 2.479 0.275 4.267 1.00 95.75 366 MET A O 1
ATOM 2914 N N . THR A 1 367 ? 2.688 0.283 2.047 1.00 93.75 367 THR A N 1
ATOM 2915 C CA . THR A 1 367 ? 3.690 1.367 2.036 1.00 93.75 367 THR A CA 1
ATOM 2916 C C . THR A 1 367 ? 3.010 2.738 2.115 1.00 93.75 367 THR A C 1
ATOM 2918 O O . THR A 1 367 ? 1.903 2.916 1.611 1.00 93.75 367 THR A O 1
ATOM 2921 N N . ALA A 1 368 ? 3.662 3.728 2.735 1.00 87.56 368 ALA A N 1
ATOM 2922 C CA . ALA A 1 368 ? 3.041 5.017 3.081 1.00 87.56 368 ALA A CA 1
ATOM 2923 C C . ALA A 1 368 ? 2.662 5.906 1.881 1.00 87.56 368 ALA A C 1
ATOM 2925 O O . ALA A 1 368 ? 1.955 6.902 2.038 1.00 87.56 368 ALA A O 1
ATOM 2926 N N . VAL A 1 369 ? 3.145 5.570 0.682 1.00 83.94 369 VAL A N 1
ATOM 2927 C CA . VAL A 1 369 ? 2.810 6.259 -0.568 1.00 83.94 369 VAL A CA 1
ATOM 2928 C C . VAL A 1 369 ? 2.370 5.228 -1.586 1.00 83.94 369 VAL A C 1
ATOM 2930 O O . VAL A 1 369 ? 3.148 4.336 -1.951 1.00 83.94 369 VAL A O 1
ATOM 2933 N N . SER A 1 370 ? 1.145 5.405 -2.085 1.00 81.69 370 SER A N 1
ATOM 2934 C CA . SER A 1 370 ? 0.565 4.554 -3.116 1.00 81.69 370 SER A CA 1
ATOM 2935 C C . SER A 1 370 ? 1.465 4.498 -4.345 1.00 81.69 370 SER A C 1
ATOM 2937 O O . SER A 1 370 ? 1.963 5.520 -4.825 1.00 81.69 370 SER A O 1
ATOM 2939 N N . SER A 1 371 ? 1.643 3.298 -4.878 1.00 85.44 371 SER A N 1
ATOM 2940 C CA . SER A 1 371 ? 2.292 3.085 -6.163 1.00 85.44 371 SER A CA 1
ATOM 2941 C C . SER A 1 371 ? 1.248 2.862 -7.245 1.00 85.44 371 SER A C 1
ATOM 2943 O O . SER A 1 371 ? 0.095 2.568 -6.956 1.00 85.44 371 SER A O 1
ATOM 2945 N N . ALA A 1 372 ? 1.671 2.972 -8.501 1.00 76.88 372 ALA A N 1
ATOM 2946 C CA . ALA A 1 372 ? 0.798 2.751 -9.645 1.00 76.88 372 ALA A CA 1
ATOM 2947 C C . ALA A 1 372 ? 0.182 1.352 -9.715 1.00 76.88 372 ALA A C 1
ATOM 2949 O O . ALA A 1 372 ? -0.751 1.155 -10.471 1.00 76.88 372 ALA A O 1
ATOM 2950 N N . VAL A 1 373 ? 0.723 0.371 -8.995 1.00 83.06 373 VAL A N 1
ATOM 2951 C CA . VAL A 1 373 ? 0.045 -0.879 -8.643 1.00 83.06 373 VAL A CA 1
ATOM 2952 C C . VAL A 1 373 ? 0.518 -1.232 -7.239 1.00 83.06 373 VAL A C 1
ATOM 2954 O O . VAL A 1 373 ? 1.669 -1.615 -7.064 1.00 83.06 373 VAL A O 1
ATOM 2957 N N . SER A 1 374 ? -0.349 -1.078 -6.243 1.00 90.19 374 SER A N 1
ATOM 2958 C CA . SER A 1 374 ? -0.068 -1.425 -4.842 1.00 90.19 374 SER A CA 1
ATOM 2959 C C . SER A 1 374 ? -0.369 -2.900 -4.541 1.00 90.19 374 SER A C 1
ATOM 2961 O O . SER A 1 374 ? -1.535 -3.269 -4.447 1.00 90.19 374 SER A O 1
ATOM 2963 N N . ILE A 1 375 ? 0.656 -3.737 -4.387 1.00 90.62 375 ILE A N 1
ATOM 2964 C CA . ILE A 1 375 ? 0.595 -5.210 -4.315 1.00 90.62 375 ILE A CA 1
ATOM 2965 C C . ILE A 1 375 ? 0.109 -5.708 -2.946 1.00 90.62 375 ILE A C 1
ATOM 2967 O O . ILE A 1 375 ? 0.799 -5.521 -1.941 1.00 90.62 375 ILE A O 1
ATOM 2971 N N . PHE A 1 376 ? -1.022 -6.418 -2.901 1.00 91.44 376 PHE A N 1
ATOM 2972 C CA . PHE A 1 376 ? -1.545 -7.052 -1.686 1.00 91.44 376 PHE A CA 1
ATOM 2973 C C . PHE A 1 376 ? -0.780 -8.343 -1.376 1.00 91.44 376 PHE A C 1
ATOM 2975 O O . PHE A 1 376 ? -1.161 -9.445 -1.776 1.00 91.44 376 PHE A O 1
ATOM 2982 N N . SER A 1 377 ? 0.365 -8.194 -0.711 1.00 93.38 377 SER A N 1
ATOM 2983 C CA . SER A 1 377 ? 1.352 -9.265 -0.584 1.00 93.38 377 SER A CA 1
ATOM 2984 C C . SER A 1 377 ? 1.175 -10.123 0.674 1.00 93.38 377 SER A C 1
ATOM 2986 O O . SER A 1 377 ? 0.407 -9.816 1.590 1.00 93.38 377 SER A O 1
ATOM 2988 N N . ASN A 1 378 ? 1.983 -11.183 0.760 1.00 93.44 378 ASN A N 1
ATOM 2989 C CA . ASN A 1 378 ? 2.105 -12.002 1.965 1.00 93.44 378 ASN A CA 1
ATOM 2990 C C . ASN A 1 378 ? 2.553 -11.214 3.206 1.00 93.44 378 ASN A C 1
ATOM 2992 O O . ASN A 1 378 ? 2.253 -11.659 4.307 1.00 93.44 378 ASN A O 1
ATOM 2996 N N . PHE A 1 379 ? 3.252 -10.081 3.068 1.00 97.25 379 PHE A N 1
ATOM 2997 C CA . PHE A 1 379 ? 3.735 -9.307 4.218 1.00 97.25 379 PHE A CA 1
ATOM 2998 C C . PHE A 1 379 ? 2.583 -8.711 5.023 1.00 97.25 379 PHE A C 1
ATOM 3000 O O . PHE A 1 379 ? 2.496 -8.921 6.233 1.00 97.25 379 PHE A O 1
ATOM 3007 N N . THR A 1 380 ? 1.654 -8.040 4.344 1.00 97.62 380 THR A N 1
ATOM 3008 C CA . THR A 1 380 ? 0.453 -7.488 4.979 1.00 97.62 380 THR A CA 1
ATOM 3009 C C . THR A 1 380 ? -0.429 -8.587 5.578 1.00 97.62 380 THR A C 1
ATOM 3011 O O . THR A 1 380 ? -0.893 -8.458 6.711 1.00 97.62 380 THR A O 1
ATOM 3014 N N . LEU A 1 381 ? -0.603 -9.708 4.869 1.00 95.88 381 LEU A N 1
ATOM 3015 C CA . LEU A 1 381 ? -1.362 -10.855 5.378 1.00 95.88 381 LEU A CA 1
ATOM 3016 C C . LEU A 1 381 ? -0.715 -11.492 6.617 1.00 95.88 381 LEU A C 1
ATOM 3018 O O . LEU A 1 381 ? -1.418 -11.805 7.577 1.00 95.88 381 LEU A O 1
ATOM 3022 N N . ALA A 1 382 ? 0.612 -11.640 6.623 1.00 96.25 382 ALA A N 1
ATOM 3023 C CA . ALA A 1 382 ? 1.352 -12.197 7.752 1.00 96.25 382 ALA A CA 1
ATOM 3024 C C . ALA A 1 382 ? 1.230 -11.325 9.005 1.00 96.25 382 ALA A C 1
ATOM 3026 O O . ALA A 1 382 ? 1.039 -11.866 10.092 1.00 96.25 382 ALA A O 1
ATOM 3027 N N . LEU A 1 383 ? 1.278 -9.995 8.863 1.00 97.88 383 LEU A N 1
ATOM 3028 C CA . LEU A 1 383 ? 1.057 -9.080 9.986 1.00 97.88 383 LEU A CA 1
ATOM 3029 C C . LEU A 1 383 ? -0.370 -9.188 10.528 1.00 97.88 383 LEU A C 1
ATOM 3031 O O . LEU A 1 383 ? -0.552 -9.264 11.743 1.00 97.88 383 LEU A O 1
ATOM 3035 N N . LEU A 1 384 ? -1.382 -9.235 9.652 1.00 97.44 384 LEU A N 1
ATOM 3036 C CA . LEU A 1 384 ? -2.765 -9.427 10.096 1.00 97.44 384 LEU A CA 1
ATOM 3037 C C . LEU A 1 384 ? -2.934 -10.738 10.864 1.00 97.44 384 LEU A C 1
ATOM 3039 O O . LEU A 1 384 ? -3.612 -10.755 11.890 1.00 97.44 384 LEU A O 1
ATOM 3043 N N . GLU A 1 385 ? -2.320 -11.830 10.415 1.00 96.31 385 GLU A N 1
ATOM 3044 C CA . GLU A 1 385 ? -2.381 -13.094 11.147 1.00 96.31 385 GLU A CA 1
ATOM 3045 C C . GLU A 1 385 ? -1.621 -13.037 12.484 1.00 96.31 385 GLU A C 1
ATOM 3047 O O . GLU A 1 385 ? -2.119 -13.518 13.503 1.00 96.31 385 GLU A O 1
ATOM 3052 N N . ASP A 1 386 ? -0.448 -12.404 12.513 1.00 96.62 386 ASP A N 1
ATOM 3053 C CA . ASP A 1 386 ? 0.353 -12.205 13.728 1.00 96.62 386 ASP A CA 1
ATOM 3054 C C . ASP A 1 386 ? -0.264 -11.223 14.732 1.00 96.62 386 ASP A C 1
ATOM 3056 O O . ASP A 1 386 ? 0.201 -11.136 15.867 1.00 96.62 386 ASP A O 1
ATOM 3060 N N . SER A 1 387 ? -1.353 -10.536 14.382 1.00 97.44 387 SER A N 1
ATOM 3061 C CA . SER A 1 387 ? -2.162 -9.844 15.389 1.00 97.44 387 SER A CA 1
ATOM 3062 C C . SER A 1 387 ? -2.783 -10.803 16.411 1.00 97.44 387 SER A C 1
ATOM 3064 O O . SER A 1 387 ? -3.153 -10.388 17.510 1.00 97.44 387 SER A O 1
ATOM 3066 N N . GLY A 1 388 ? -2.930 -12.082 16.042 1.00 95.44 388 GLY A N 1
ATOM 3067 C CA . GLY A 1 388 ? -3.681 -13.092 16.789 1.00 95.44 388 GLY A CA 1
ATOM 3068 C C . GLY A 1 388 ? -5.198 -12.936 16.673 1.00 95.44 388 GLY A C 1
ATOM 3069 O O . GLY A 1 388 ? -5.957 -13.742 17.212 1.00 95.44 388 GLY A O 1
ATOM 3070 N N . TRP A 1 389 ? -5.669 -11.922 15.947 1.00 95.44 389 TRP A N 1
ATOM 3071 C CA . TRP A 1 389 ? -7.088 -11.636 15.760 1.00 95.44 389 TRP A CA 1
ATOM 3072 C C . TRP A 1 389 ? -7.695 -12.339 14.549 1.00 95.44 389 TRP A C 1
ATOM 3074 O O . TRP A 1 389 ? -8.896 -12.630 14.544 1.00 95.44 389 TRP A O 1
ATOM 3084 N N . TYR A 1 390 ? -6.871 -12.616 13.541 1.00 96.19 390 TYR A N 1
ATOM 3085 C CA . TYR A 1 390 ? -7.292 -13.138 12.248 1.00 96.19 390 TYR A CA 1
ATOM 3086 C C . TYR A 1 390 ? -6.497 -14.390 11.872 1.00 96.19 390 TYR A C 1
ATOM 3088 O O . TYR A 1 390 ? -5.370 -14.593 12.317 1.00 96.19 390 TYR A O 1
ATOM 3096 N N . LYS A 1 391 ? -7.081 -15.212 11.004 1.00 94.44 391 LYS A N 1
ATOM 3097 C CA . LYS A 1 391 ? -6.342 -16.111 10.109 1.00 94.44 391 LYS A CA 1
ATOM 3098 C C . LYS A 1 391 ? -6.534 -15.604 8.684 1.00 94.44 391 LYS A C 1
ATOM 3100 O O . LYS A 1 391 ? -7.489 -14.876 8.420 1.00 94.44 391 LYS A O 1
ATOM 3105 N N . VAL A 1 392 ? -5.639 -15.956 7.769 1.00 91.00 392 VAL A N 1
ATOM 3106 C CA . VAL A 1 392 ? -5.663 -15.415 6.403 1.00 91.00 392 VAL A CA 1
ATOM 3107 C C . VAL A 1 392 ? -5.503 -16.507 5.354 1.00 91.00 392 VAL A C 1
ATOM 3109 O O . VAL A 1 392 ? -4.845 -17.525 5.566 1.00 91.00 392 VAL A O 1
ATOM 3112 N N . ASN A 1 393 ? -6.110 -16.287 4.195 1.00 86.25 393 ASN A N 1
ATOM 3113 C CA . ASN A 1 393 ? -5.973 -17.131 3.024 1.00 86.25 393 ASN A CA 1
ATOM 3114 C C . ASN A 1 393 ? -4.868 -16.584 2.112 1.00 86.25 393 ASN A C 1
ATOM 3116 O O . ASN A 1 393 ? -5.124 -15.801 1.197 1.00 86.25 393 ASN A O 1
ATOM 3120 N N . TYR A 1 394 ? -3.636 -17.053 2.316 1.00 83.44 394 TYR A N 1
ATOM 3121 C CA . TYR A 1 394 ? -2.488 -16.661 1.490 1.00 83.44 394 TYR A CA 1
ATOM 3122 C C . TYR A 1 394 ? -2.636 -17.021 0.003 1.00 83.44 394 TYR A C 1
ATOM 3124 O O . TYR A 1 394 ? -1.855 -16.545 -0.814 1.00 83.44 394 TYR A O 1
ATOM 3132 N N . ASN A 1 395 ? -3.610 -17.841 -0.416 1.00 80.88 395 ASN A N 1
ATOM 3133 C CA . ASN A 1 395 ? -3.811 -18.103 -1.846 1.00 80.88 395 ASN A CA 1
ATOM 3134 C C . ASN A 1 395 ? -4.247 -16.858 -2.624 1.00 80.88 395 ASN A C 1
ATOM 3136 O O . ASN A 1 395 ? -3.983 -16.800 -3.820 1.00 80.88 395 ASN A O 1
ATOM 3140 N N . LEU A 1 396 ? -4.841 -15.872 -1.948 1.00 78.12 396 LEU A N 1
ATOM 3141 C CA . LEU A 1 396 ? -5.286 -14.612 -2.543 1.00 78.12 396 LEU A CA 1
ATOM 3142 C C . LEU A 1 396 ? -4.218 -13.506 -2.496 1.00 78.12 396 LEU A C 1
ATOM 3144 O O . LEU A 1 396 ? -4.479 -12.388 -2.925 1.00 78.12 396 LEU A O 1
ATOM 3148 N N . SER A 1 397 ? -3.014 -13.814 -2.000 1.00 84.19 397 SER A N 1
ATOM 3149 C CA . SER A 1 397 ? -1.872 -12.900 -2.037 1.00 84.19 397 SER A CA 1
ATOM 3150 C C . SER A 1 397 ? -1.389 -12.664 -3.468 1.00 84.19 397 SER A C 1
ATOM 3152 O O . SER A 1 397 ? -1.213 -13.622 -4.231 1.00 84.19 397 SER A O 1
ATOM 3154 N N . GLU A 1 398 ? -0.979 -11.445 -3.767 1.00 83.50 398 GLU A N 1
ATOM 3155 C CA . GLU A 1 398 ? -0.246 -11.121 -4.984 1.00 83.50 398 GLU A CA 1
ATOM 3156 C C . GLU A 1 398 ? 1.269 -11.301 -4.806 1.00 83.50 398 GLU A C 1
ATOM 3158 O O . GLU A 1 398 ? 1.814 -11.289 -3.696 1.00 83.50 398 GLU A O 1
ATOM 3163 N N . THR A 1 399 ? 1.972 -11.491 -5.922 1.00 82.75 399 THR A N 1
ATOM 3164 C CA . THR A 1 399 ? 3.432 -11.616 -5.930 1.00 82.75 399 THR A CA 1
ATOM 3165 C C . THR A 1 399 ? 4.080 -10.238 -5.916 1.00 82.75 399 THR A C 1
ATOM 3167 O O . THR A 1 399 ? 3.957 -9.482 -6.874 1.00 82.75 399 THR A O 1
ATOM 3170 N N . LEU A 1 400 ? 4.829 -9.948 -4.853 1.00 87.50 400 LEU A N 1
ATOM 3171 C CA . LEU A 1 400 ? 5.768 -8.833 -4.813 1.00 87.50 400 LEU A CA 1
ATOM 3172 C C . LEU A 1 400 ? 7.108 -9.294 -5.402 1.00 87.50 400 LEU A C 1
ATOM 3174 O O . LEU A 1 400 ? 7.606 -10.354 -5.028 1.00 87.50 400 LEU A O 1
ATOM 3178 N N . ARG A 1 401 ? 7.677 -8.522 -6.337 1.00 86.69 401 ARG A N 1
ATOM 3179 C CA . ARG A 1 401 ? 9.016 -8.798 -6.909 1.00 86.69 401 ARG A CA 1
ATOM 3180 C C . ARG A 1 401 ? 10.146 -8.019 -6.233 1.00 86.69 401 ARG A C 1
ATOM 3182 O O . ARG A 1 401 ? 11.294 -8.452 -6.255 1.00 86.69 401 ARG A O 1
ATOM 3189 N N . THR A 1 402 ? 9.839 -6.859 -5.655 1.00 88.50 402 THR A N 1
ATOM 3190 C CA . THR A 1 402 ? 10.841 -5.942 -5.104 1.00 88.50 402 THR A CA 1
ATOM 3191 C C . THR A 1 402 ? 11.555 -6.614 -3.940 1.00 88.50 402 THR A C 1
ATOM 3193 O O . THR A 1 402 ? 10.906 -7.202 -3.077 1.00 88.50 402 THR A O 1
ATOM 3196 N N . GLY A 1 403 ? 12.886 -6.555 -3.930 1.00 89.56 403 GLY A N 1
ATOM 3197 C CA . GLY A 1 403 ? 13.704 -7.078 -2.836 1.00 89.56 403 GLY A CA 1
ATOM 3198 C C . GLY A 1 403 ? 13.839 -8.605 -2.769 1.00 89.56 403 GLY A C 1
ATOM 3199 O O . GLY A 1 403 ? 14.629 -9.099 -1.969 1.00 89.56 403 GLY A O 1
ATOM 3200 N N . TRP A 1 404 ? 13.138 -9.372 -3.609 1.00 89.06 404 TRP A N 1
ATOM 3201 C CA . TRP A 1 404 ? 13.214 -10.835 -3.575 1.00 89.06 404 TRP A CA 1
ATOM 3202 C C . TRP A 1 404 ? 14.655 -11.338 -3.746 1.00 89.06 404 TRP A C 1
ATOM 3204 O O . TRP A 1 404 ? 15.327 -11.009 -4.728 1.00 89.06 404 TRP A O 1
ATOM 3214 N N . ASN A 1 405 ? 15.106 -12.171 -2.803 1.00 88.62 405 ASN A N 1
ATOM 3215 C CA . ASN A 1 405 ? 16.398 -12.860 -2.829 1.00 88.62 405 ASN A CA 1
ATOM 3216 C C . ASN A 1 405 ? 17.608 -11.922 -3.031 1.00 88.62 405 ASN A C 1
ATOM 3218 O O . ASN A 1 405 ? 18.595 -12.289 -3.671 1.00 88.62 405 ASN A O 1
ATOM 3222 N N . LYS A 1 406 ? 17.528 -10.682 -2.529 1.00 89.25 406 LYS A N 1
ATOM 3223 C CA . LYS A 1 406 ? 18.605 -9.685 -2.667 1.00 89.25 406 LYS A CA 1
ATOM 3224 C C . LYS A 1 406 ? 19.714 -9.805 -1.619 1.00 89.25 406 LYS A C 1
ATOM 3226 O O . LYS A 1 406 ? 20.726 -9.112 -1.718 1.00 89.25 406 LYS A O 1
ATOM 3231 N N . GLY A 1 407 ? 19.548 -10.687 -0.641 1.00 92.31 407 GLY A N 1
ATOM 3232 C CA . GLY A 1 407 ? 20.482 -10.921 0.448 1.00 92.31 407 GLY A CA 1
ATOM 3233 C C . GLY A 1 407 ? 20.490 -9.805 1.492 1.00 92.31 407 GLY A C 1
ATOM 3234 O O . GLY A 1 407 ? 19.853 -8.759 1.362 1.00 92.31 407 GLY A O 1
ATOM 3235 N N . CYS A 1 408 ? 21.289 -9.998 2.541 1.00 92.06 408 CYS A N 1
ATOM 3236 C CA . CYS A 1 408 ? 21.399 -9.038 3.644 1.00 92.06 408 CYS A CA 1
ATOM 3237 C C . CYS A 1 408 ? 21.911 -7.647 3.246 1.00 92.06 408 CYS A C 1
ATOM 3239 O O . CYS A 1 408 ? 21.737 -6.701 4.014 1.00 92.06 408 CYS A O 1
ATOM 3241 N N . SER A 1 409 ? 22.534 -7.490 2.073 1.00 89.19 409 SER A N 1
ATOM 3242 C CA . SER A 1 409 ? 22.981 -6.178 1.601 1.00 89.19 409 SER A CA 1
ATOM 3243 C C . SER A 1 409 ? 21.835 -5.249 1.220 1.00 89.19 409 SER A C 1
ATOM 3245 O O . SER A 1 409 ? 21.972 -4.040 1.373 1.00 89.19 409 SER A O 1
ATOM 3247 N N . TRP A 1 410 ? 20.711 -5.803 0.762 1.00 90.62 410 TRP A N 1
ATOM 3248 C CA . TRP A 1 410 ? 19.484 -5.047 0.512 1.00 90.62 410 TRP A CA 1
ATOM 3249 C C . TRP A 1 410 ? 18.948 -4.411 1.789 1.00 90.62 410 TRP A C 1
ATOM 3251 O O . TRP A 1 410 ? 18.553 -3.254 1.818 1.00 90.62 410 TRP A O 1
ATOM 3261 N N . VAL A 1 411 ? 18.985 -5.182 2.868 1.00 89.75 411 VAL A N 1
ATOM 3262 C CA . VAL A 1 411 ? 18.369 -4.822 4.138 1.00 89.75 411 VAL A CA 1
ATOM 3263 C C . VAL A 1 411 ? 19.257 -3.853 4.913 1.00 89.75 411 VAL A C 1
ATOM 3265 O O . VAL A 1 411 ? 18.806 -2.782 5.307 1.00 89.75 411 VAL A O 1
ATOM 3268 N N . ASN A 1 412 ? 20.527 -4.224 5.103 1.00 86.56 412 ASN A N 1
ATOM 3269 C CA . ASN A 1 412 ? 21.409 -3.602 6.092 1.00 86.56 412 ASN A CA 1
ATOM 3270 C C . ASN A 1 412 ? 22.217 -2.412 5.561 1.00 86.56 412 ASN A C 1
ATOM 3272 O O . ASN A 1 412 ? 22.845 -1.711 6.354 1.00 86.56 412 ASN A O 1
ATOM 3276 N N . TYR A 1 413 ? 22.276 -2.214 4.242 1.00 85.06 413 TYR A N 1
ATOM 3277 C CA . TYR A 1 413 ? 23.104 -1.175 3.630 1.00 85.06 413 TYR A CA 1
ATOM 3278 C C . TYR A 1 413 ? 22.266 -0.179 2.831 1.00 85.06 413 TYR A C 1
ATOM 3280 O O . TYR A 1 413 ? 21.232 -0.551 2.270 1.00 85.06 413 TYR A O 1
ATOM 3288 N N . PRO A 1 414 ? 22.732 1.081 2.735 1.00 82.94 414 PRO A N 1
ATOM 3289 C CA . PRO A 1 414 ? 22.114 2.071 1.864 1.00 82.94 414 PRO A CA 1
ATOM 3290 C C . PRO A 1 414 ? 22.088 1.604 0.413 1.00 82.94 414 PRO A C 1
ATOM 3292 O O . PRO A 1 414 ? 22.895 0.777 -0.037 1.00 82.94 414 PRO A O 1
ATOM 3295 N N . CYS A 1 415 ? 21.188 2.210 -0.342 1.00 87.88 415 CYS A N 1
ATOM 3296 C CA . CYS A 1 415 ? 21.059 1.958 -1.757 1.00 87.88 415 CYS A CA 1
ATOM 3297 C C . CYS A 1 415 ? 22.217 2.570 -2.548 1.00 87.88 415 CYS A C 1
ATOM 3299 O O . CYS A 1 415 ? 22.537 3.754 -2.476 1.00 87.88 415 CYS A O 1
ATOM 3301 N N . THR A 1 416 ? 22.863 1.720 -3.332 1.00 84.25 416 THR A N 1
ATOM 3302 C CA . THR A 1 416 ? 23.907 2.084 -4.285 1.00 84.25 416 THR A CA 1
ATOM 3303 C C . THR A 1 416 ? 23.810 1.129 -5.472 1.00 84.25 416 THR A C 1
ATOM 3305 O O . THR A 1 416 ? 23.258 0.033 -5.323 1.00 84.25 416 THR A O 1
ATOM 3308 N N . PRO A 1 417 ? 24.424 1.443 -6.626 1.00 74.50 417 PRO A N 1
ATOM 3309 C CA . PRO A 1 417 ? 24.485 0.488 -7.731 1.00 74.50 417 PRO A CA 1
ATOM 3310 C C . PRO A 1 417 ? 25.107 -0.861 -7.326 1.00 74.50 417 PRO A C 1
ATOM 3312 O O . PRO A 1 417 ? 24.753 -1.893 -7.885 1.00 74.50 417 PRO A O 1
ATOM 3315 N N . ALA A 1 418 ? 26.016 -0.867 -6.343 1.00 79.25 418 ALA A N 1
ATOM 3316 C CA . ALA A 1 418 ? 26.693 -2.075 -5.875 1.00 79.25 418 ALA A CA 1
ATOM 3317 C C . ALA A 1 418 ? 25.843 -2.915 -4.910 1.00 79.25 418 ALA A C 1
ATOM 3319 O O . ALA A 1 418 ? 25.883 -4.139 -4.974 1.00 79.25 418 ALA A O 1
ATOM 3320 N N . SER A 1 419 ? 25.099 -2.273 -4.008 1.00 80.62 419 SER A N 1
ATOM 3321 C CA . SER A 1 419 ? 24.303 -2.966 -2.989 1.00 80.62 419 SER A CA 1
ATOM 3322 C C . SER A 1 419 ? 22.928 -3.388 -3.510 1.00 80.62 419 SER A C 1
ATOM 3324 O O . SER A 1 419 ? 22.386 -4.386 -3.040 1.00 80.62 419 SER A O 1
ATOM 3326 N N . TRP A 1 420 ? 22.353 -2.614 -4.435 1.00 84.00 420 TRP A N 1
ATOM 3327 C CA . TRP A 1 420 ? 20.940 -2.700 -4.816 1.00 84.00 420 TRP A CA 1
ATOM 3328 C C . TRP A 1 420 ? 20.712 -2.954 -6.312 1.00 84.00 420 TRP A C 1
ATOM 3330 O O . TRP A 1 420 ? 19.581 -3.193 -6.717 1.00 84.00 420 TRP A O 1
ATOM 3340 N N . GLY A 1 421 ? 21.765 -2.959 -7.138 1.00 80.81 421 GLY A N 1
ATOM 3341 C CA . GLY A 1 421 ? 21.689 -3.399 -8.533 1.00 80.81 421 GLY A CA 1
ATOM 3342 C C . GLY A 1 421 ? 20.626 -2.666 -9.360 1.00 80.81 421 GLY A C 1
ATOM 3343 O O . GLY A 1 421 ? 20.670 -1.447 -9.480 1.00 80.81 421 GLY A O 1
ATOM 3344 N N . SER A 1 422 ? 19.706 -3.431 -9.957 1.00 77.31 422 SER A N 1
ATOM 3345 C CA . SER A 1 422 ? 18.650 -2.972 -10.878 1.00 77.31 422 SER A CA 1
ATOM 3346 C C . SER A 1 422 ? 17.507 -2.187 -10.223 1.00 77.31 422 SER A C 1
ATOM 3348 O O . SER A 1 422 ? 16.758 -1.510 -10.920 1.00 77.31 422 SER A O 1
ATOM 3350 N N . GLU A 1 423 ? 17.340 -2.293 -8.907 1.00 84.56 423 GLU A N 1
ATOM 3351 C CA . GLU A 1 423 ? 16.269 -1.643 -8.148 1.00 84.56 423 GLU A CA 1
ATOM 3352 C C . GLU A 1 423 ? 16.610 -0.186 -7.833 1.00 84.56 423 GLU A C 1
ATOM 3354 O O . GLU A 1 423 ? 15.717 0.653 -7.738 1.00 84.56 423 GLU A O 1
ATOM 3359 N N . PHE A 1 424 ? 17.904 0.114 -7.703 1.00 89.19 424 PHE A N 1
ATOM 3360 C CA . PHE A 1 424 ? 18.415 1.471 -7.582 1.00 89.19 424 PHE A CA 1
ATOM 3361 C C . PHE A 1 424 ? 18.687 2.058 -8.964 1.00 89.19 424 PHE A C 1
ATOM 3363 O O . PHE A 1 424 ? 19.323 1.427 -9.810 1.00 89.19 424 PHE A O 1
ATOM 3370 N N . CYS A 1 425 ? 18.282 3.307 -9.176 1.00 90.88 425 CYS A N 1
ATOM 3371 C CA . CYS A 1 425 ? 18.570 4.024 -10.410 1.00 90.88 425 CYS A CA 1
ATOM 3372 C C . CYS A 1 425 ? 19.501 5.222 -10.168 1.00 90.88 425 CYS A C 1
ATOM 3374 O O . CYS A 1 425 ? 19.499 5.849 -9.111 1.00 90.88 425 CYS A O 1
ATOM 3376 N N . SER A 1 426 ? 20.315 5.558 -11.168 1.00 89.25 426 SER A N 1
ATOM 3377 C CA . SER A 1 426 ? 21.265 6.681 -11.096 1.00 89.25 426 SER A CA 1
ATOM 3378 C C . SER A 1 426 ? 21.262 7.581 -12.328 1.00 89.25 426 SER A C 1
ATOM 3380 O O . SER A 1 426 ? 21.919 8.620 -12.325 1.00 89.25 426 SER A O 1
ATOM 3382 N N . ASP A 1 427 ? 20.518 7.208 -13.370 1.00 86.06 427 ASP A N 1
ATOM 3383 C CA . ASP A 1 427 ? 20.487 7.920 -14.641 1.00 86.06 427 ASP A CA 1
ATOM 3384 C C . ASP A 1 427 ? 19.048 8.275 -15.026 1.00 86.06 427 ASP A C 1
ATOM 3386 O O . ASP A 1 427 ? 18.199 7.401 -15.206 1.00 86.06 427 ASP A O 1
ATOM 3390 N N . LYS A 1 428 ? 18.780 9.578 -15.158 1.00 87.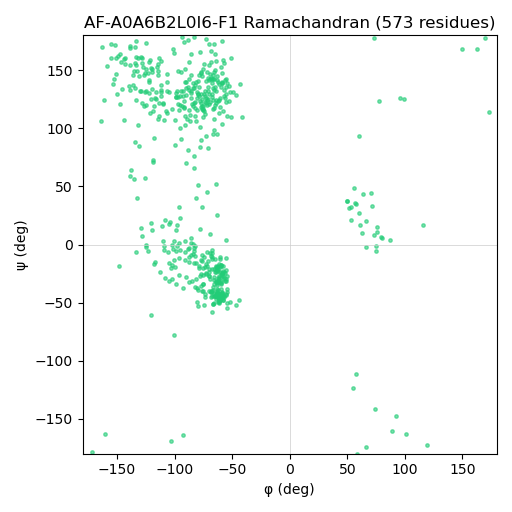69 428 LYS A N 1
ATOM 3391 C CA . LYS A 1 428 ? 17.491 10.103 -15.634 1.00 87.69 428 LYS A CA 1
ATOM 3392 C C . LYS A 1 428 ? 17.318 10.032 -17.142 1.00 87.69 428 LYS A C 1
ATOM 3394 O O . LYS A 1 428 ? 16.199 10.195 -17.612 1.00 87.69 428 LYS A O 1
ATOM 3399 N N . ALA A 1 429 ? 18.404 9.891 -17.896 1.00 87.81 429 ALA A N 1
ATOM 3400 C CA . ALA A 1 429 ? 18.370 9.951 -19.351 1.00 87.81 429 ALA A CA 1
ATOM 3401 C C . ALA A 1 429 ? 17.834 8.660 -19.985 1.00 87.81 429 ALA A C 1
ATOM 3403 O O . ALA A 1 429 ? 17.544 8.646 -21.182 1.00 87.81 429 ALA A O 1
ATOM 3404 N N . ILE A 1 430 ? 17.725 7.580 -19.205 1.00 88.12 430 ILE A N 1
ATOM 3405 C CA . ILE A 1 430 ? 17.323 6.262 -19.687 1.00 88.12 430 ILE A CA 1
ATOM 3406 C C . ILE A 1 430 ? 16.041 5.834 -18.984 1.00 88.12 430 ILE A C 1
ATOM 3408 O O . ILE A 1 430 ? 16.042 5.560 -17.783 1.00 88.12 430 ILE A O 1
ATOM 3412 N N . ASP A 1 431 ? 14.978 5.702 -19.772 1.00 91.62 431 ASP A N 1
ATOM 3413 C CA . ASP A 1 431 ? 13.741 5.084 -19.314 1.00 91.62 431 ASP A CA 1
ATOM 3414 C C . ASP A 1 431 ? 13.939 3.577 -19.126 1.00 91.62 431 ASP A C 1
ATOM 3416 O O . ASP A 1 431 ? 14.491 2.897 -20.000 1.00 91.62 431 ASP A O 1
ATOM 3420 N N . ARG A 1 432 ? 13.439 3.051 -18.012 1.00 92.31 432 ARG A N 1
ATOM 3421 C CA . ARG A 1 432 ? 13.427 1.621 -17.681 1.00 92.31 432 ARG A CA 1
ATOM 3422 C C . ARG A 1 432 ? 12.066 1.222 -17.145 1.00 92.31 432 ARG A C 1
ATOM 3424 O O . ARG A 1 432 ? 11.224 2.071 -16.848 1.00 92.31 432 ARG A O 1
ATOM 3431 N N . CYS A 1 433 ? 11.861 -0.075 -17.009 1.00 92.00 433 CYS A N 1
ATOM 3432 C CA . CYS A 1 433 ? 10.751 -0.588 -16.228 1.00 92.00 433 CYS A CA 1
ATOM 3433 C C . CYS A 1 433 ? 10.948 -0.321 -14.737 1.00 92.00 433 CYS A C 1
ATOM 3435 O O . CYS A 1 433 ? 12.066 -0.359 -14.221 1.00 92.00 433 CYS A O 1
ATOM 3437 N N . ASP A 1 434 ? 9.846 -0.094 -14.029 1.00 89.88 434 ASP A N 1
ATOM 3438 C CA . ASP A 1 434 ? 9.856 -0.162 -12.573 1.00 89.88 434 ASP A CA 1
ATOM 3439 C C . ASP A 1 434 ? 10.077 -1.604 -12.085 1.00 89.88 434 ASP A C 1
ATOM 3441 O O . ASP A 1 434 ? 9.940 -2.572 -12.838 1.00 89.88 434 ASP A O 1
ATOM 3445 N N . SER A 1 435 ? 10.388 -1.761 -10.797 1.00 86.31 435 SER A N 1
ATOM 3446 C CA . SER A 1 435 ? 10.709 -3.072 -10.206 1.00 86.31 435 SER A CA 1
ATOM 3447 C C . SER A 1 435 ? 9.584 -4.119 -10.294 1.00 86.31 435 SER A C 1
ATOM 3449 O O . SER A 1 435 ? 9.869 -5.314 -10.200 1.00 86.31 435 SER A O 1
ATOM 3451 N N . GLN A 1 436 ? 8.325 -3.711 -10.506 1.00 86.38 436 GLN A N 1
ATOM 3452 C CA . GLN A 1 436 ? 7.200 -4.626 -10.748 1.00 86.38 436 GLN A CA 1
ATOM 3453 C C . GLN A 1 436 ? 6.859 -4.796 -12.229 1.00 86.38 436 GLN A C 1
ATOM 3455 O O . GLN A 1 436 ? 5.974 -5.587 -12.557 1.00 86.38 436 GLN A O 1
ATOM 3460 N N . ARG A 1 437 ? 7.573 -4.109 -13.130 1.00 90.38 437 ARG A N 1
ATOM 3461 C CA . ARG A 1 437 ? 7.343 -4.134 -14.581 1.00 90.38 437 ARG A CA 1
ATOM 3462 C C . ARG A 1 437 ? 5.921 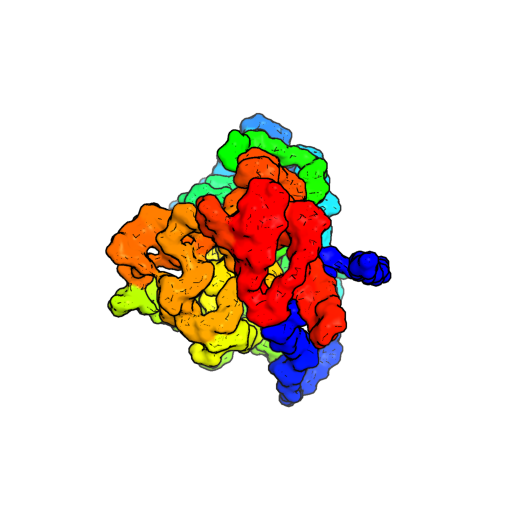-3.709 -14.958 1.00 90.38 437 ARG A C 1
ATOM 3464 O O . ARG A 1 437 ? 5.348 -4.227 -15.915 1.00 90.38 437 ARG A O 1
ATOM 3471 N N . VAL A 1 438 ? 5.354 -2.772 -14.210 1.00 88.44 438 VAL A N 1
ATOM 3472 C CA . VAL A 1 438 ? 4.009 -2.227 -14.423 1.00 88.44 438 VAL A CA 1
ATOM 3473 C C . VAL A 1 438 ? 4.008 -1.229 -15.575 1.00 88.44 438 VAL A C 1
ATOM 3475 O O . VAL A 1 438 ? 3.041 -1.164 -16.333 1.00 88.44 438 VAL A O 1
ATOM 3478 N N . GLY A 1 439 ? 5.078 -0.451 -15.733 1.00 91.00 439 GLY A N 1
ATOM 3479 C CA . GLY A 1 439 ? 5.123 0.594 -16.748 1.00 91.00 439 GLY A CA 1
ATOM 3480 C C . GLY A 1 439 ? 6.521 1.106 -17.053 1.00 91.00 439 GLY A C 1
ATOM 3481 O O . GLY A 1 439 ? 7.494 0.797 -16.363 1.00 91.00 439 GLY A O 1
ATOM 3482 N N . ARG A 1 440 ? 6.609 1.911 -18.116 1.00 92.00 440 ARG A N 1
ATOM 3483 C CA . ARG A 1 440 ? 7.841 2.617 -18.477 1.00 92.00 440 ARG A CA 1
ATOM 3484 C C . ARG A 1 440 ? 7.980 3.843 -17.594 1.00 92.00 440 ARG A C 1
ATOM 3486 O O . ARG A 1 440 ? 7.057 4.652 -17.502 1.00 92.00 440 ARG A O 1
ATOM 3493 N N . GLY A 1 441 ? 9.149 3.995 -16.994 1.00 91.19 441 GLY A N 1
ATOM 3494 C CA . GLY A 1 441 ? 9.421 5.042 -16.034 1.00 91.19 441 GLY A CA 1
ATOM 3495 C C . GLY A 1 441 ? 10.780 5.686 -16.189 1.00 91.19 441 GLY A C 1
ATOM 3496 O O . GLY A 1 441 ? 11.648 5.203 -16.915 1.00 91.19 441 GLY A O 1
ATOM 3497 N N . SER A 1 442 ? 10.960 6.769 -15.442 1.00 91.50 442 SER A N 1
ATOM 3498 C CA . SER A 1 442 ? 12.240 7.465 -15.318 1.00 91.50 442 SER A CA 1
ATOM 3499 C C . SER A 1 442 ? 12.783 7.344 -13.905 1.00 91.50 442 SER A C 1
ATOM 3501 O O . SER A 1 442 ? 12.055 7.047 -12.957 1.00 91.50 442 SER A O 1
ATOM 3503 N N . CYS A 1 443 ? 14.086 7.564 -13.762 1.00 93.38 443 CYS A N 1
ATOM 3504 C CA . CYS A 1 443 ? 14.717 7.530 -12.456 1.00 93.38 443 CYS A CA 1
ATOM 3505 C C . CYS A 1 443 ? 14.274 8.719 -11.589 1.00 93.38 443 CYS A C 1
ATOM 3507 O O . CYS A 1 443 ? 14.517 9.878 -11.949 1.00 93.38 443 CYS A O 1
ATOM 3509 N N . SER A 1 444 ? 13.701 8.442 -10.413 1.00 91.25 444 SER A N 1
ATOM 3510 C CA . SER A 1 444 ? 13.187 9.442 -9.463 1.00 91.25 444 SER A CA 1
ATOM 3511 C C . SER A 1 444 ? 14.273 10.173 -8.663 1.00 91.25 444 SER A C 1
ATOM 3513 O O . SER A 1 444 ? 14.068 10.573 -7.524 1.00 91.25 444 SER A O 1
ATOM 3515 N N . ILE A 1 445 ? 15.445 10.375 -9.258 1.00 92.44 445 ILE A N 1
ATOM 3516 C CA . ILE A 1 445 ? 16.551 11.131 -8.665 1.00 92.44 445 ILE A CA 1
ATOM 3517 C C . ILE A 1 445 ? 16.288 12.644 -8.787 1.00 92.44 445 ILE A C 1
ATOM 3519 O O . ILE A 1 445 ? 15.417 13.070 -9.538 1.00 92.44 445 ILE A O 1
ATOM 3523 N N . GLY A 1 446 ? 16.991 13.516 -8.080 1.00 92.50 446 GLY A N 1
ATOM 3524 C CA . GLY A 1 446 ? 16.782 14.961 -8.169 1.00 92.50 446 GLY A CA 1
ATOM 3525 C C . GLY A 1 446 ? 17.514 15.736 -7.086 1.00 92.50 446 GLY A C 1
ATOM 3526 O O . GLY A 1 446 ? 18.178 15.149 -6.238 1.00 92.50 446 GLY A O 1
ATOM 3527 N N . ALA A 1 447 ? 17.403 17.064 -7.140 1.00 93.00 447 ALA A N 1
ATOM 3528 C CA . ALA A 1 447 ? 17.882 17.912 -6.058 1.00 93.00 447 ALA A CA 1
ATOM 3529 C C . ALA A 1 447 ? 16.957 17.752 -4.844 1.00 93.00 447 ALA A C 1
ATOM 3531 O O . ALA A 1 447 ? 15.750 17.965 -4.964 1.00 93.00 447 ALA A O 1
ATOM 3532 N N . VAL A 1 448 ? 17.521 17.402 -3.693 1.00 90.44 448 VAL A N 1
ATOM 3533 C CA . VAL A 1 448 ? 16.789 17.129 -2.455 1.00 90.44 448 VAL A CA 1
ATOM 3534 C C . VAL A 1 448 ? 17.345 17.940 -1.292 1.00 90.44 448 VAL A C 1
ATOM 3536 O O . VAL A 1 448 ? 18.517 18.329 -1.263 1.00 90.44 448 VAL A O 1
ATOM 3539 N N . LEU A 1 449 ? 16.475 18.208 -0.322 1.00 87.94 449 LEU A N 1
ATOM 3540 C CA . LEU A 1 449 ? 16.845 18.761 0.972 1.00 87.94 449 LEU A CA 1
ATOM 3541 C C . LEU A 1 449 ? 16.672 17.660 2.010 1.00 87.94 449 LEU A C 1
ATOM 3543 O O . LEU A 1 449 ? 15.548 17.288 2.339 1.00 87.94 449 LEU A O 1
ATOM 3547 N N . TYR A 1 450 ? 17.793 17.136 2.497 1.00 88.06 450 TYR A N 1
ATOM 3548 C CA . TYR A 1 450 ? 17.778 16.134 3.551 1.00 88.06 450 TYR A CA 1
ATOM 3549 C C . TYR A 1 450 ? 17.450 16.752 4.918 1.00 88.06 450 TYR A C 1
ATOM 3551 O O . TYR A 1 450 ? 17.759 17.930 5.150 1.00 88.06 450 TYR A O 1
ATOM 3559 N N . PRO A 1 451 ? 16.905 15.962 5.861 1.00 84.56 451 PRO A N 1
ATOM 3560 C CA . PRO A 1 451 ? 16.762 16.380 7.247 1.00 84.56 451 PRO A CA 1
ATOM 3561 C C . PRO A 1 451 ? 18.116 16.808 7.822 1.00 84.56 451 PRO A C 1
ATOM 3563 O O . PRO A 1 451 ? 19.098 16.071 7.744 1.00 84.56 451 PRO A O 1
ATOM 3566 N N . ALA A 1 452 ? 18.177 17.996 8.435 1.00 84.31 452 ALA A N 1
ATOM 3567 C CA . ALA A 1 452 ? 19.437 18.591 8.894 1.00 84.31 452 ALA A CA 1
ATOM 3568 C C . ALA A 1 452 ? 20.229 17.687 9.860 1.00 84.31 452 ALA A C 1
ATOM 3570 O O . ALA A 1 452 ? 21.457 17.722 9.868 1.00 84.31 452 ALA A O 1
ATOM 3571 N N . GLN A 1 453 ? 19.532 16.867 10.653 1.00 82.94 453 GLN A N 1
ATOM 3572 C CA . GLN A 1 453 ? 20.134 15.943 11.615 1.00 82.94 453 GLN A CA 1
ATOM 3573 C C . GLN A 1 453 ? 20.752 14.696 10.961 1.00 82.94 453 GLN A C 1
ATOM 3575 O O . GLN A 1 453 ? 21.770 14.205 11.442 1.00 82.94 453 GLN A O 1
ATOM 3580 N N . PHE A 1 454 ? 20.160 14.199 9.871 1.00 85.38 454 PHE A N 1
ATOM 3581 C CA . PHE A 1 454 ? 20.504 12.911 9.254 1.00 85.38 454 PHE A CA 1
ATOM 3582 C C . PHE A 1 454 ? 20.974 13.054 7.799 1.00 85.38 454 PHE A C 1
ATOM 3584 O O . PHE A 1 454 ? 21.014 12.081 7.054 1.00 85.38 454 PHE A O 1
ATOM 3591 N N . GLY A 1 455 ? 21.375 14.258 7.378 1.00 84.75 455 GLY A N 1
ATOM 3592 C CA . GLY A 1 455 ? 21.711 14.537 5.979 1.00 84.75 455 GLY A CA 1
ATOM 3593 C C . GLY A 1 455 ? 22.775 13.614 5.385 1.00 84.75 455 GLY A C 1
ATOM 3594 O O . GLY A 1 455 ? 22.597 13.107 4.285 1.00 84.75 455 GLY A O 1
ATOM 3595 N N . ASN A 1 456 ? 23.840 13.323 6.137 1.00 88.19 456 ASN A N 1
ATOM 3596 C CA . ASN A 1 456 ? 24.890 12.412 5.673 1.00 88.19 456 ASN A CA 1
ATOM 3597 C C . ASN A 1 456 ? 24.443 10.941 5.663 1.00 88.19 456 ASN A C 1
ATOM 3599 O O . ASN A 1 456 ? 25.000 10.145 4.915 1.00 88.19 456 ASN A O 1
ATOM 3603 N N . TYR A 1 457 ? 23.460 10.574 6.492 1.00 89.12 457 TYR A N 1
ATOM 3604 C CA . TYR A 1 457 ? 22.903 9.222 6.511 1.00 89.12 457 TYR A CA 1
ATOM 3605 C C . TYR A 1 457 ? 22.086 8.943 5.242 1.00 89.12 457 TYR A C 1
ATOM 3607 O O . TYR A 1 457 ? 22.212 7.869 4.664 1.00 89.12 457 TYR A O 1
ATOM 3615 N N . TYR A 1 458 ? 21.319 9.924 4.763 1.00 90.06 458 TYR A N 1
ATOM 3616 C CA . TYR A 1 458 ? 20.515 9.805 3.539 1.00 90.06 458 TYR A CA 1
ATOM 3617 C C . TYR A 1 458 ? 21.281 10.122 2.245 1.00 90.06 458 TYR A C 1
ATOM 3619 O O . TYR A 1 458 ? 20.712 10.092 1.155 1.00 90.06 458 TYR A O 1
ATOM 3627 N N . GLN A 1 459 ? 22.573 10.445 2.331 1.00 90.75 459 GLN A N 1
ATOM 3628 C CA . GLN A 1 459 ? 23.370 10.777 1.158 1.00 90.75 459 GLN A CA 1
ATOM 3629 C C . GLN A 1 459 ? 23.850 9.505 0.437 1.00 90.75 459 GLN A C 1
ATOM 3631 O O . GLN A 1 459 ? 24.806 8.854 0.860 1.00 90.75 459 GLN A O 1
ATOM 3636 N N . HIS A 1 460 ? 23.235 9.206 -0.710 1.00 89.62 460 HIS A N 1
ATOM 3637 C CA . HIS A 1 460 ? 23.581 8.039 -1.547 1.00 89.62 460 HIS A CA 1
ATOM 3638 C C . HIS A 1 460 ? 24.538 8.356 -2.708 1.00 89.62 460 HIS A C 1
ATOM 3640 O O . HIS A 1 460 ? 25.075 7.452 -3.347 1.00 89.62 460 HIS A O 1
ATOM 3646 N N . PHE A 1 461 ? 24.768 9.642 -2.989 1.00 89.88 461 PHE A N 1
ATOM 3647 C CA . PHE A 1 461 ? 25.585 10.124 -4.107 1.00 89.88 461 PHE A CA 1
ATOM 3648 C C . PHE A 1 461 ? 26.748 10.998 -3.634 1.00 89.88 461 PHE A C 1
ATOM 3650 O O . PHE A 1 461 ? 26.709 11.603 -2.565 1.00 89.88 461 PHE A O 1
ATOM 3657 N N . SER A 1 462 ? 27.783 11.118 -4.470 1.00 89.62 462 SER A N 1
ATOM 3658 C CA . SER A 1 462 ? 28.896 12.043 -4.219 1.00 89.62 462 SER A CA 1
ATOM 3659 C C . SER A 1 462 ? 28.457 13.510 -4.226 1.00 89.62 462 SER A C 1
ATOM 3661 O O . SER A 1 462 ? 29.017 14.306 -3.478 1.00 89.62 462 SER A O 1
ATOM 3663 N N . GLU A 1 463 ? 27.450 13.858 -5.035 1.00 90.44 463 GLU A N 1
ATOM 3664 C CA . GLU A 1 463 ? 26.776 15.157 -4.995 1.00 90.44 463 GLU A CA 1
ATOM 3665 C C . GLU A 1 463 ? 25.866 15.233 -3.750 1.00 90.44 463 GLU A C 1
ATOM 3667 O O . GLU A 1 463 ? 24.858 14.522 -3.703 1.00 90.44 463 GLU A O 1
ATOM 3672 N N . PRO A 1 464 ? 26.168 16.087 -2.749 1.00 88.56 464 PRO A N 1
ATOM 3673 C CA . PRO A 1 464 ? 25.508 16.048 -1.438 1.00 88.56 464 PRO A CA 1
ATOM 3674 C C . PRO A 1 464 ? 24.031 16.424 -1.411 1.00 88.56 464 PRO A C 1
ATOM 3676 O O . PRO A 1 464 ? 23.406 16.337 -0.359 1.00 88.56 464 PRO A O 1
ATOM 3679 N N . ARG A 1 465 ? 23.468 16.896 -2.524 1.00 90.56 465 ARG A N 1
ATOM 3680 C CA . ARG A 1 465 ? 22.037 17.215 -2.641 1.00 90.56 465 ARG A CA 1
ATOM 3681 C C . ARG A 1 465 ? 21.331 16.397 -3.708 1.00 90.56 465 ARG A C 1
ATOM 3683 O O . ARG A 1 465 ? 20.221 16.748 -4.084 1.00 90.56 465 ARG A O 1
ATOM 3690 N N . LEU A 1 466 ? 21.963 15.351 -4.229 1.00 92.81 466 LEU A N 1
ATOM 3691 C CA . LEU A 1 466 ? 21.346 14.466 -5.205 1.00 92.81 466 LEU A CA 1
ATOM 3692 C C . LEU A 1 466 ? 20.786 13.237 -4.487 1.00 92.81 466 LEU A C 1
ATOM 3694 O O . LEU A 1 466 ? 21.521 12.586 -3.749 1.00 92.81 466 LEU A O 1
ATOM 3698 N N . GLY A 1 467 ? 19.509 12.932 -4.705 1.00 92.75 467 GLY A N 1
ATOM 3699 C CA . GLY A 1 467 ? 18.814 11.815 -4.063 1.00 92.75 467 GLY A CA 1
ATOM 3700 C C . GLY A 1 467 ? 17.427 11.573 -4.652 1.00 92.75 467 GLY A C 1
ATOM 3701 O O . GLY A 1 467 ? 17.034 12.232 -5.613 1.00 92.75 467 GLY A O 1
ATOM 3702 N N . GLY A 1 468 ? 16.722 10.591 -4.103 1.00 92.19 468 GLY A N 1
ATOM 3703 C CA . GLY A 1 468 ? 15.371 10.180 -4.478 1.00 92.19 468 GLY A CA 1
ATOM 3704 C C . GLY A 1 468 ? 14.276 10.862 -3.658 1.00 92.19 468 GLY A C 1
ATOM 3705 O O . GLY A 1 468 ? 14.512 11.855 -2.971 1.00 92.19 468 GLY A O 1
ATOM 3706 N N . LYS A 1 469 ? 13.059 10.315 -3.707 1.00 88.88 469 LYS A N 1
ATOM 3707 C CA . LYS A 1 469 ? 11.958 10.769 -2.842 1.00 88.88 469 LYS A CA 1
ATOM 3708 C C . LYS A 1 469 ? 12.202 10.382 -1.377 1.00 88.88 469 LYS A C 1
ATOM 3710 O O . LYS A 1 469 ? 12.862 9.375 -1.150 1.00 88.88 469 LYS A O 1
ATOM 3715 N N . PRO A 1 470 ? 11.634 11.111 -0.402 1.00 87.00 470 PRO A N 1
ATOM 3716 C CA . PRO A 1 470 ? 11.861 10.824 1.012 1.00 87.00 470 PRO A CA 1
ATOM 3717 C C . PRO A 1 470 ? 11.469 9.414 1.471 1.00 87.00 470 PRO A C 1
ATOM 3719 O O . PRO A 1 470 ? 12.293 8.755 2.078 1.00 87.00 470 PRO A O 1
ATOM 3722 N N . THR A 1 471 ? 10.272 8.932 1.112 1.00 86.12 471 THR A N 1
ATOM 3723 C C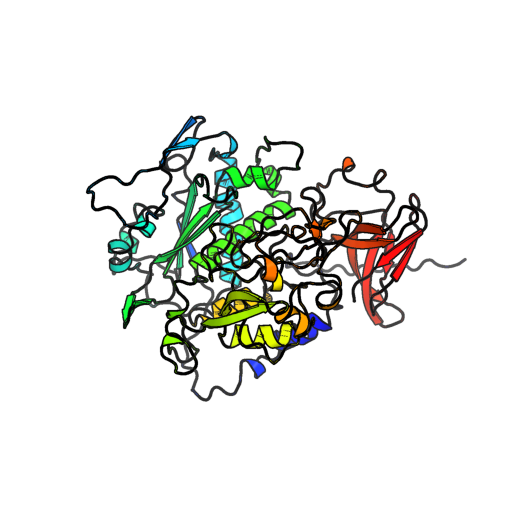A . THR A 1 471 ? 9.699 7.651 1.586 1.00 86.12 471 THR A CA 1
ATOM 3724 C C . THR A 1 471 ? 10.581 6.421 1.343 1.00 86.12 471 THR A C 1
ATOM 3726 O O . THR A 1 471 ? 10.697 5.597 2.228 1.00 86.12 471 THR A O 1
ATOM 3729 N N . PRO A 1 472 ? 11.231 6.228 0.176 1.00 90.38 472 PRO A N 1
ATOM 3730 C CA . PRO A 1 472 ? 12.218 5.157 0.025 1.00 90.38 472 PRO A CA 1
ATOM 3731 C C . PRO A 1 472 ? 13.601 5.550 0.581 1.00 90.38 472 PRO A C 1
ATOM 3733 O O . PRO A 1 472 ? 14.607 5.278 -0.068 1.00 90.38 472 PRO A O 1
ATOM 3736 N N . ASP A 1 473 ? 13.683 6.240 1.720 1.00 90.44 473 ASP A N 1
ATOM 3737 C CA . ASP A 1 473 ? 14.920 6.783 2.312 1.00 90.44 473 ASP A CA 1
ATOM 3738 C C . ASP A 1 473 ? 15.794 7.593 1.345 1.00 90.44 473 ASP A C 1
ATOM 3740 O O . ASP A 1 473 ? 17.026 7.502 1.358 1.00 90.44 473 ASP A O 1
ATOM 3744 N N . TYR A 1 474 ? 15.189 8.369 0.448 1.00 91.62 474 TYR A N 1
ATOM 3745 C CA . TYR A 1 474 ? 15.912 9.077 -0.615 1.00 91.62 474 TYR A CA 1
ATOM 3746 C C . TYR A 1 474 ? 16.678 8.162 -1.585 1.00 91.62 474 TYR A C 1
ATOM 3748 O O . TYR A 1 474 ? 17.508 8.646 -2.358 1.00 91.62 474 TYR A O 1
ATOM 3756 N N . CYS A 1 475 ? 16.379 6.865 -1.627 1.00 92.12 475 CYS A N 1
ATOM 3757 C CA . CYS A 1 475 ? 16.832 5.973 -2.685 1.00 92.12 475 CYS A CA 1
ATOM 3758 C C . CYS A 1 475 ? 16.071 6.266 -3.980 1.00 92.12 475 CYS A C 1
ATOM 3760 O O . CYS A 1 475 ? 14.841 6.180 -4.001 1.00 92.12 475 CYS A O 1
ATOM 3762 N N . PRO A 1 476 ? 16.751 6.608 -5.087 1.00 93.00 476 PRO A N 1
ATOM 3763 C CA . PRO A 1 476 ? 16.079 6.751 -6.365 1.00 93.00 476 PRO A CA 1
ATOM 3764 C C . PRO A 1 476 ? 15.654 5.394 -6.914 1.00 93.00 476 PRO A C 1
ATOM 3766 O O . PRO A 1 476 ? 16.450 4.456 -7.003 1.00 93.00 476 PRO A O 1
ATOM 3769 N N . LEU A 1 477 ? 14.396 5.339 -7.334 1.00 90.81 477 LEU A N 1
ATOM 3770 C CA . LEU A 1 477 ? 13.754 4.176 -7.933 1.00 90.81 477 LEU A CA 1
ATOM 3771 C C . LEU A 1 477 ? 13.241 4.558 -9.327 1.00 90.81 477 LEU A C 1
ATOM 3773 O O . LEU A 1 477 ? 12.987 5.732 -9.608 1.00 90.81 477 LEU A O 1
ATOM 3777 N N . TYR A 1 478 ? 13.063 3.579 -10.209 1.00 91.19 478 TYR A N 1
ATOM 3778 C CA . TYR A 1 478 ? 12.331 3.819 -11.451 1.00 91.19 478 TYR A CA 1
ATOM 3779 C C . TYR A 1 478 ? 10.843 3.985 -11.150 1.00 91.19 478 TYR A C 1
ATOM 3781 O O . TYR A 1 478 ? 10.205 3.079 -10.615 1.00 91.19 478 TYR A O 1
ATOM 3789 N N . GLU A 1 479 ? 10.299 5.148 -11.497 1.00 89.25 479 GLU A N 1
ATOM 3790 C CA . GLU A 1 479 ? 8.883 5.464 -11.332 1.00 89.25 479 GLU A CA 1
ATOM 3791 C C . GLU A 1 479 ? 8.209 5.533 -12.700 1.00 89.25 479 GLU A C 1
ATOM 3793 O O . GLU A 1 479 ? 8.641 6.338 -13.536 1.00 89.25 479 GLU A O 1
ATOM 3798 N N . PRO A 1 480 ? 7.170 4.714 -12.948 1.00 89.56 480 PRO A N 1
ATOM 3799 C CA . PRO A 1 480 ? 6.432 4.775 -14.195 1.00 89.56 480 PRO A CA 1
ATOM 3800 C C . PRO A 1 480 ? 5.819 6.155 -14.419 1.00 89.56 480 PRO A C 1
ATOM 3802 O O . PRO A 1 480 ? 5.404 6.830 -13.474 1.00 89.56 480 PRO A O 1
ATOM 3805 N N . TYR A 1 481 ? 5.714 6.555 -15.680 1.00 87.00 481 TYR A N 1
ATOM 3806 C CA . TYR A 1 481 ? 4.944 7.739 -16.031 1.00 87.00 481 TYR A CA 1
ATOM 3807 C C . TYR A 1 481 ? 3.445 7.484 -15.835 1.00 87.00 481 TYR A C 1
ATOM 3809 O O . TYR A 1 481 ? 2.946 6.422 -16.201 1.00 87.00 481 TYR A O 1
ATOM 3817 N N . ASN A 1 482 ? 2.715 8.488 -15.340 1.00 79.94 482 ASN A N 1
ATOM 3818 C CA . ASN A 1 482 ? 1.274 8.386 -15.062 1.00 79.94 482 ASN A CA 1
ATOM 3819 C C . ASN A 1 482 ? 0.412 8.046 -16.292 1.00 79.94 482 ASN A C 1
ATOM 3821 O O . ASN A 1 482 ? -0.720 7.616 -16.134 1.00 79.94 482 ASN A O 1
ATOM 3825 N N . ASN A 1 483 ? 0.944 8.228 -17.500 1.00 78.69 483 ASN A N 1
ATOM 3826 C CA . ASN A 1 483 ? 0.278 7.933 -18.766 1.00 78.69 483 ASN A CA 1
ATOM 3827 C C . ASN A 1 483 ? 0.913 6.741 -19.514 1.00 78.69 483 ASN A C 1
ATOM 3829 O O . ASN A 1 483 ? 0.721 6.601 -20.724 1.00 78.69 483 ASN A O 1
ATOM 3833 N N . TYR A 1 484 ? 1.728 5.924 -18.829 1.00 87.69 484 TYR A N 1
ATOM 3834 C CA . TYR A 1 484 ? 2.475 4.804 -19.419 1.00 87.69 484 TYR A CA 1
ATOM 3835 C C . TYR A 1 484 ? 2.462 3.553 -18.534 1.00 87.69 484 TYR A C 1
ATOM 3837 O O . TYR A 1 484 ? 3.505 3.017 -18.144 1.00 87.69 484 TYR A O 1
ATOM 3845 N N . PHE A 1 485 ? 1.268 3.050 -18.243 1.00 88.62 485 PHE A N 1
ATOM 3846 C CA . PHE A 1 485 ? 1.093 1.765 -17.575 1.00 88.62 485 PHE A CA 1
ATOM 3847 C C . PHE A 1 485 ? 0.780 0.691 -18.604 1.00 88.62 485 PHE A C 1
ATOM 3849 O O . PHE A 1 485 ? -0.159 0.829 -19.380 1.00 88.62 485 PHE A O 1
ATOM 3856 N N . CYS A 1 486 ? 1.541 -0.401 -18.604 1.00 90.56 486 CYS A N 1
ATOM 3857 C CA . CYS A 1 486 ? 1.346 -1.484 -19.565 1.00 90.56 486 CYS A CA 1
ATOM 3858 C C . CYS A 1 486 ? -0.035 -2.128 -19.437 1.00 90.56 486 CYS A C 1
ATOM 3860 O O . CYS A 1 486 ? -0.597 -2.578 -20.432 1.00 90.56 486 CYS A O 1
ATOM 3862 N N . GLN A 1 487 ? -0.593 -2.110 -18.227 1.00 87.25 487 GLN A N 1
ATOM 3863 C CA . GLN A 1 487 ? -1.905 -2.666 -17.923 1.00 87.25 487 GLN A CA 1
ATOM 3864 C C . GLN A 1 487 ? -3.080 -1.737 -18.250 1.00 87.25 487 GLN A C 1
ATOM 3866 O O . GLN A 1 487 ? -4.223 -2.194 -18.236 1.00 87.25 487 GLN A O 1
ATOM 3871 N N . ASP A 1 488 ? -2.825 -0.466 -18.571 1.00 85.38 488 ASP A N 1
ATOM 3872 C CA . ASP A 1 488 ? -3.868 0.480 -18.960 1.00 85.38 488 ASP A CA 1
ATOM 3873 C C . ASP A 1 488 ? -4.138 0.394 -20.472 1.00 85.38 488 ASP A C 1
ATOM 3875 O O . ASP A 1 488 ? -3.297 0.808 -21.272 1.00 85.38 488 ASP A O 1
ATOM 3879 N N . PRO A 1 489 ? -5.307 -0.107 -20.913 1.00 83.56 489 PRO A N 1
ATOM 3880 C CA . PRO A 1 489 ? -5.619 -0.213 -22.337 1.00 83.56 489 PRO A CA 1
ATOM 3881 C C . PRO A 1 489 ? -5.800 1.149 -23.030 1.00 83.56 489 PRO A C 1
ATOM 3883 O O . PRO A 1 489 ? -5.879 1.190 -24.258 1.00 83.56 489 PRO A O 1
ATOM 3886 N N . ASN A 1 490 ? -5.883 2.252 -22.277 1.00 82.06 490 ASN A N 1
ATOM 3887 C CA . ASN A 1 490 ? -6.168 3.588 -22.803 1.00 82.06 490 ASN A CA 1
ATOM 3888 C C . ASN A 1 490 ? -4.920 4.460 -23.014 1.00 82.06 490 ASN A C 1
ATOM 3890 O O . ASN A 1 490 ? -5.054 5.658 -23.273 1.00 82.06 490 ASN A O 1
ATOM 3894 N N . VAL A 1 491 ? -3.713 3.884 -22.957 1.00 80.44 491 VAL A N 1
ATOM 3895 C CA . VAL A 1 491 ? -2.471 4.618 -23.247 1.00 80.44 491 VAL A CA 1
ATOM 3896 C C . VAL A 1 491 ? -2.533 5.265 -24.638 1.00 80.44 491 VAL A C 1
ATOM 3898 O O . VAL A 1 491 ? -2.714 4.605 -25.664 1.00 80.44 491 VAL A O 1
ATOM 3901 N N . LEU A 1 492 ? -2.362 6.590 -24.676 1.00 74.81 492 LEU A N 1
ATOM 3902 C CA . LEU A 1 492 ? -2.466 7.385 -25.899 1.00 74.81 492 LEU A CA 1
ATOM 3903 C C . LEU A 1 492 ? -1.308 7.108 -26.868 1.00 74.81 492 LEU A C 1
ATOM 3905 O O . LEU A 1 492 ? -0.143 7.030 -26.483 1.00 74.81 492 LEU A O 1
ATOM 3909 N N . THR A 1 493 ? -1.592 7.084 -28.173 1.00 68.50 493 THR A N 1
ATOM 3910 C CA . THR A 1 493 ? -0.568 6.863 -29.212 1.00 68.50 493 THR A CA 1
ATOM 3911 C C . THR A 1 493 ? 0.529 7.931 -29.227 1.00 68.50 493 THR A C 1
ATOM 3913 O O . THR A 1 493 ? 1.652 7.642 -29.632 1.00 68.50 493 THR A O 1
ATOM 3916 N N . SER A 1 494 ? 0.227 9.157 -28.782 1.00 66.44 494 SER A N 1
ATOM 3917 C CA . SER A 1 494 ? 1.196 10.258 -28.644 1.00 66.44 494 SER A CA 1
ATOM 3918 C C . SER A 1 494 ? 2.267 9.998 -27.583 1.00 66.44 494 SER A C 1
ATOM 3920 O O . SER A 1 494 ? 3.330 10.610 -27.622 1.00 66.44 494 SER A O 1
ATOM 3922 N N . THR A 1 495 ? 1.988 9.099 -26.645 1.00 72.19 495 THR A N 1
ATOM 3923 C CA . THR A 1 495 ? 2.890 8.702 -25.561 1.00 72.19 495 THR A CA 1
ATOM 3924 C C . THR A 1 495 ? 3.929 7.668 -26.037 1.00 72.19 495 THR A C 1
ATOM 3926 O O . THR A 1 495 ? 4.973 7.463 -25.407 1.00 72.19 495 THR A O 1
ATOM 3929 N N . LEU A 1 496 ? 3.684 7.045 -27.195 1.00 74.50 496 LEU A N 1
ATOM 3930 C CA . LEU A 1 496 ? 4.529 6.014 -27.793 1.00 74.50 496 LEU A CA 1
ATOM 3931 C C . LEU A 1 496 ? 5.629 6.628 -28.667 1.00 74.50 496 LEU A C 1
ATOM 3933 O O . LEU A 1 496 ? 5.401 7.573 -29.426 1.00 74.50 496 LEU A O 1
ATOM 3937 N N . LYS A 1 497 ? 6.829 6.037 -28.640 1.00 64.81 497 LYS A N 1
ATOM 3938 C CA . LYS A 1 497 ? 7.916 6.447 -29.542 1.00 64.81 497 LYS A CA 1
ATOM 3939 C C . LYS A 1 497 ? 7.555 6.112 -30.998 1.00 64.81 497 LYS A C 1
ATOM 3941 O O . LYS A 1 497 ? 7.254 4.965 -31.332 1.00 64.81 497 LYS A O 1
ATOM 3946 N N . GLY A 1 498 ? 7.590 7.123 -31.871 1.00 59.97 498 GLY A N 1
ATOM 3947 C CA . GLY A 1 498 ? 7.541 6.960 -33.330 1.00 59.97 498 GLY A CA 1
ATOM 3948 C C . GLY A 1 498 ? 6.240 6.398 -33.923 1.00 59.97 498 GLY A C 1
ATOM 3949 O O . GLY A 1 498 ? 6.271 5.917 -35.049 1.00 59.97 498 GLY A O 1
ATOM 3950 N N . SER A 1 499 ? 5.098 6.462 -33.227 1.00 67.06 499 SER A N 1
ATOM 3951 C CA . SER A 1 499 ? 3.858 5.734 -33.591 1.00 67.06 499 SER A CA 1
ATOM 3952 C C . SER A 1 499 ? 3.955 4.215 -33.381 1.00 67.06 499 SER A C 1
ATOM 3954 O O . SER A 1 499 ? 3.539 3.432 -34.232 1.00 67.06 499 SER A O 1
ATOM 3956 N N . ASN A 1 500 ? 4.505 3.795 -32.237 1.00 82.50 500 ASN A N 1
ATOM 3957 C CA . ASN A 1 500 ? 4.610 2.391 -31.826 1.00 82.50 500 ASN A CA 1
ATOM 3958 C C . ASN A 1 500 ? 5.498 1.515 -32.737 1.00 82.50 500 ASN A C 1
ATOM 3960 O O . ASN A 1 500 ? 5.160 0.379 -33.080 1.00 82.50 500 ASN A O 1
ATOM 3964 N N . ILE A 1 501 ? 6.663 2.027 -33.146 1.00 83.00 501 ILE A N 1
ATOM 3965 C CA . ILE A 1 501 ? 7.588 1.286 -34.027 1.00 83.00 501 ILE A CA 1
ATOM 3966 C C . ILE A 1 501 ? 8.136 -0.005 -33.392 1.00 83.00 501 ILE A C 1
ATOM 3968 O O . ILE A 1 501 ? 8.553 -0.923 -34.107 1.00 83.00 501 ILE A O 1
ATOM 3972 N N . TYR A 1 502 ? 8.106 -0.091 -32.060 1.00 88.12 502 TYR A N 1
ATOM 3973 C CA . TYR A 1 502 ? 8.562 -1.238 -31.275 1.00 88.12 502 TYR A CA 1
ATOM 3974 C C . TYR A 1 502 ? 7.474 -2.302 -31.053 1.00 88.12 502 TYR A C 1
ATOM 3976 O O . TYR A 1 502 ? 7.777 -3.383 -30.558 1.00 88.12 502 TYR A O 1
ATOM 3984 N N . GLY A 1 503 ? 6.242 -2.065 -31.519 1.00 89.25 503 GLY A N 1
ATOM 3985 C CA . GLY A 1 503 ? 5.172 -3.065 -31.501 1.00 89.25 503 GLY A CA 1
ATOM 3986 C C . GLY A 1 503 ? 4.625 -3.357 -30.106 1.00 89.25 503 GLY A C 1
ATOM 3987 O O . GLY A 1 503 ? 4.247 -4.496 -29.839 1.00 89.25 503 GLY A O 1
ATOM 3988 N N . GLU A 1 504 ? 4.606 -2.343 -29.248 1.00 91.94 504 GLU A N 1
ATOM 3989 C CA . GLU A 1 504 ? 4.073 -2.389 -27.894 1.00 91.94 504 GLU A CA 1
ATOM 3990 C C . GLU A 1 504 ? 2.563 -2.641 -27.888 1.00 91.94 504 GLU A C 1
ATOM 3992 O O . GLU A 1 504 ? 1.836 -2.241 -28.806 1.00 91.94 504 GLU A O 1
ATOM 3997 N N . THR A 1 505 ? 2.089 -3.291 -26.834 1.00 90.62 505 THR A N 1
ATOM 3998 C CA . THR A 1 505 ? 0.679 -3.611 -26.610 1.00 90.62 505 THR A CA 1
ATOM 3999 C C . THR A 1 505 ? 0.308 -3.319 -25.166 1.00 90.62 505 THR A C 1
ATOM 4001 O O . THR A 1 505 ? 1.109 -3.543 -24.258 1.00 90.62 505 THR A O 1
ATOM 4004 N N . PHE A 1 506 ? -0.929 -2.887 -24.943 1.00 89.19 506 PHE A N 1
ATOM 4005 C CA . PHE A 1 506 ? -1.433 -2.482 -23.634 1.00 89.19 506 PHE A CA 1
ATOM 4006 C C . PHE A 1 506 ? -2.715 -3.237 -23.293 1.00 89.19 506 PHE A C 1
ATOM 4008 O O . PHE A 1 506 ? -3.514 -3.534 -24.183 1.00 89.19 506 PHE A O 1
ATOM 4015 N N . GLY A 1 507 ? -2.898 -3.541 -22.014 1.00 84.00 507 GLY A N 1
ATOM 4016 C CA . GLY A 1 507 ? -4.011 -4.340 -21.511 1.00 84.00 507 GLY A CA 1
ATOM 4017 C C . GLY A 1 507 ? -3.612 -5.129 -20.272 1.00 84.00 507 GLY A C 1
ATOM 4018 O O . GLY A 1 507 ? -2.435 -5.221 -19.941 1.00 84.00 507 GLY A O 1
ATOM 4019 N N . ILE A 1 508 ? -4.590 -5.713 -19.581 1.00 80.31 508 ILE A N 1
ATOM 4020 C CA . ILE A 1 508 ? -4.387 -6.372 -18.278 1.00 80.31 508 ILE A CA 1
ATOM 4021 C C . ILE A 1 508 ? -3.306 -7.470 -18.283 1.00 80.31 508 ILE A C 1
ATOM 4023 O O . ILE A 1 508 ? -2.737 -7.790 -17.244 1.00 80.31 508 ILE A O 1
ATOM 4027 N N . ASP A 1 509 ? -2.998 -8.020 -19.454 1.00 83.94 509 ASP A N 1
ATOM 4028 C CA . ASP A 1 509 ? -2.000 -9.053 -19.707 1.00 83.94 509 ASP A CA 1
ATOM 4029 C C . ASP A 1 509 ? -0.702 -8.528 -20.358 1.00 83.94 509 ASP A C 1
ATOM 4031 O O . ASP A 1 509 ? 0.077 -9.300 -20.927 1.00 83.94 509 ASP A O 1
ATOM 4035 N N . SER A 1 510 ? -0.441 -7.223 -20.262 1.00 89.25 510 SER A N 1
ATOM 4036 C CA . SER A 1 510 ? 0.791 -6.574 -20.712 1.00 89.25 510 SER A CA 1
ATOM 4037 C C . SER A 1 510 ? 1.694 -6.152 -19.556 1.00 89.25 510 SER A C 1
ATOM 4039 O O . SER A 1 510 ? 1.249 -5.583 -18.560 1.00 89.25 510 SER A O 1
ATOM 4041 N N . TRP A 1 511 ? 3.000 -6.354 -19.743 1.00 92.06 511 TRP A N 1
ATOM 4042 C CA . TRP A 1 511 ? 4.051 -5.993 -18.787 1.00 92.06 511 TRP A CA 1
ATOM 4043 C C . TRP A 1 511 ? 5.195 -5.242 -19.461 1.00 92.06 511 TRP A C 1
ATOM 4045 O O . TRP A 1 511 ? 5.382 -5.308 -20.677 1.00 92.06 511 TRP A O 1
ATOM 4055 N N . CYS A 1 512 ? 5.970 -4.528 -18.650 1.00 93.38 512 CYS A N 1
ATOM 4056 C CA . CYS A 1 512 ? 7.108 -3.746 -19.096 1.00 93.38 512 CYS A CA 1
ATOM 4057 C C . CYS A 1 512 ? 8.370 -4.608 -19.255 1.00 93.38 512 CYS A C 1
ATOM 4059 O O . CYS A 1 512 ? 8.757 -5.379 -18.366 1.00 93.38 512 CYS A O 1
ATOM 4061 N N . PHE A 1 513 ? 9.070 -4.415 -20.371 1.00 94.12 513 PHE A N 1
ATOM 4062 C CA . PHE A 1 513 ? 10.378 -5.007 -20.619 1.00 94.12 513 PHE A CA 1
ATOM 4063 C C . PHE A 1 513 ? 11.387 -3.963 -21.082 1.00 94.12 513 PHE A C 1
ATOM 4065 O O . PHE A 1 513 ? 11.131 -3.193 -22.012 1.00 94.12 513 PHE A O 1
ATOM 4072 N N . ASP A 1 514 ? 12.563 -3.988 -20.461 1.00 93.06 514 ASP A N 1
ATOM 4073 C CA . ASP A 1 514 ? 13.711 -3.221 -20.915 1.00 93.06 514 ASP A CA 1
ATOM 4074 C C . ASP A 1 514 ? 14.201 -3.756 -22.262 1.00 93.06 514 ASP A C 1
ATOM 4076 O O . ASP A 1 514 ? 14.207 -4.964 -22.519 1.00 93.06 514 ASP A O 1
ATOM 4080 N N . TYR A 1 515 ? 14.638 -2.854 -23.136 1.00 92.50 515 TYR A N 1
ATOM 4081 C CA . TYR A 1 515 ? 15.208 -3.216 -24.423 1.00 92.50 515 TYR A CA 1
ATOM 4082 C C . TYR A 1 515 ? 16.368 -2.305 -24.835 1.00 92.50 515 TYR A C 1
ATOM 4084 O O . TYR A 1 515 ? 16.535 -1.175 -24.366 1.00 92.50 515 TYR A O 1
ATOM 4092 N N . ILE A 1 516 ? 17.170 -2.815 -25.766 1.00 92.38 516 ILE A N 1
ATOM 4093 C CA . ILE A 1 516 ? 18.234 -2.100 -26.468 1.00 92.38 516 ILE A CA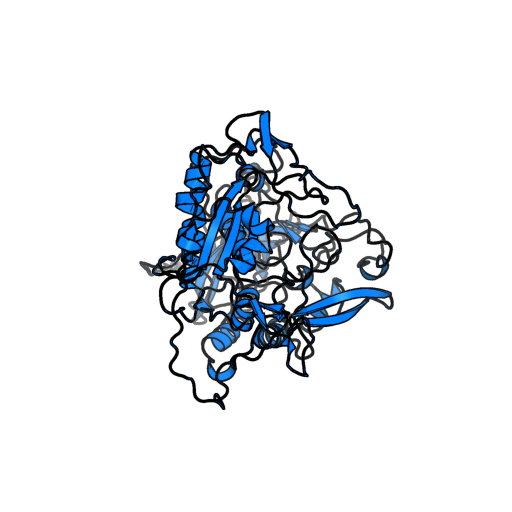 1
ATOM 4094 C C . ILE A 1 516 ? 17.866 -2.040 -27.949 1.00 92.38 516 ILE A C 1
ATOM 4096 O O . ILE A 1 516 ? 17.514 -3.055 -28.556 1.00 92.38 516 ILE A O 1
ATOM 4100 N N . SER A 1 517 ? 17.956 -0.849 -28.533 1.00 90.25 517 SER A N 1
ATOM 4101 C CA . SER A 1 517 ? 17.683 -0.589 -29.948 1.00 90.25 517 SER A CA 1
ATOM 4102 C C . SER A 1 517 ? 18.783 0.272 -30.573 1.00 90.25 517 SER A C 1
ATOM 4104 O O . SER A 1 517 ? 19.663 0.780 -29.876 1.00 90.25 517 SER A O 1
ATOM 4106 N N . ASN A 1 518 ? 18.708 0.491 -31.888 1.00 85.50 518 ASN A N 1
ATOM 4107 C CA . ASN A 1 518 ? 19.604 1.422 -32.582 1.00 85.50 518 ASN A CA 1
ATOM 4108 C C . ASN A 1 518 ? 19.429 2.884 -32.127 1.00 85.50 518 ASN A C 1
ATOM 4110 O O . ASN A 1 518 ? 20.345 3.681 -32.299 1.00 85.50 518 ASN A O 1
ATOM 4114 N N . GLU A 1 519 ? 18.274 3.233 -31.552 1.00 83.19 519 GLU A N 1
ATOM 4115 C CA . GLU A 1 519 ? 17.985 4.570 -31.011 1.00 83.19 519 GLU A CA 1
ATOM 4116 C C . GLU A 1 519 ? 18.414 4.718 -29.541 1.00 83.19 519 GLU A C 1
ATOM 4118 O O . GLU A 1 519 ? 18.317 5.804 -28.973 1.00 83.19 519 GLU A O 1
ATOM 4123 N N . GLY A 1 520 ? 18.900 3.635 -28.924 1.00 87.31 520 GLY A N 1
ATOM 4124 C CA . GLY A 1 520 ? 19.343 3.596 -27.536 1.00 87.31 520 GLY A CA 1
ATOM 4125 C C . GLY A 1 520 ? 18.556 2.617 -26.667 1.00 87.31 520 GLY A C 1
ATOM 4126 O O . GLY A 1 520 ? 17.746 1.812 -27.144 1.00 87.31 520 GLY A O 1
ATOM 4127 N N . ASN A 1 521 ? 18.840 2.688 -25.368 1.00 90.69 521 ASN A N 1
ATOM 4128 C CA . ASN A 1 521 ? 18.220 1.863 -24.339 1.00 90.69 521 ASN A CA 1
ATOM 4129 C C . ASN A 1 521 ? 16.890 2.478 -23.910 1.00 90.69 521 ASN A C 1
ATOM 4131 O O . ASN A 1 521 ? 16.790 3.696 -23.753 1.00 90.69 521 ASN A O 1
ATOM 4135 N N . SER A 1 522 ? 15.875 1.645 -23.713 1.00 91.50 522 SER A N 1
ATOM 4136 C CA . SER A 1 522 ? 14.582 2.090 -23.199 1.00 91.50 522 SER A CA 1
ATOM 4137 C C . SER A 1 522 ? 13.805 0.905 -22.621 1.00 91.50 522 SER A C 1
ATOM 4139 O O . SER A 1 522 ? 14.379 -0.155 -22.367 1.00 91.50 522 SER A O 1
ATOM 4141 N N . ALA A 1 523 ? 12.501 1.086 -22.450 1.00 92.94 523 ALA A N 1
ATOM 4142 C CA . ALA A 1 523 ? 11.557 0.071 -22.021 1.00 92.94 523 ALA A CA 1
ATOM 4143 C C . ALA A 1 523 ? 10.255 0.187 -22.821 1.00 92.94 523 ALA A C 1
ATOM 4145 O O . ALA A 1 523 ? 9.939 1.263 -23.340 1.00 92.94 523 ALA A O 1
ATOM 4146 N N . GLY A 1 524 ? 9.524 -0.918 -22.944 1.00 92.62 524 GLY A N 1
ATOM 4147 C CA . GLY A 1 524 ? 8.254 -0.972 -23.665 1.00 92.62 524 GLY A CA 1
ATOM 4148 C C . GLY A 1 524 ? 7.306 -2.031 -23.113 1.00 92.62 524 GLY A C 1
ATOM 4149 O O . GLY A 1 524 ? 7.731 -2.950 -22.412 1.00 92.62 524 GLY A O 1
ATOM 4150 N N . CYS A 1 525 ? 6.022 -1.879 -23.417 1.00 93.56 525 CYS A N 1
ATOM 4151 C CA . CYS A 1 525 ? 4.951 -2.739 -22.926 1.00 93.56 525 CYS A CA 1
ATOM 4152 C C . CYS A 1 525 ? 4.620 -3.849 -23.919 1.00 93.56 525 CYS A C 1
ATOM 4154 O O . CYS A 1 525 ? 4.338 -3.575 -25.083 1.00 93.56 525 CYS A O 1
ATOM 4156 N N . TYR A 1 526 ? 4.604 -5.098 -23.462 1.00 93.06 526 TYR A N 1
ATOM 4157 C CA . TYR A 1 526 ? 4.298 -6.248 -24.309 1.00 93.06 526 TYR A CA 1
ATOM 4158 C C . TYR A 1 526 ? 3.348 -7.204 -23.601 1.00 93.06 526 TYR A C 1
ATOM 4160 O O . TYR A 1 526 ? 3.528 -7.516 -22.423 1.00 93.06 526 TYR A O 1
ATOM 4168 N N . GLN A 1 527 ? 2.360 -7.692 -24.350 1.00 91.75 527 GLN A N 1
ATOM 4169 C CA . GLN A 1 527 ? 1.439 -8.726 -23.897 1.00 91.75 527 GLN A CA 1
ATOM 4170 C C . GLN A 1 527 ? 2.235 -10.004 -23.680 1.00 91.75 527 GLN A C 1
ATOM 4172 O O . GLN A 1 527 ? 3.056 -10.372 -24.532 1.00 91.75 527 GLN A O 1
ATOM 4177 N N . ILE A 1 528 ? 1.984 -10.692 -22.574 1.00 90.06 528 ILE A N 1
ATOM 4178 C CA . ILE A 1 528 ? 2.675 -11.937 -22.268 1.00 90.06 528 ILE A CA 1
ATOM 4179 C C . ILE A 1 528 ? 1.714 -13.113 -22.268 1.00 90.06 528 ILE A C 1
ATOM 4181 O O . ILE A 1 528 ? 0.516 -12.987 -22.031 1.00 90.06 528 ILE A O 1
ATOM 4185 N N . LYS A 1 529 ? 2.265 -14.296 -22.507 1.00 86.94 529 LYS A N 1
ATOM 4186 C CA . LYS A 1 529 ? 1.587 -15.555 -22.221 1.00 86.94 529 LYS A CA 1
ATOM 4187 C C . LYS A 1 529 ? 2.592 -16.645 -21.919 1.00 86.94 529 LYS A C 1
ATOM 4189 O O . LYS A 1 529 ? 3.790 -16.513 -22.169 1.00 86.94 529 LYS A O 1
ATOM 4194 N N . CYS A 1 530 ? 2.059 -17.766 -21.475 1.00 80.38 530 CYS A N 1
ATOM 4195 C CA . CYS A 1 530 ? 2.833 -18.929 -21.091 1.00 80.38 530 CYS A CA 1
ATOM 4196 C C . CYS A 1 530 ? 2.592 -20.020 -22.109 1.00 80.38 530 CYS A C 1
ATOM 4198 O O . CYS A 1 530 ? 1.454 -20.420 -22.351 1.00 80.38 530 CYS A O 1
ATOM 4200 N N . VAL A 1 531 ? 3.663 -20.472 -22.745 1.00 80.19 531 VAL A N 1
ATOM 4201 C CA . VAL A 1 531 ? 3.601 -21.535 -23.749 1.00 80.19 531 VAL A CA 1
ATOM 4202 C C . VAL A 1 531 ? 4.451 -22.702 -23.294 1.00 80.19 531 VAL A C 1
ATOM 4204 O O . VAL A 1 531 ? 5.455 -22.496 -22.637 1.00 80.19 531 VAL A O 1
ATOM 4207 N N . ILE A 1 532 ? 4.100 -23.934 -23.641 1.00 79.56 532 ILE A N 1
ATOM 4208 C CA . ILE A 1 532 ? 5.017 -25.058 -23.431 1.00 79.56 532 ILE A CA 1
ATOM 4209 C C . ILE A 1 532 ? 5.994 -25.075 -24.607 1.00 79.56 532 ILE A C 1
ATOM 4211 O O . ILE A 1 532 ? 5.584 -25.150 -25.769 1.00 79.56 532 ILE A O 1
ATOM 4215 N N . ASN A 1 533 ? 7.290 -24.990 -24.320 1.00 73.06 533 ASN A N 1
ATOM 4216 C CA . ASN A 1 533 ? 8.328 -25.147 -25.323 1.00 73.06 533 ASN A CA 1
ATOM 4217 C C . ASN A 1 533 ? 8.315 -26.594 -25.828 1.00 73.06 533 ASN A C 1
ATOM 4219 O O . ASN A 1 533 ? 8.594 -27.532 -25.085 1.00 73.06 533 ASN A O 1
ATOM 4223 N N . ALA A 1 534 ? 8.018 -26.777 -27.114 1.00 76.38 534 ALA A N 1
ATOM 4224 C CA . ALA A 1 534 ? 7.857 -28.102 -27.709 1.00 76.38 534 ALA A CA 1
ATOM 4225 C C . ALA A 1 534 ? 9.127 -28.976 -27.667 1.00 76.38 534 ALA A C 1
ATOM 4227 O O . ALA A 1 534 ? 9.022 -30.193 -27.787 1.00 76.38 534 ALA A O 1
ATOM 4228 N N . ASN A 1 535 ? 10.314 -28.378 -27.515 1.00 78.19 535 ASN A N 1
ATOM 4229 C CA . ASN A 1 535 ? 11.583 -29.106 -27.507 1.00 78.19 535 ASN A CA 1
ATOM 4230 C C . ASN A 1 535 ? 12.028 -29.494 -26.095 1.00 78.19 535 ASN A C 1
ATOM 4232 O O . ASN A 1 535 ? 12.600 -30.566 -25.915 1.00 78.19 535 ASN A O 1
ATOM 4236 N N . THR A 1 536 ? 11.798 -28.629 -25.104 1.00 77.81 536 THR A N 1
ATOM 4237 C CA . THR A 1 536 ? 12.240 -28.863 -23.717 1.00 77.81 536 THR A CA 1
ATOM 4238 C C . THR A 1 536 ? 11.120 -29.365 -22.810 1.00 77.81 536 THR A C 1
ATOM 4240 O O . THR A 1 536 ? 11.397 -29.828 -21.708 1.00 77.81 536 THR A O 1
ATOM 4243 N N . ASN A 1 537 ? 9.863 -29.279 -23.260 1.00 78.31 537 ASN A N 1
ATOM 4244 C CA . ASN A 1 537 ? 8.661 -29.528 -22.464 1.00 78.31 537 ASN A CA 1
ATOM 4245 C C . ASN A 1 537 ? 8.603 -28.705 -21.162 1.00 78.31 537 ASN A C 1
ATOM 4247 O O . ASN A 1 537 ? 7.899 -29.061 -20.220 1.00 78.31 537 ASN A O 1
ATOM 4251 N N . GLN A 1 538 ? 9.356 -27.609 -21.106 1.00 74.19 538 GLN A N 1
ATOM 4252 C CA . GLN A 1 538 ? 9.260 -26.612 -20.053 1.00 74.19 538 GLN A CA 1
ATOM 4253 C C . GLN A 1 538 ? 8.249 -25.563 -20.494 1.00 74.19 538 GLN A C 1
ATOM 4255 O O . GLN A 1 538 ? 8.102 -25.299 -21.690 1.00 74.19 538 GLN A O 1
ATOM 4260 N N . THR A 1 539 ? 7.576 -24.926 -19.542 1.00 75.19 539 THR A N 1
ATOM 4261 C CA . THR A 1 539 ? 6.879 -23.663 -19.804 1.00 75.19 539 THR A CA 1
ATOM 4262 C C . THR A 1 539 ? 7.878 -22.701 -20.484 1.00 75.19 539 THR A C 1
ATOM 4264 O O . THR A 1 539 ? 9.089 -22.858 -20.368 1.00 75.19 539 THR A O 1
ATOM 4267 N N . GLN A 1 540 ? 7.436 -21.649 -21.164 1.00 80.44 540 GLN A N 1
ATOM 4268 C CA . GLN A 1 540 ? 8.257 -20.540 -21.670 1.00 80.44 540 GLN A CA 1
ATOM 4269 C C . GLN A 1 540 ? 7.429 -19.251 -21.604 1.00 80.44 540 GLN A C 1
ATOM 4271 O O . GLN A 1 540 ? 6.261 -19.261 -22.004 1.00 80.44 540 GLN A O 1
ATOM 4276 N N . LEU A 1 541 ? 8.011 -18.160 -21.101 1.00 87.25 541 LEU A N 1
ATOM 4277 C CA . LEU A 1 541 ? 7.416 -16.831 -21.235 1.00 87.25 541 LEU A CA 1
ATOM 4278 C C . LEU A 1 541 ? 7.457 -16.434 -22.713 1.00 87.25 541 LEU A C 1
ATOM 4280 O O . LEU A 1 541 ? 8.504 -16.535 -23.351 1.00 87.25 541 LEU A O 1
ATOM 4284 N N . ALA A 1 542 ? 6.337 -16.000 -23.274 1.00 89.69 542 ALA A N 1
ATOM 4285 C CA . ALA A 1 542 ? 6.265 -15.500 -24.638 1.00 89.69 542 ALA A CA 1
ATOM 4286 C C . ALA A 1 542 ? 5.719 -14.076 -24.659 1.00 89.69 542 ALA A C 1
ATOM 4288 O O . ALA A 1 542 ? 4.773 -13.778 -23.938 1.00 89.69 542 ALA A O 1
ATOM 4289 N N . LEU A 1 543 ? 6.295 -13.232 -25.512 1.00 92.44 543 LEU A N 1
ATOM 4290 C CA . LEU A 1 543 ? 5.962 -11.819 -25.672 1.00 92.44 543 LEU A CA 1
ATOM 4291 C C . LEU A 1 543 ? 5.313 -11.580 -27.035 1.00 92.44 543 LEU A C 1
ATOM 4293 O O . LEU A 1 543 ? 5.788 -12.110 -28.046 1.00 92.44 543 LEU A O 1
ATOM 4297 N N . ASN A 1 544 ? 4.255 -10.776 -27.078 1.00 91.50 544 ASN A N 1
ATOM 4298 C CA . ASN A 1 544 ? 3.633 -10.312 -28.313 1.00 91.50 544 ASN A CA 1
ATOM 4299 C C . ASN A 1 544 ? 4.254 -8.981 -28.741 1.00 91.50 544 ASN A C 1
ATOM 4301 O O . ASN A 1 544 ? 4.118 -7.978 -28.046 1.00 91.50 544 ASN A O 1
ATOM 4305 N N . LEU A 1 545 ? 4.901 -8.970 -29.903 1.00 91.12 545 LEU A N 1
ATOM 4306 C CA . LEU A 1 545 ? 5.440 -7.760 -30.510 1.00 91.12 545 LEU A CA 1
ATOM 4307 C C . LEU A 1 545 ? 4.832 -7.559 -31.890 1.00 91.12 545 LEU A C 1
ATOM 4309 O O . LEU A 1 545 ? 5.071 -8.352 -32.809 1.00 91.12 545 LEU A O 1
ATOM 4313 N N . GLY A 1 546 ? 4.034 -6.500 -32.033 1.00 87.06 546 GLY A N 1
ATOM 4314 C CA . GLY A 1 546 ? 3.372 -6.155 -33.293 1.00 87.06 546 GLY A CA 1
ATOM 4315 C C . GLY A 1 546 ? 2.494 -7.282 -33.854 1.00 87.06 546 GLY A C 1
ATOM 4316 O O . GLY A 1 546 ? 2.466 -7.489 -35.066 1.00 87.06 546 GLY A O 1
ATOM 4317 N N . GLY A 1 547 ? 1.830 -8.050 -32.981 1.00 87.94 547 GLY A N 1
ATOM 4318 C CA . GLY A 1 547 ? 0.956 -9.171 -33.350 1.00 87.94 547 GLY A CA 1
ATOM 4319 C C . GLY A 1 547 ? 1.668 -10.518 -33.523 1.00 87.94 547 GLY A C 1
ATOM 4320 O O . GLY A 1 547 ? 1.032 -11.497 -33.922 1.00 87.94 547 GLY A O 1
ATOM 4321 N N . LYS A 1 548 ? 2.976 -10.598 -33.248 1.00 90.62 548 LYS A N 1
ATOM 4322 C CA . LYS A 1 548 ? 3.768 -11.824 -33.388 1.00 90.62 548 LYS A CA 1
ATOM 4323 C C . LYS A 1 548 ? 4.374 -12.246 -32.052 1.00 90.62 548 LYS A C 1
ATOM 4325 O O . LYS A 1 548 ? 4.962 -11.435 -31.348 1.00 90.62 548 LYS A O 1
ATOM 4330 N N . TRP A 1 549 ? 4.264 -13.535 -31.737 1.00 91.44 549 TRP A N 1
ATOM 4331 C CA . TRP A 1 549 ? 4.742 -14.103 -30.476 1.00 91.44 549 TRP A CA 1
ATOM 4332 C C . TRP A 1 549 ? 6.196 -14.580 -30.557 1.00 91.44 549 TRP A C 1
ATOM 4334 O O . TRP A 1 549 ? 6.565 -15.294 -31.495 1.00 91.44 549 TRP A O 1
ATOM 4344 N N . TYR A 1 550 ? 6.987 -14.241 -29.540 1.00 91.19 550 TYR A N 1
ATOM 4345 C CA . TYR A 1 550 ? 8.392 -14.624 -29.384 1.00 91.19 550 TYR A CA 1
ATOM 4346 C C . TYR A 1 550 ? 8.623 -15.223 -27.996 1.00 91.19 550 TYR A C 1
ATOM 4348 O O . TYR A 1 550 ? 8.187 -14.645 -27.011 1.00 91.19 550 TYR A O 1
ATOM 4356 N N . GLY A 1 551 ? 9.296 -16.371 -27.904 1.00 89.56 551 GLY A N 1
ATOM 4357 C CA . GLY A 1 551 ? 9.602 -17.007 -26.619 1.00 89.56 551 GLY A CA 1
ATOM 4358 C C . GLY A 1 551 ? 10.894 -16.472 -26.000 1.00 89.56 551 GLY A C 1
ATOM 4359 O O . GLY A 1 551 ? 11.942 -16.531 -26.642 1.00 89.56 551 GLY A O 1
ATOM 4360 N N . CYS A 1 552 ? 10.830 -16.009 -24.754 1.00 89.00 552 CYS A N 1
ATOM 4361 C CA . CYS A 1 552 ? 11.984 -15.671 -23.921 1.00 89.00 552 CYS A CA 1
ATOM 4362 C C . CYS A 1 552 ? 12.794 -16.923 -23.558 1.00 89.00 552 CYS A C 1
ATOM 4364 O O . CYS A 1 552 ? 12.197 -17.981 -23.364 1.00 89.00 552 CYS A O 1
ATOM 4366 N N . PRO A 1 553 ? 14.130 -16.856 -23.442 1.00 86.56 553 PRO A N 1
ATOM 4367 C CA . PRO A 1 553 ? 14.915 -17.986 -22.944 1.00 86.56 553 PRO A CA 1
ATOM 4368 C C . PRO A 1 553 ? 14.419 -18.457 -21.564 1.00 86.56 553 PRO A C 1
ATOM 4370 O O . PRO A 1 553 ? 14.053 -17.627 -20.740 1.00 86.56 553 PRO A O 1
ATOM 4373 N N . SER A 1 554 ? 14.415 -19.771 -21.305 1.00 78.19 554 SER A N 1
ATOM 4374 C CA . SER A 1 554 ? 13.903 -20.332 -20.039 1.00 78.19 554 SER A CA 1
ATOM 4375 C C . SER A 1 554 ? 14.697 -19.906 -18.798 1.00 78.19 554 SER A C 1
ATOM 4377 O O . SER A 1 554 ? 14.158 -19.940 -17.706 1.00 78.19 554 SER A O 1
ATOM 4379 N N . GLU A 1 555 ? 15.967 -19.530 -18.965 1.00 79.00 555 GLU A N 1
ATOM 4380 C CA . GLU A 1 555 ? 16.860 -19.052 -17.894 1.00 79.00 555 GLU A CA 1
ATOM 4381 C C . GLU A 1 555 ? 16.914 -17.512 -17.848 1.00 79.00 555 GLU A C 1
ATOM 4383 O O . GLU A 1 555 ? 17.871 -16.932 -17.336 1.00 79.00 555 GLU A O 1
ATOM 4388 N N . GLY A 1 556 ? 15.946 -16.832 -18.475 1.00 84.00 556 GLY A N 1
ATOM 4389 C CA . GLY A 1 556 ? 15.984 -15.389 -18.698 1.00 84.00 556 GLY A CA 1
ATOM 4390 C C . GLY A 1 556 ? 17.104 -14.936 -19.648 1.00 84.00 556 GLY A C 1
ATOM 4391 O O . GLY A 1 556 ? 17.815 -15.730 -20.273 1.00 84.00 556 GLY A O 1
ATOM 4392 N N . GLY A 1 557 ? 17.252 -13.620 -19.788 1.00 87.06 557 GLY A N 1
ATOM 4393 C CA . GLY A 1 557 ? 18.292 -12.984 -20.594 1.00 87.06 557 GLY A CA 1
ATOM 4394 C C . GLY A 1 557 ? 17.824 -12.490 -21.970 1.00 87.06 557 GLY A C 1
ATOM 4395 O O . GLY A 1 557 ? 16.628 -12.301 -22.208 1.00 87.06 557 GLY A O 1
ATOM 4396 N N . PRO A 1 558 ? 18.762 -12.219 -22.896 1.00 92.69 558 PRO A N 1
ATOM 4397 C CA . PRO A 1 558 ? 18.468 -11.427 -24.081 1.00 92.69 558 PRO A CA 1
ATOM 4398 C C . PRO A 1 558 ? 17.636 -12.189 -25.118 1.00 92.69 558 PRO A C 1
ATOM 4400 O O . PRO A 1 558 ? 17.989 -13.290 -25.547 1.00 92.69 558 PRO A O 1
ATOM 4403 N N . LEU A 1 559 ? 16.584 -11.536 -25.603 1.00 93.12 559 LEU A N 1
ATOM 4404 C CA . LEU A 1 559 ? 15.748 -11.965 -26.716 1.00 93.12 559 LEU A CA 1
ATOM 4405 C C . LEU A 1 559 ? 15.899 -10.979 -27.884 1.00 93.12 559 LEU A C 1
ATOM 4407 O O . LEU A 1 559 ? 15.410 -9.851 -27.841 1.00 93.12 559 LEU A O 1
ATOM 4411 N N . ASP A 1 560 ? 16.580 -11.413 -28.946 1.00 93.06 560 ASP A N 1
ATOM 4412 C CA . ASP A 1 560 ? 16.754 -10.626 -30.170 1.00 93.06 560 ASP A CA 1
ATOM 4413 C C . ASP A 1 560 ? 15.539 -10.790 -31.097 1.00 93.06 560 ASP A C 1
ATOM 4415 O O . ASP A 1 560 ? 15.254 -11.885 -31.590 1.00 93.06 560 ASP A O 1
ATOM 4419 N N . VAL A 1 561 ? 14.843 -9.690 -31.387 1.00 90.50 561 VAL A N 1
ATOM 4420 C CA . VAL A 1 561 ? 13.681 -9.658 -32.288 1.00 90.50 561 VAL A CA 1
ATOM 4421 C C . VAL A 1 561 ? 13.828 -8.561 -33.333 1.00 90.50 561 VAL A C 1
ATOM 4423 O O . VAL A 1 561 ? 14.654 -7.657 -33.227 1.00 90.50 561 VAL A O 1
ATOM 4426 N N . SER A 1 562 ? 13.068 -8.670 -34.418 1.00 84.31 562 SER A N 1
ATOM 4427 C CA . SER A 1 562 ? 13.032 -7.655 -35.471 1.00 84.31 562 SER A CA 1
ATOM 4428 C C . SER A 1 562 ? 11.599 -7.203 -35.681 1.00 84.31 562 SER A C 1
ATOM 4430 O O . SER A 1 562 ? 10.746 -8.028 -36.018 1.00 84.31 562 SER A O 1
ATOM 4432 N N . THR A 1 563 ? 11.335 -5.913 -35.493 1.00 74.31 563 THR A N 1
ATOM 4433 C CA . THR A 1 563 ? 10.033 -5.322 -35.812 1.00 74.31 563 THR A CA 1
ATOM 4434 C C . THR A 1 563 ? 10.075 -4.731 -37.226 1.00 74.31 563 THR A C 1
ATOM 4436 O O . THR A 1 563 ? 11.135 -4.276 -37.671 1.00 74.31 563 THR A O 1
ATOM 4439 N N . PRO A 1 564 ? 8.948 -4.725 -37.965 1.00 69.00 564 PRO A N 1
ATOM 4440 C CA . PRO A 1 564 ? 8.904 -4.162 -39.316 1.00 69.00 564 PRO A CA 1
ATOM 4441 C C . PRO A 1 564 ? 9.336 -2.690 -39.394 1.00 69.00 564 PRO A C 1
ATOM 4443 O O . PRO A 1 564 ? 9.863 -2.275 -40.422 1.00 69.00 564 PRO A O 1
ATOM 4446 N N . ASN A 1 565 ? 9.135 -1.925 -38.312 1.00 68.44 565 ASN A N 1
ATOM 4447 C CA . ASN A 1 565 ? 9.292 -0.470 -38.299 1.00 68.44 565 ASN A CA 1
ATOM 4448 C C . ASN A 1 565 ? 10.527 0.028 -37.527 1.00 68.44 565 ASN A C 1
ATOM 4450 O O . ASN A 1 565 ? 11.061 1.070 -37.890 1.00 68.44 565 ASN A O 1
ATOM 4454 N N . ALA A 1 566 ? 11.007 -0.688 -36.501 1.00 71.56 566 ALA A N 1
ATOM 4455 C CA . ALA A 1 566 ? 12.169 -0.275 -35.697 1.00 71.56 566 ALA A CA 1
ATOM 4456 C C . ALA A 1 566 ? 13.455 -1.068 -35.992 1.00 71.56 566 ALA A C 1
ATOM 4458 O O . ALA A 1 566 ? 14.526 -0.755 -35.469 1.00 71.56 566 ALA A O 1
ATOM 4459 N N . GLY A 1 567 ? 13.380 -2.108 -36.827 1.00 78.62 567 GLY A N 1
ATOM 4460 C CA . GLY A 1 567 ? 14.516 -2.989 -37.081 1.00 78.62 567 GLY A CA 1
ATOM 4461 C C . GLY A 1 567 ? 14.788 -3.927 -35.902 1.00 78.62 567 GLY A C 1
ATOM 4462 O O . GLY A 1 567 ? 13.856 -4.473 -35.315 1.00 78.62 567 GLY A O 1
ATOM 4463 N N . LYS A 1 568 ? 16.067 -4.184 -35.600 1.00 86.62 568 LYS A N 1
ATOM 4464 C CA . LYS A 1 568 ? 16.473 -5.124 -34.542 1.00 86.62 568 LYS A CA 1
ATOM 4465 C C . LYS A 1 568 ? 16.379 -4.477 -33.163 1.00 86.62 568 LYS A C 1
ATOM 4467 O O . LYS A 1 568 ? 16.985 -3.430 -32.943 1.00 86.62 568 LYS A O 1
ATOM 4472 N N . ILE A 1 569 ? 15.713 -5.158 -32.238 1.00 91.00 569 ILE A N 1
ATOM 4473 C CA . ILE A 1 569 ? 15.719 -4.835 -30.811 1.00 91.00 569 ILE A CA 1
ATOM 4474 C C . ILE A 1 569 ? 16.123 -6.064 -29.999 1.00 91.00 569 ILE A C 1
ATOM 4476 O O . ILE A 1 569 ? 15.825 -7.197 -30.381 1.00 91.00 569 ILE A O 1
ATOM 4480 N N . ARG A 1 570 ? 16.803 -5.826 -28.881 1.00 94.44 570 ARG A N 1
ATOM 4481 C CA . ARG A 1 570 ? 17.183 -6.844 -27.901 1.00 94.44 570 ARG A CA 1
ATOM 4482 C C . ARG A 1 570 ? 16.431 -6.580 -26.610 1.00 94.44 570 ARG A C 1
ATOM 4484 O O . ARG A 1 570 ? 16.709 -5.582 -25.954 1.00 94.44 570 ARG A O 1
ATOM 4491 N N . ILE A 1 571 ? 15.494 -7.453 -26.274 1.00 94.12 571 ILE A N 1
ATOM 4492 C CA . ILE A 1 571 ? 14.676 -7.370 -25.061 1.00 94.12 571 ILE A CA 1
ATOM 4493 C C . ILE A 1 571 ? 15.381 -8.126 -23.941 1.00 94.12 571 ILE A C 1
ATOM 4495 O O . ILE A 1 571 ? 15.937 -9.196 -24.187 1.00 94.12 571 ILE A O 1
ATOM 4499 N N . ASP A 1 572 ? 15.357 -7.585 -22.729 1.00 91.00 572 ASP A N 1
ATOM 4500 C CA . ASP A 1 572 ? 15.840 -8.272 -21.535 1.00 91.00 572 ASP A CA 1
ATOM 4501 C C . ASP A 1 572 ? 14.693 -9.043 -20.868 1.00 91.00 572 ASP A C 1
ATOM 4503 O O . ASP A 1 572 ? 13.804 -8.459 -20.234 1.00 91.00 572 ASP A O 1
ATOM 4507 N N . CYS A 1 573 ? 14.670 -10.362 -21.072 1.00 89.06 573 CYS A N 1
ATOM 4508 C CA . CYS A 1 573 ? 13.664 -11.224 -20.469 1.00 89.06 573 CYS A CA 1
ATOM 4509 C C . CYS A 1 573 ? 14.041 -11.541 -19.015 1.00 89.06 573 CYS A C 1
ATOM 4511 O O . CYS A 1 573 ? 15.166 -11.980 -18.762 1.00 89.06 573 CYS A O 1
ATOM 4513 N N . PRO A 1 574 ? 13.106 -11.391 -18.061 1.00 80.19 574 PRO A N 1
ATOM 4514 C CA . PRO A 1 574 ? 13.311 -11.891 -16.712 1.00 80.19 574 PRO A CA 1
ATOM 4515 C C . PRO A 1 574 ? 13.426 -13.421 -16.724 1.00 80.19 574 PRO A C 1
ATOM 4517 O O . PRO A 1 574 ? 12.965 -14.077 -17.664 1.00 80.19 574 PRO A O 1
ATOM 4520 N N . MET A 1 575 ? 14.055 -13.947 -15.672 1.00 60.69 575 MET A N 1
ATOM 4521 C CA . MET A 1 575 ? 13.982 -15.369 -15.329 1.00 60.69 575 MET A CA 1
ATOM 4522 C C . MET A 1 575 ? 12.563 -15.757 -14.935 1.00 60.69 575 MET A C 1
ATOM 4524 O O . MET A 1 575 ? 11.903 -14.922 -14.270 1.00 60.69 575 MET A O 1
#

Radius of gyration: 25.0 Å; Cα contacts (8 Å, |Δi|>4): 1198; chains: 1; bounding box: 60×57×80 Å

Secondary structure (DSSP, 8-state):
-PPPPPP---------TT----TT-TTHHHHHHHHHH-TTTS-S--SS---S---EE--EEEEEEESSTT-TTSB-STT-EEEE------------S---PEEEE--GGGB--HHHHHIIIIIIHHHHHHHHHHHEEE-PPSSSB---HHHHHH-HHHHHTTSSPPGGGG-TTT-BTT-SEEEEEE-------TT-----EEEEEEE--B-GGG-B-S-SEEEEEE-TTHHHHTT--TT-TT----GGGGG-HHHHHHHHHHHHHHHHHHHT-STTTGGG-B-TTS-BGGGSTTSBTTBSEEEEEEEETTEEEEEEEEE--HHHHHHHHHHTT-TT--SEEE--SSSSSPPTTSSB-HHHHTTBTTBSS--SS-B--HHHHHHHHHTSSEEE-GGGPPPP-TTTT--HHHHHS---HHHHTTSS---SSS-EE-TT--EEEEE--EE----TTTTTTS--SSSTTEE--TTTTT---EEEEEEEETT-TT--GGGSGGGTTT----STTEEEEEEEETTEEEEEEEEEEEEE-TTT-SEEEEEEETTEEEEPPTT-EEEEEEETTTEEEEEEE--

Mean predicted aligned error: 10.17 Å

pLDDT: mean 79.56, std 20.04, range [21.75, 97.88]

Nearest PDB structures (foldseek):
  1lml-assembly1_A  TM=7.739E-01  e=1.470E-30  Leishmania major
  5n7n-assembly2_B  TM=2.658E-01  e=1.386E-01  Ixodes ricinus
  5n7q-assembly2_B  TM=2.651E-01  e=6.453E-01  Ixodes ricinus
  6r9i-assembly1_A  TM=2.227E-01  e=6.453E-01  Saccharomyces cerevisiae S288C
  7m8i-assembly1_A-2  TM=2.096E-01  e=7.477E+00  Homo sapiens

Sequence (575 aa):
MRKEPRWTESTVVGSSVFDVGCDHDHFAQGRLKAIKRDSSYFQGTDPFPASEETYESIRIRVLDEYISDNDPHSCHYLNQQVGLEYGWTPSTSTSTSSTKSFDWTCGPNDLLDADKQTFFKDFLIPSVVDILQSTILVKRMKGNLVLSKQYHDTHLWCRNFSDPIPPYLLNQTAGEPNSDFIIFVSARPNGPTPSGFFQLASASACSHYTLQNGKYSRPLAGWINFNPAALSQLKSDSTNSEATFYLSDVQNQFIFSQYVRVGLHEFMHALGFSATLYSSYTNDAGLFYSDLPEYTQYGPIVEEHSYNNGHSGPIRYKMASPKVLALTQLYFDCPSMNGLELEEWDTLGSAPGSHWEKRLLGPELMTAVSSAVSIFSNFTLALLEDSGWYKVNYNLSETLRTGWNKGCSWVNYPCTPASWGSEFCSDKAIDRCDSQRVGRGSCSIGAVLYPAQFGNYYQHFSEPRLGGKPTPDYCPLYEPYNNYFCQDPNVLTSTLKGSNIYGETFGIDSWCFDYISNEGNSAGCYQIKCVINANTNQTQLALNLGGKWYGCPSEGGPLDVSTPNAGKIRIDCPM

Foldseek 3Di:
DDDDDDDDDDDDDDDDPPPFDFPLVCVQCVVVVCVVVCCVVVPPPPPDDDDPQDWAQAFEAEDAVQLDPPNQQAAADAQDWHFADDPDDDDDDPDDDDPPGPTDGDDPLRHSDPQNSCCVPVPQVVLLSVLRSQWWIFRDDPFAQAFDPVLCVVPVSLCVLCPPPPVQNNDPVRHHPPHQEYEYEHEHADDQDPQNDHDQKAKAQRTFDQDPPRATDFRRYMYMYGRSSSQQVLPDDVPDPDRDHGNVCVVFVLSSLLSNLSVNLNVLRNRPLALSHQLNAADLVRHFQCVDPVDHSSGQWDWDWADAPNATDDIWIFRQQPQQLVCVCQFLVEVPDRGFTWFADPHHNDRTSSAGQCLQQPQDSRQPDHASRHFQAVNSQSVSVRSVRIHTDRVSGDDGQGNGNLYPLSVRHDDDCVSRPQFFDDDQVEWFAFRQQFWTFGWQKDFADDDPRCQVVLQHDPPSRIFGDPRSSRGIGTGHRSLTTQAGQPRDLVVDPPSQQFQAHHHNQKGKWWKAAPVGTYIGIWGWGWDQDPPPRGIFIWTAGNNDIDTAPSCWAWDWDQGPRRGIMITGGDD

InterPro domains:
  IPR001577 Peptidase M8, leishmanolysin [PF01457] (38-565)
  IPR001577 Peptidase M8, leishmanolysin [PTHR10942] (45-562)

Solvent-accessible surface area (backbone atoms only — not comparable to full-atom values): 31711 Å² total; per-residue (Å²): 140,84,82,79,86,83,84,82,83,80,88,81,84,85,84,74,99,78,82,84,72,55,86,62,44,50,72,60,49,49,53,49,45,34,60,72,67,39,49,57,81,82,45,58,80,68,94,56,83,81,71,95,72,72,67,39,65,42,32,75,42,77,44,51,78,49,55,47,100,77,34,75,47,37,29,80,48,77,66,39,74,22,53,36,87,77,82,79,74,86,87,83,71,97,67,85,88,74,87,78,57,49,71,42,68,24,46,82,53,33,39,58,44,71,54,55,46,46,42,43,67,74,47,42,52,52,54,34,48,54,53,46,33,71,29,34,22,24,71,75,70,86,70,44,38,54,51,36,58,69,40,49,74,73,40,58,66,43,41,71,77,37,67,78,68,62,68,50,34,57,28,92,88,56,22,39,68,85,37,57,31,35,38,31,34,35,44,31,63,67,71,88,44,98,58,73,58,85,64,51,58,49,44,35,52,48,25,31,52,80,44,78,96,83,28,45,48,65,48,43,22,19,38,37,35,37,16,41,36,38,58,21,57,83,61,39,43,98,85,44,101,75,43,78,73,54,67,73,52,61,74,40,58,48,64,43,48,50,54,34,38,52,49,45,39,31,47,40,25,18,66,48,51,33,55,91,40,36,35,39,17,16,43,98,87,68,47,40,34,29,79,37,92,94,39,32,76,59,1,42,50,42,80,42,84,38,64,32,98,91,28,64,41,64,72,43,42,15,42,39,34,70,54,36,28,54,48,47,22,61,45,25,51,19,83,84,62,76,35,42,55,25,28,65,75,83,74,68,84,63,70,44,54,43,20,38,26,26,59,62,44,48,38,36,38,52,21,85,62,88,43,98,64,41,34,54,28,60,63,64,48,28,47,49,31,49,34,50,56,35,45,64,44,70,86,74,42,42,86,73,58,48,53,58,65,52,28,51,46,50,75,73,43,73,61,32,67,87,46,39,43,90,59,37,44,89,52,66,90,43,40,30,36,19,75,78,20,48,11,38,10,38,28,44,54,43,86,49,85,63,58,86,87,34,38,70,34,49,46,66,45,92,54,87,40,41,29,19,50,67,74,30,62,22,44,18,32,40,43,49,43,88,61,34,42,11,33,35,69,78,57,53,64,86,75,38,67,87,74,46,31,77,20,59,36,56,22,86,57,17,34,29,34,34,32,40,40,91,93,44,62,31,40,46,23,26,31,56,49,66,41,70,37,90,87,78,73,38,72,25,53,26,39,34,44,68,90,42,80,44,72,36,50,78,81,22,42,79,37,82,47,72,39,98,70,57,43,60,36,37,3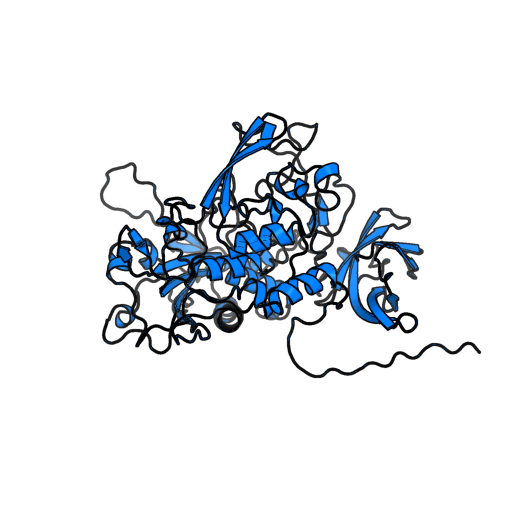2,52,35,70,90

Organism: NCBI:txid1963864